Protein AF-0000000075264106 (afdb_homodimer)

Organism: NCBI:txid747725

Radius of gyration: 26.5 Å; Cα contacts (8 Å, |Δi|>4): 1240; chains: 2; bounding box: 68×78×71 Å

Nearest PDB structures (foldseek):
  3qvf-assembly1_A-2  TM=8.056E-01  e=2.924E-13  Streptomyces wedmorensis
  3d40-assembly1_A-2  TM=8.236E-01  e=1.827E-12  unclassified
  3qun-assembly1_A-2  TM=7.864E-01  e=2.455E-12  Streptomyces wedmorensis
  5yei-assembly2_E  TM=6.796E-01  e=1.285E-11  Pseudomonas aeruginosa PAO1
  2j0x-assembly1_B  TM=5.159E-01  e=1.740E-08  Escherichia coli

Solvent-accessible surface area (backbone atoms only — not comparable to full-atom values): 31529 Å² total; per-residue (Å²): 131,62,39,28,33,38,38,30,45,26,19,66,42,52,17,29,71,90,45,73,64,31,64,26,60,64,70,60,34,47,46,36,53,50,36,50,37,51,20,47,52,52,24,46,74,72,53,28,45,54,37,38,29,25,43,44,33,18,27,31,53,62,47,34,62,76,46,45,34,61,64,13,48,36,63,61,22,66,73,48,92,68,45,78,54,83,50,54,54,71,65,45,41,48,36,53,28,47,33,49,49,36,40,49,49,52,50,48,52,54,42,49,56,38,41,75,59,71,35,37,38,41,80,45,64,50,51,72,44,32,66,33,44,60,58,90,67,37,59,67,76,51,43,45,62,45,48,51,51,46,50,52,36,45,73,54,67,35,29,38,33,36,40,30,35,71,26,47,19,78,63,22,46,23,27,61,45,51,31,56,57,52,52,36,49,43,49,74,73,34,79,46,44,38,38,38,36,41,31,24,79,44,40,47,48,36,51,42,40,56,87,81,38,68,84,49,92,55,52,71,46,50,70,46,76,31,67,69,66,60,93,78,64,61,80,52,83,70,62,55,52,62,59,40,61,80,46,46,56,60,60,55,45,54,78,70,50,45,51,48,53,53,39,44,48,48,43,27,22,67,36,94,48,80,30,37,28,34,32,21,20,60,72,39,69,59,40,37,39,57,66,39,65,51,84,78,73,62,94,79,52,66,30,18,37,36,33,58,108,130,63,40,28,33,39,38,31,45,26,18,65,43,50,16,28,70,88,47,74,65,31,64,26,59,66,70,60,34,49,46,35,53,50,37,51,39,51,20,46,53,51,24,48,75,72,54,29,47,55,38,38,28,24,43,45,33,18,27,30,52,62,46,34,62,76,46,45,33,60,64,14,50,36,62,61,22,66,73,48,92,69,44,80,53,82,49,55,55,70,65,44,42,48,36,51,27,48,32,49,50,37,40,50,48,51,51,49,54,54,42,49,56,37,41,74,59,72,35,37,39,41,80,45,66,50,51,73,44,32,67,32,43,59,58,90,67,36,59,68,74,51,44,45,62,43,48,51,50,46,51,52,36,46,74,54,67,34,28,38,32,36,42,30,34,70,26,47,18,78,64,22,47,23,24,61,45,51,32,58,57,55,52,36,48,43,50,74,74,35,78,47,43,38,37,37,36,40,32,25,78,45,41,48,48,35,49,42,40,54,89,83,39,68,82,48,94,54,52,71,44,49,69,46,76,32,67,69,66,61,93,76,65,59,80,51,83,70,61,55,51,61,59,40,58,82,52,44,56,63,67,55,44,54,78,70,50,46,51,49,54,53,38,42,48,47,42,26,22,66,36,95,50,79,29,37,28,35,32,20,20,59,72,37,69,60,39,36,39,56,65,39,64,52,85,77,73,63,90,78,55,67,29,18,36,35,33,56,108

Secondary structure (DSSP, 8-state):
---EEEEEE-HHHHB-TTSSS-BPPHHHHHHHHHHHHHHHHHHHHTT-EEEEEE--GGGTHHHHHHTTTTT-TTTTTTTSS-TT-----HHHHHHHHHHHHHHHHHHHHHHHHHHHTT--EEE--GGGT--BSSGGG--GGGGHHHHHHHHHHHHHT-EEEEE-EEEEETTTEEEEE-HHHHHHHHHHH-TTEEEEEEEESSSSEESS-TTT-TTS---EE-EEEE----TT----TTTTTHHHHTTSTTTT--HHHHHHHHHHHHHHHH-SS--EEEEEETTSHHHHHHHTT-S---TT--EEEEEE-/---EEEEEE-HHHHB-TTSSS-BPPHHHHHHHHHHHHHHHHHHHHTT-EEEEEE--GGGTHHHHHHTTTTT-TTTTTTTSS-TT-----HHHHHHHHHHHHHHHHHHHHHHHHHHHTT--EEE--GGGT--BSSGGG--GGGGHHHHHHHHHHHHHT-EEEEE-EEEEETTTEEEEE-HHHHHHHHHHH-TTEEEEEEEESSSSEESS-TTT-TTS---EE-EEEE----TT----TTTTTHHHHTTSGGGG--HHHHHHHHHHHHHHHH-SS--EEEEEETTSHHHHHHHTT-SS--TT-SEEEEEE-

InterPro domains:
  IPR001048 Aspartate/glutamate/uridylate kinase [PF00696] (3-272)
  IPR024192 Fosfomycin resistance kinase, FomA-type [NF040647] (5-268)
  IPR036393 Acetylglutamate kinase-like superfamily [G3DSA:3.40.1160.10] (1-296)
  IPR036393 Acetylglutamate kinase-like superfamily [SSF53633] (2-272)

pLDDT: mean 87.4, std 18.78, range [32.53, 98.94]

Foldseek 3Di:
DAFEEEEEAELQQFADQVAALGTDPPVSNLLQLLLVLVLQVLSVVVRYAYAYEYEQRNLADVLCVVLVQAQAQLVVLVPDPNNPPLDHDPSNVVSQVRSQVSRVVSQVVSCVSNVVSVAQEDEDEQQVQAAAASALPRDLVRCQRVLVVCVVCVVVPHHYYYYWGWHAYPRRRIRIHHSLSVVLSNLVNPLSYAEYEYAHAAFEQWLDDCVVCVPDPTDHAAEDAAEAPDPPPPPDPPVVVVVVVVVPRSVHDPPVVVSNVVSQNSSQRDHPDWHKYKYGYGNDPLRSCVSNVNPDDDPPRRIYMYHYD/DAFEEEEEAELQQFADQVAALGTDPPVSNLLQLLLVLVLQVLSVVVRYAYAYEYEQRNLADVLCVVLVQAQAQLVVLCPDPNNPPLDHDPSNVVSQVRSQVSRVVSQVVSCVSNVVSVAQEDEDEQQVQAAAASALPRDLVRCQRVLVVCVVCVVVPHHYYYYWGWHAYPRRRIRIHHSLSVVLSNLVNPLSYAEYEYAHAAFEQWLDDCVVCVPDPTDHAAEDAAEADDPPPPPDPPVVVVVVVSVPRSVPDPPVVVSNVVSQNSSARDHPDWHKYKYGYGNDPLRSCVSNVNPDDDDPRRIYMYHYD

Structure (mmCIF, N/CA/C/O backbone):
data_AF-0000000075264106-model_v1
#
loop_
_entity.id
_entity.type
_entity.pdbx_description
1 polymer 'Isopentenyl phosphate kinase'
#
loop_
_atom_site.group_PDB
_atom_site.id
_atom_site.type_symbol
_atom_site.label_atom_id
_atom_site.label_alt_id
_atom_site.label_comp_id
_atom_site.label_asym_id
_atom_site.label_entity_id
_atom_site.label_seq_id
_atom_site.pdbx_PDB_ins_code
_atom_site.Cartn_x
_atom_site.Cartn_y
_atom_site.Cartn_z
_atom_site.occupancy
_atom_site.B_iso_or_equiv
_atom_site.auth_seq_id
_atom_site.auth_comp_id
_atom_site.auth_asym_id
_atom_site.auth_atom_id
_atom_site.pdbx_PDB_model_num
ATOM 1 N N . MET A 1 1 ? 17.844 20.391 17.828 1 75.69 1 MET A N 1
ATOM 2 C CA . MET A 1 1 ? 17.312 19.031 17.688 1 75.69 1 MET A CA 1
ATOM 3 C C . MET A 1 1 ? 16.422 18.906 16.453 1 75.69 1 MET A C 1
ATOM 5 O O . MET A 1 1 ? 15.758 19.875 16.062 1 75.69 1 MET A O 1
ATOM 9 N N . SER A 1 2 ? 16.406 17.828 15.672 1 93.31 2 SER A N 1
ATOM 10 C CA . SER A 1 2 ? 15.633 17.594 14.453 1 93.31 2 SER A CA 1
ATOM 11 C C . SER A 1 2 ? 14.133 17.594 14.742 1 93.31 2 SER A C 1
ATOM 13 O O . SER A 1 2 ? 13.68 16.938 15.68 1 93.31 2 SER A O 1
ATOM 15 N N . LYS A 1 3 ? 13.453 18.516 14.109 1 97.31 3 LYS A N 1
ATOM 16 C CA . LYS A 1 3 ? 12.008 18.609 14.25 1 97.31 3 LYS A CA 1
ATOM 17 C C . LYS A 1 3 ? 11.297 17.922 13.086 1 97.31 3 LYS A C 1
ATOM 19 O O . LYS A 1 3 ? 11.875 17.75 12.016 1 97.31 3 LYS A O 1
ATOM 24 N N . ILE A 1 4 ? 10.102 17.516 13.391 1 98.5 4 ILE A N 1
ATOM 25 C CA . ILE A 1 4 ? 9.242 16.953 12.359 1 98.5 4 ILE A CA 1
ATOM 26 C C . ILE A 1 4 ? 8.023 17.844 12.148 1 98.5 4 ILE A C 1
ATOM 28 O O . ILE A 1 4 ? 7.402 18.297 13.109 1 98.5 4 ILE A O 1
ATOM 32 N N . VAL A 1 5 ? 7.723 18.141 10.922 1 98.62 5 VAL A N 1
ATOM 33 C CA . VAL A 1 5 ? 6.484 18.797 10.523 1 98.62 5 VAL A CA 1
ATOM 34 C C . VAL A 1 5 ? 5.574 17.812 9.805 1 98.62 5 VAL A C 1
ATOM 36 O O . VAL A 1 5 ? 6.012 17.094 8.898 1 98.62 5 VAL A O 1
ATOM 39 N N . ILE A 1 6 ? 4.324 17.688 10.211 1 98.88 6 ILE A N 1
ATOM 40 C CA . ILE A 1 6 ? 3.336 16.891 9.492 1 98.88 6 ILE A CA 1
ATOM 41 C C . ILE A 1 6 ? 2.408 17.812 8.703 1 98.88 6 ILE A C 1
ATOM 43 O O . ILE A 1 6 ? 1.812 18.734 9.266 1 98.88 6 ILE A O 1
ATOM 47 N N . VAL A 1 7 ? 2.299 17.609 7.441 1 98.88 7 VAL A N 1
ATOM 48 C CA . VAL A 1 7 ? 1.423 18.391 6.57 1 98.88 7 VAL A CA 1
ATOM 49 C C . VAL A 1 7 ? 0.334 17.484 5.996 1 98.88 7 VAL A C 1
ATOM 51 O O . VAL A 1 7 ? 0.632 16.484 5.344 1 98.88 7 VAL A O 1
ATOM 54 N N . LYS A 1 8 ? -0.847 17.812 6.238 1 98.56 8 LYS A N 1
ATOM 55 C CA . LYS A 1 8 ? -1.974 17.109 5.641 1 98.56 8 LYS A CA 1
ATOM 56 C C . LYS A 1 8 ? -2.545 17.875 4.457 1 98.56 8 LYS A C 1
ATOM 58 O O . LYS A 1 8 ? -3.02 19 4.613 1 98.56 8 LYS A O 1
ATOM 63 N N . LEU A 1 9 ? -2.449 17.297 3.365 1 98.5 9 LEU A N 1
ATOM 64 C CA . LEU A 1 9 ? -3.092 17.812 2.164 1 98.5 9 LEU A CA 1
ATOM 65 C C . LEU A 1 9 ? -4.562 17.406 2.115 1 98.5 9 LEU A C 1
ATOM 67 O O . LEU A 1 9 ? -4.887 16.281 1.747 1 98.5 9 LEU A O 1
ATOM 71 N N . GLY A 1 10 ? -5.418 18.344 2.443 1 96.62 10 GLY A N 1
ATOM 72 C CA . GLY A 1 10 ? -6.84 18.047 2.51 1 96.62 10 GLY A CA 1
ATOM 73 C C . GLY A 1 10 ? -7.422 17.609 1.177 1 96.62 10 GLY A C 1
ATOM 74 O O . GLY A 1 10 ? -6.945 18.031 0.12 1 96.62 10 GLY A O 1
ATOM 75 N N . GLY A 1 11 ? -8.461 16.844 1.224 1 95.44 11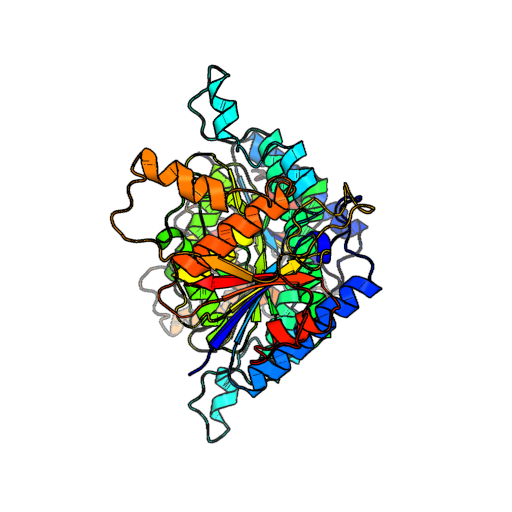 GLY A N 1
ATOM 76 C CA . GLY A 1 11 ? -9.125 16.391 0.013 1 95.44 11 GLY A CA 1
ATOM 77 C C . GLY A 1 11 ? -9.578 17.531 -0.878 1 95.44 11 GLY A C 1
ATOM 78 O O . GLY A 1 11 ? -9.469 17.453 -2.104 1 95.44 11 GLY A O 1
ATOM 79 N N . ALA A 1 12 ? -10.023 18.594 -0.261 1 92 12 ALA A N 1
ATOM 80 C CA . ALA A 1 12 ? -10.492 19.75 -1.009 1 92 12 ALA A CA 1
ATOM 81 C C . ALA A 1 12 ? -9.344 20.453 -1.716 1 92 12 ALA A C 1
ATOM 83 O O . ALA A 1 12 ? -9.547 21.172 -2.699 1 92 12 ALA A O 1
ATOM 84 N N . ALA A 1 13 ? -8.148 20.266 -1.191 1 94.94 13 ALA A N 1
ATOM 85 C CA . ALA A 1 13 ? -6.977 20.906 -1.774 1 94.94 13 ALA A CA 1
ATOM 86 C C . ALA A 1 13 ? -6.441 20.094 -2.957 1 94.94 13 ALA A C 1
ATOM 88 O O . ALA A 1 13 ? -5.875 20.672 -3.893 1 94.94 13 ALA A O 1
ATOM 89 N N . ILE A 1 14 ? -6.688 18.734 -2.963 1 97.75 14 ILE A N 1
ATOM 90 C CA . ILE A 1 14 ? -5.941 17.953 -3.939 1 97.75 14 ILE A CA 1
ATOM 91 C C . ILE A 1 14 ? -6.914 17.281 -4.906 1 97.75 14 ILE A C 1
ATOM 93 O O . ILE A 1 14 ? -6.492 16.672 -5.898 1 97.75 14 ILE A O 1
ATOM 97 N N . THR A 1 15 ? -8.195 17.344 -4.652 1 97.44 15 THR A N 1
ATOM 98 C CA . THR A 1 15 ? -9.172 16.703 -5.531 1 97.44 15 THR A CA 1
ATOM 99 C C . THR A 1 15 ? -10.289 17.672 -5.898 1 97.44 15 THR A C 1
ATOM 101 O O . THR A 1 15 ? -10.414 18.734 -5.289 1 97.44 15 THR A O 1
ATOM 104 N N . ASN A 1 16 ? -11.031 17.375 -6.953 1 95.69 16 ASN A N 1
ATOM 105 C CA . ASN A 1 16 ? -12.266 18.062 -7.312 1 95.69 16 ASN A CA 1
ATOM 106 C C . ASN A 1 16 ? -13.477 17.406 -6.637 1 95.69 16 ASN A C 1
ATOM 108 O O . ASN A 1 16 ? -13.938 16.344 -7.062 1 95.69 16 ASN A O 1
ATOM 112 N N . LYS A 1 17 ? -14.016 18.047 -5.672 1 88.12 17 LYS A N 1
ATOM 113 C CA . LYS A 1 17 ? -15.062 17.484 -4.824 1 88.12 17 LYS A CA 1
ATOM 114 C C . LYS A 1 17 ? -16.359 17.281 -5.609 1 88.12 17 LYS A C 1
ATOM 116 O O . LYS A 1 17 ? -17.219 16.5 -5.199 1 88.12 17 LYS A O 1
ATOM 121 N N . LYS A 1 18 ? -16.531 17.953 -6.648 1 88.94 18 LYS A N 1
ATOM 122 C CA . LYS A 1 18 ? -17.734 17.844 -7.453 1 88.94 18 LYS A CA 1
ATOM 123 C C . LYS A 1 18 ? -17.688 16.625 -8.375 1 88.94 18 LYS A C 1
ATOM 125 O O . LYS A 1 18 ? -18.719 16.188 -8.891 1 88.94 18 LYS A O 1
ATOM 130 N N . GLY A 1 19 ? -16.516 16.141 -8.594 1 91.12 19 GLY A N 1
ATOM 131 C CA . GLY A 1 19 ? -16.344 14.984 -9.453 1 91.12 19 GLY A CA 1
ATOM 132 C C . GLY A 1 19 ? -16.203 13.68 -8.68 1 91.12 19 GLY A C 1
ATOM 133 O O . GLY A 1 19 ? -16.438 13.648 -7.473 1 91.12 19 GLY A O 1
ATOM 134 N N . ILE A 1 20 ? -16.016 12.594 -9.398 1 93 20 ILE A N 1
ATOM 135 C CA . ILE A 1 20 ? -15.711 11.281 -8.844 1 93 20 ILE A CA 1
ATOM 136 C C . ILE A 1 20 ? -14.312 10.852 -9.281 1 93 20 ILE A C 1
ATOM 138 O O . ILE A 1 20 ? -14.039 10.734 -10.477 1 93 20 ILE A O 1
ATOM 142 N N . CYS A 1 21 ? -13.469 10.664 -8.289 1 95.94 21 CYS A N 1
ATOM 143 C CA . CYS A 1 21 ? -12.094 10.25 -8.531 1 95.94 21 CYS A CA 1
ATOM 144 C C . CYS A 1 21 ? -11.398 11.211 -9.492 1 95.94 21 CYS A C 1
ATOM 146 O O . CYS A 1 21 ? -10.836 10.781 -10.508 1 95.94 21 CYS A O 1
ATOM 148 N N . GLU A 1 22 ? -11.508 12.484 -9.18 1 97.25 22 GLU A N 1
ATOM 149 C CA . GLU A 1 22 ? -10.914 13.539 -9.992 1 97.25 22 GLU A CA 1
ATOM 150 C C . GLU A 1 22 ? -9.969 14.398 -9.172 1 97.25 22 GLU A C 1
ATOM 152 O O . GLU A 1 22 ? -10.328 14.875 -8.094 1 97.25 22 GLU A O 1
ATOM 157 N N . LEU A 1 23 ? -8.781 14.578 -9.664 1 97.81 23 LEU A N 1
ATOM 158 C CA . LEU A 1 23 ? -7.809 15.461 -9.023 1 97.81 23 LEU A CA 1
ATOM 159 C C . LEU A 1 23 ? -8.234 16.922 -9.141 1 97.81 23 LEU A C 1
ATOM 161 O O . LEU A 1 23 ? -9.039 17.266 -10.008 1 97.81 23 LEU A O 1
ATOM 165 N N . ALA A 1 24 ? -7.723 17.734 -8.258 1 97.06 24 ALA A N 1
ATOM 166 C CA . ALA A 1 24 ? -7.883 19.172 -8.414 1 97.06 24 ALA A CA 1
ATOM 167 C C . ALA A 1 24 ? -7.293 19.656 -9.734 1 97.06 24 ALA A C 1
ATOM 169 O O . ALA A 1 24 ? -6.473 18.953 -10.344 1 97.06 24 ALA A O 1
ATOM 170 N N . PRO A 1 25 ? -7.754 20.828 -10.195 1 96.5 25 PRO A N 1
ATOM 171 C CA . PRO A 1 25 ? -7.133 21.359 -11.414 1 96.5 25 PRO A CA 1
ATOM 172 C C . PRO A 1 25 ? -5.605 21.359 -11.344 1 96.5 25 PRO A C 1
ATOM 174 O O . PRO A 1 25 ? -5.031 21.688 -10.305 1 96.5 25 PRO A O 1
ATOM 177 N N . GLU A 1 26 ? -5.039 20.953 -12.406 1 96.75 26 GLU A N 1
ATOM 178 C CA . GLU A 1 26 ? -3.6 20.719 -12.461 1 96.75 26 GLU A CA 1
ATOM 179 C C . GLU A 1 26 ? -2.822 21.938 -11.984 1 96.75 26 GLU A C 1
ATOM 181 O O . GLU A 1 26 ? -1.823 21.812 -11.273 1 96.75 26 GLU A O 1
ATOM 186 N N . ASN A 1 27 ? -3.244 23.125 -12.375 1 96.25 27 ASN A N 1
ATOM 187 C CA . ASN A 1 27 ? -2.545 24.344 -11.984 1 96.25 27 ASN A CA 1
ATOM 188 C C . ASN A 1 27 ? -2.545 24.531 -10.469 1 96.25 27 ASN A C 1
ATOM 190 O O . ASN A 1 27 ? -1.522 24.906 -9.883 1 96.25 27 ASN A O 1
ATOM 194 N N . ASN A 1 28 ? -3.711 24.312 -9.898 1 96.12 28 ASN A N 1
ATOM 195 C CA . ASN A 1 28 ? -3.83 24.438 -8.445 1 96.12 28 ASN A CA 1
ATOM 196 C C . ASN A 1 28 ? -3 23.391 -7.711 1 96.12 28 ASN A C 1
ATOM 198 O O . ASN A 1 28 ? -2.295 23.719 -6.754 1 96.12 28 ASN A O 1
ATOM 202 N N . LEU A 1 29 ? -3.117 22.188 -8.18 1 97.81 29 LEU A N 1
ATOM 203 C CA . LEU A 1 29 ? -2.396 21.078 -7.562 1 97.81 29 LEU A CA 1
ATOM 204 C C . LEU A 1 29 ? -0.889 21.281 -7.676 1 97.81 29 LEU A C 1
ATOM 206 O O . LEU A 1 29 ? -0.149 21 -6.727 1 97.81 29 LEU A O 1
ATOM 210 N N . SER A 1 30 ? -0.477 21.781 -8.812 1 98.06 30 SER A N 1
ATOM 211 C CA . SER A 1 30 ? 0.945 22.016 -9.031 1 98.06 30 SER A CA 1
ATOM 212 C C . SER A 1 30 ? 1.48 23.078 -8.078 1 98.06 30 SER A C 1
ATOM 214 O O . SER A 1 30 ? 2.584 22.938 -7.543 1 98.06 30 SER A O 1
ATOM 216 N N . VAL A 1 31 ? 0.722 24.141 -7.875 1 98.19 31 VAL A N 1
ATOM 217 C CA . VAL A 1 31 ? 1.136 25.203 -6.961 1 98.19 31 VAL A CA 1
ATOM 218 C C . VAL A 1 31 ? 1.326 24.625 -5.555 1 98.19 31 VAL A C 1
ATOM 220 O O . VAL A 1 31 ? 2.338 24.891 -4.902 1 98.19 31 VAL A O 1
ATOM 223 N N . LEU A 1 32 ? 0.39 23.875 -5.141 1 98.44 32 LEU A N 1
ATOM 224 C CA . LEU A 1 32 ? 0.445 23.266 -3.812 1 98.44 32 LEU A CA 1
ATOM 225 C C . LEU A 1 32 ? 1.649 22.344 -3.684 1 98.44 32 LEU A C 1
ATOM 227 O O . LEU A 1 32 ? 2.42 22.438 -2.725 1 98.44 32 LEU A O 1
ATOM 231 N N . LEU A 1 33 ? 1.833 21.422 -4.602 1 98.75 33 LEU A N 1
ATOM 232 C CA . LEU A 1 33 ? 2.891 20.422 -4.508 1 98.75 33 LEU A CA 1
ATOM 233 C C . LEU A 1 33 ? 4.262 21.062 -4.695 1 98.75 33 LEU A C 1
ATOM 235 O O . LEU A 1 33 ? 5.254 20.578 -4.137 1 98.75 33 LEU A O 1
ATOM 239 N N . ASP A 1 34 ? 4.336 22.172 -5.453 1 98.75 34 ASP A N 1
ATOM 240 C CA . ASP A 1 34 ? 5.566 22.953 -5.52 1 98.75 34 ASP A CA 1
ATOM 241 C C . ASP A 1 34 ? 5.926 23.531 -4.152 1 98.75 34 ASP A C 1
ATOM 243 O O . ASP A 1 34 ? 7.098 23.531 -3.764 1 98.75 34 ASP A O 1
ATOM 247 N N . GLN A 1 35 ? 4.926 24.031 -3.473 1 98.62 35 GLN A N 1
ATOM 248 C CA . GLN A 1 35 ? 5.156 24.547 -2.129 1 98.62 35 GLN A CA 1
ATOM 249 C C . GLN A 1 35 ? 5.641 23.453 -1.189 1 98.62 35 GLN A C 1
ATOM 251 O O . GLN A 1 35 ? 6.527 23.672 -0.362 1 98.62 35 GLN A O 1
ATOM 256 N N . VAL A 1 36 ? 5.051 22.25 -1.308 1 98.88 36 VAL A N 1
ATOM 257 C CA . VAL A 1 36 ? 5.461 21.125 -0.484 1 98.88 36 VAL A CA 1
ATOM 258 C C . VAL A 1 36 ? 6.922 20.781 -0.756 1 98.88 36 VAL A C 1
ATOM 260 O O . VAL A 1 36 ? 7.703 20.578 0.177 1 98.88 36 VAL A O 1
ATOM 263 N N . ALA A 1 37 ? 7.293 20.766 -2.016 1 98.88 37 ALA A N 1
ATOM 264 C CA . ALA A 1 37 ? 8.664 20.453 -2.402 1 98.88 37 ALA A CA 1
ATOM 265 C C . ALA A 1 37 ? 9.641 21.484 -1.847 1 98.88 37 ALA A C 1
ATOM 267 O O . ALA A 1 37 ? 10.711 21.141 -1.343 1 98.88 37 ALA A O 1
ATOM 268 N N . THR A 1 38 ? 9.266 22.766 -1.969 1 98.69 38 THR A N 1
ATOM 269 C CA . THR A 1 38 ? 10.102 23.844 -1.44 1 98.69 38 THR A CA 1
ATOM 270 C C . THR A 1 38 ? 10.234 23.719 0.075 1 98.69 38 THR A C 1
ATOM 272 O O . THR A 1 38 ? 11.336 23.859 0.615 1 98.69 38 THR A O 1
ATOM 275 N N . ALA A 1 39 ? 9.133 23.5 0.729 1 98.69 39 ALA A N 1
ATOM 276 C CA . ALA A 1 39 ? 9.164 23.312 2.178 1 98.69 39 ALA A CA 1
ATOM 277 C C . ALA A 1 39 ? 10.078 22.156 2.561 1 98.69 39 ALA A C 1
ATOM 279 O O . ALA A 1 39 ? 10.844 22.25 3.521 1 98.69 39 ALA A O 1
ATOM 280 N N . TYR A 1 40 ? 9.992 21.062 1.823 1 98.81 40 TYR A N 1
ATOM 281 C CA . TYR A 1 40 ? 10.836 19.891 2.062 1 98.81 40 TYR A CA 1
ATOM 282 C C . TYR A 1 40 ? 12.312 20.266 1.996 1 98.81 40 TYR A C 1
ATOM 284 O O . TYR A 1 40 ? 13.094 19.875 2.871 1 98.81 40 TYR A O 1
ATOM 292 N N . GLU A 1 41 ? 12.688 20.969 0.994 1 98.38 41 GLU A N 1
ATOM 293 C CA . GLU A 1 41 ? 14.078 21.375 0.828 1 98.38 41 GLU A CA 1
ATOM 294 C C . GLU A 1 41 ? 14.547 22.25 1.985 1 98.38 41 GLU A C 1
ATOM 296 O O . GLU A 1 41 ? 15.672 22.094 2.477 1 98.38 41 GLU A O 1
ATOM 301 N N . ILE A 1 42 ? 13.727 23.203 2.371 1 98.12 42 ILE A N 1
ATOM 302 C CA . ILE A 1 42 ? 14.07 24.109 3.463 1 98.12 42 ILE A CA 1
ATOM 303 C C . ILE A 1 42 ? 14.234 23.312 4.758 1 98.12 42 ILE A C 1
ATOM 305 O O . ILE A 1 42 ? 15.219 23.5 5.48 1 98.12 42 ILE A O 1
ATOM 309 N N . LEU A 1 43 ? 13.289 22.422 5.02 1 98.44 43 LEU A N 1
ATOM 310 C CA . LEU A 1 43 ? 13.344 21.609 6.223 1 98.44 43 LEU A CA 1
ATOM 311 C C . LEU A 1 43 ? 14.594 20.719 6.227 1 98.44 43 LEU A C 1
ATOM 313 O O . LEU A 1 43 ? 15.32 20.672 7.223 1 98.44 43 LEU A O 1
ATOM 317 N N . LYS A 1 44 ? 14.75 20.078 5.113 1 97.62 44 LYS A N 1
ATOM 318 C CA . LYS A 1 44 ? 15.922 19.203 4.973 1 97.62 44 LYS A CA 1
ATOM 319 C C . LYS A 1 44 ? 17.219 19.984 5.223 1 97.62 44 LYS A C 1
ATOM 321 O O . LYS A 1 44 ? 18.094 19.5 5.941 1 97.62 44 LYS A O 1
ATOM 326 N N . GLY A 1 45 ? 17.328 21.109 4.641 1 97.12 45 GLY A N 1
ATOM 327 C CA . GLY A 1 45 ? 18.5 21.953 4.828 1 97.12 45 GLY A CA 1
ATOM 328 C C . GLY A 1 45 ? 18.719 22.359 6.277 1 97.12 45 GLY A C 1
ATOM 329 O O . GLY A 1 45 ? 19.859 22.547 6.703 1 97.12 45 GLY A O 1
ATOM 330 N N . ALA A 1 46 ? 17.703 22.469 7.02 1 97.19 46 ALA A N 1
ATOM 331 C CA . ALA A 1 46 ? 17.781 22.875 8.422 1 97.19 46 ALA A CA 1
ATOM 332 C C . ALA A 1 46 ? 17.875 21.656 9.336 1 97.19 46 ALA A C 1
ATOM 334 O O . ALA A 1 46 ? 17.891 21.797 10.562 1 97.19 46 ALA A O 1
ATOM 335 N N . GLY A 1 47 ? 17.859 20.453 8.758 1 97.38 47 GLY A N 1
ATOM 336 C CA . GLY A 1 47 ? 17.969 19.219 9.531 1 97.38 47 GLY A CA 1
ATOM 337 C C . GLY A 1 47 ? 16.641 18.734 10.078 1 97.38 47 GLY A C 1
ATOM 338 O O . GLY A 1 47 ? 16.609 17.922 11.008 1 97.38 47 GLY A O 1
ATOM 339 N N . HIS A 1 48 ? 15.508 19.297 9.562 1 98.31 48 HIS A N 1
ATOM 340 C CA . HIS A 1 48 ? 14.164 18.875 9.969 1 98.31 48 HIS A CA 1
ATOM 341 C C . HIS A 1 48 ? 13.57 17.891 8.969 1 98.31 48 HIS A C 1
ATOM 343 O O . HIS A 1 48 ? 14.195 17.578 7.957 1 98.31 48 HIS A O 1
ATOM 349 N N . GLN A 1 49 ? 12.453 17.328 9.32 1 98.62 49 GLN A N 1
ATOM 350 C CA . GLN A 1 49 ? 11.867 16.266 8.5 1 98.62 49 GLN A CA 1
ATOM 351 C C . GLN A 1 49 ? 10.383 16.531 8.234 1 98.62 49 GLN A C 1
ATOM 353 O O . GLN A 1 49 ? 9.742 17.297 8.969 1 98.62 49 GLN A O 1
ATOM 358 N N . LEU A 1 50 ? 9.922 15.953 7.168 1 98.88 50 LEU A N 1
ATOM 359 C CA . LEU A 1 50 ? 8.555 16.172 6.695 1 98.88 50 LEU A CA 1
ATOM 360 C C . LEU A 1 50 ? 7.793 14.859 6.609 1 98.88 50 LEU A C 1
ATOM 362 O O . LEU A 1 50 ? 8.328 13.859 6.113 1 98.88 50 LEU A O 1
ATOM 366 N N . ILE A 1 51 ? 6.617 14.789 7.16 1 98.94 51 ILE A N 1
ATOM 367 C CA . ILE A 1 51 ? 5.641 13.734 6.945 1 98.94 51 ILE A CA 1
ATOM 368 C C . ILE A 1 51 ? 4.43 14.289 6.195 1 98.94 51 ILE A C 1
ATOM 370 O O . ILE A 1 51 ? 3.926 15.367 6.535 1 98.94 51 ILE A O 1
ATOM 374 N N . LEU A 1 52 ? 4.004 13.625 5.203 1 98.94 52 LEU A N 1
ATOM 375 C CA . LEU A 1 52 ? 2.807 14.031 4.477 1 98.94 52 LEU A CA 1
ATOM 376 C C . LEU A 1 52 ? 1.653 13.07 4.742 1 98.94 52 LEU A C 1
ATOM 378 O O . LEU A 1 52 ? 1.856 11.859 4.824 1 98.94 52 LEU A O 1
ATOM 382 N N . VAL A 1 53 ? 0.498 13.586 4.922 1 98.81 53 VAL A N 1
ATOM 383 C CA . VAL A 1 53 ? -0.773 12.867 4.953 1 98.81 53 VAL A CA 1
ATOM 384 C C . VAL A 1 53 ? -1.754 13.508 3.975 1 98.81 53 VAL A C 1
ATOM 386 O O . VAL A 1 53 ? -1.809 14.734 3.857 1 98.81 53 VAL A O 1
ATOM 389 N N . HIS A 1 54 ? -2.453 12.742 3.248 1 98.44 54 HIS A N 1
ATOM 390 C CA . HIS A 1 54 ? -3.436 13.414 2.404 1 98.44 54 HIS A CA 1
ATOM 391 C C . HIS A 1 54 ? -4.832 12.836 2.615 1 98.44 54 HIS A C 1
ATOM 393 O O . HIS A 1 54 ? -4.973 11.711 3.107 1 98.44 54 HIS A O 1
ATOM 399 N N . GLY A 1 55 ? -5.832 13.641 2.336 1 96.44 55 GLY A N 1
ATOM 400 C CA . GLY A 1 55 ? -7.219 13.211 2.396 1 96.44 55 GLY A CA 1
ATOM 401 C C . GLY A 1 55 ? -7.66 12.445 1.161 1 96.44 55 GLY A C 1
ATOM 402 O O . GLY A 1 55 ? -6.867 12.227 0.246 1 96.44 55 GLY A O 1
ATOM 403 N N . ALA A 1 56 ? -8.891 12.062 1.151 1 96.06 56 ALA A N 1
ATOM 404 C CA . ALA A 1 56 ? -9.383 11.219 0.067 1 96.06 56 ALA A CA 1
ATOM 405 C C . ALA A 1 56 ? -10.164 12.039 -0.953 1 96.06 56 ALA A C 1
ATOM 407 O O . ALA A 1 56 ? -10.102 11.773 -2.154 1 96.06 56 ALA A O 1
ATOM 408 N N . GLY A 1 57 ? -10.992 13.031 -0.452 1 94.62 57 GLY A N 1
ATOM 409 C CA . GLY A 1 57 ? -11.812 13.844 -1.335 1 94.62 57 GLY A CA 1
ATOM 410 C C . GLY A 1 57 ? -12.719 13.023 -2.232 1 94.62 57 GLY A C 1
ATOM 411 O O . GLY A 1 57 ? -13.453 12.156 -1.755 1 94.62 57 GLY A O 1
ATOM 412 N N . SER A 1 58 ? -12.688 13.312 -3.535 1 96.19 58 SER A N 1
ATOM 413 C CA . SER A 1 58 ? -13.578 12.688 -4.504 1 96.19 58 SER A CA 1
ATOM 414 C C . SER A 1 58 ? -13.203 11.227 -4.746 1 96.19 58 SER A C 1
ATOM 416 O O . SER A 1 58 ? -13.945 10.484 -5.391 1 96.19 58 SER A O 1
ATOM 418 N N . PHE A 1 59 ? -12.117 10.766 -4.188 1 97.25 59 PHE A N 1
ATOM 419 C CA . PHE A 1 59 ? -11.656 9.391 -4.359 1 97.25 59 PHE A CA 1
ATOM 420 C C . PHE A 1 59 ? -12.117 8.516 -3.201 1 97.25 59 PHE A C 1
ATOM 422 O O . PHE A 1 59 ? -11.906 7.301 -3.215 1 97.25 59 PHE A O 1
ATOM 429 N N . GLY A 1 60 ? -12.688 9.078 -2.193 1 96.06 60 GLY A N 1
ATOM 430 C CA . GLY A 1 60 ? -13.047 8.32 -1.007 1 96.06 60 GLY A CA 1
ATOM 431 C C . GLY A 1 60 ? -14.492 8.531 -0.584 1 96.06 60 GLY A C 1
ATOM 432 O O . GLY A 1 60 ? -15.25 7.57 -0.434 1 96.06 60 GLY A O 1
ATOM 433 N N . HIS A 1 61 ? -14.914 9.773 -0.52 1 92.62 61 HIS A N 1
ATOM 434 C CA . HIS A 1 61 ? -16.188 10.125 0.103 1 92.62 61 HIS A CA 1
ATOM 435 C C . HIS A 1 61 ? -17.359 9.539 -0.672 1 92.62 61 HIS A C 1
ATOM 437 O O . HIS A 1 61 ? -18.219 8.867 -0.092 1 92.62 61 HIS A O 1
ATOM 443 N N . PRO A 1 62 ? -17.453 9.719 -1.985 1 94.69 62 PRO A N 1
ATOM 444 C CA . PRO A 1 62 ? -18.578 9.133 -2.717 1 94.69 62 PRO A CA 1
ATOM 445 C C . PRO A 1 62 ? -18.656 7.617 -2.574 1 94.69 62 PRO A C 1
ATOM 447 O O . PRO A 1 62 ? -19.734 7.059 -2.406 1 94.69 62 PRO A O 1
ATOM 450 N N . GLN A 1 63 ? -17.547 6.898 -2.625 1 95.62 63 GLN A N 1
ATOM 451 C CA . GLN A 1 63 ? -17.484 5.445 -2.484 1 95.62 63 GLN A CA 1
ATOM 452 C C . GLN A 1 63 ? -17.922 5.012 -1.09 1 95.62 63 GLN A C 1
ATOM 454 O O . GLN A 1 63 ? -18.688 4.047 -0.943 1 95.62 63 GLN A O 1
ATOM 459 N N . ALA A 1 64 ? -17.422 5.754 -0.063 1 96.19 64 ALA A N 1
ATOM 460 C CA . ALA A 1 64 ? -17.75 5.43 1.322 1 96.19 64 ALA A CA 1
ATOM 461 C C . ALA A 1 64 ? -19.25 5.535 1.567 1 96.19 64 ALA A C 1
ATOM 463 O O . ALA A 1 64 ? -19.828 4.688 2.252 1 96.19 64 ALA A O 1
ATOM 464 N N . VAL A 1 65 ? -19.875 6.578 1.054 1 95.44 65 VAL A N 1
ATOM 465 C CA . VAL A 1 65 ? -21.297 6.801 1.221 1 95.44 65 VAL A CA 1
ATOM 466 C C . VAL A 1 65 ? -22.078 5.746 0.441 1 95.44 65 VAL A C 1
ATOM 468 O O . VAL A 1 65 ? -23 5.113 0.98 1 95.44 65 VAL A O 1
ATOM 471 N N . LYS A 1 66 ? -21.734 5.5 -0.8 1 96 66 LYS A N 1
ATOM 472 C CA . LYS A 1 66 ? -22.438 4.57 -1.6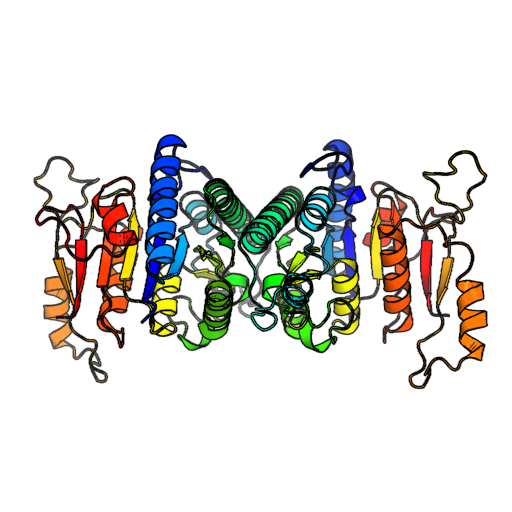79 1 96 66 LYS A CA 1
ATOM 473 C C . LYS A 1 66 ? -22.516 3.18 -1.055 1 96 66 LYS A C 1
ATOM 475 O O . LYS A 1 66 ? -23.547 2.51 -1.149 1 96 66 LYS A O 1
ATOM 480 N N . TYR A 1 67 ? -21.469 2.754 -0.369 1 96.44 67 TYR A N 1
ATOM 481 C CA . TYR A 1 67 ? -21.391 1.374 0.1 1 96.44 67 TYR A CA 1
ATOM 482 C C . TYR A 1 67 ? -21.5 1.309 1.619 1 96.44 67 TYR A C 1
ATOM 484 O O . TYR A 1 67 ? -21.297 0.247 2.217 1 96.44 67 TYR A O 1
ATOM 492 N N . ASN A 1 68 ? -21.734 2.467 2.279 1 95.25 68 ASN A N 1
ATOM 493 C CA . ASN A 1 68 ? -21.922 2.57 3.725 1 95.25 68 ASN A CA 1
ATOM 494 C C . ASN A 1 68 ? -20.719 1.993 4.48 1 95.25 68 ASN A C 1
ATOM 496 O O . ASN A 1 68 ? -20.891 1.185 5.395 1 95.25 68 ASN A O 1
ATOM 500 N N . LEU A 1 69 ? -19.562 2.426 4.082 1 96.88 69 LEU A N 1
ATOM 501 C CA . LEU A 1 69 ? -18.344 1.794 4.582 1 96.88 69 LEU A CA 1
ATOM 502 C C . LEU A 1 69 ? -17.922 2.4 5.918 1 96.88 69 LEU A C 1
ATOM 504 O O . LEU A 1 69 ? -17.172 1.787 6.676 1 96.88 69 LEU A O 1
ATOM 508 N N . LYS A 1 70 ? -18.344 3.629 6.242 1 95.38 70 LYS A N 1
ATOM 509 C CA . LYS A 1 70 ? -17.984 4.25 7.516 1 95.38 70 LYS A CA 1
ATOM 510 C C . LYS A 1 70 ? -18.609 3.492 8.688 1 95.38 70 LYS A C 1
ATOM 512 O O . LYS A 1 70 ? -17.938 3.258 9.703 1 95.38 70 LYS A O 1
ATOM 517 N N . SER A 1 71 ? -19.844 3.078 8.539 1 94.38 71 SER A N 1
ATOM 518 C CA . SER A 1 71 ? -20.547 2.324 9.578 1 94.38 71 SER A CA 1
ATOM 519 C C . SER A 1 71 ? -20.031 0.891 9.664 1 94.38 71 SER A C 1
ATOM 521 O O . SER A 1 71 ? -19.953 0.311 10.75 1 94.38 71 SER A O 1
ATOM 523 N N . GLY A 1 72 ? -19.641 0.388 8.484 1 95.5 72 GLY A N 1
ATOM 524 C CA . GLY A 1 72 ? -19.047 -0.94 8.422 1 95.5 72 GLY A CA 1
ATOM 525 C C . GLY A 1 72 ? -20.078 -2.041 8.242 1 95.5 72 GLY A C 1
ATOM 526 O O . GLY A 1 72 ? -21.281 -1.799 8.359 1 95.5 72 GLY A O 1
ATOM 527 N N . TRP A 1 73 ? -19.656 -3.248 7.953 1 93.88 73 TRP A N 1
ATOM 528 C CA . TRP A 1 73 ? -20.562 -4.312 7.566 1 93.88 73 TRP A CA 1
ATOM 529 C C . TRP A 1 73 ? -21.062 -5.074 8.789 1 93.88 73 TRP A C 1
ATOM 531 O O . TRP A 1 73 ? -21.969 -5.902 8.688 1 93.88 73 TRP A O 1
ATOM 541 N N . SER A 1 74 ? -20.578 -4.793 9.945 1 90.25 74 SER A N 1
ATOM 542 C CA . SER A 1 74 ? -21.109 -5.438 11.141 1 90.25 74 SER A CA 1
ATOM 543 C C . SER A 1 74 ? -22.406 -4.781 11.602 1 90.25 74 SER A C 1
ATOM 545 O O . SER A 1 74 ? -23.156 -5.367 12.375 1 90.25 74 SER A O 1
ATOM 547 N N . ALA A 1 75 ? -22.609 -3.543 11.258 1 78.06 75 ALA A N 1
ATOM 548 C CA . ALA A 1 75 ? -23.844 -2.846 11.602 1 78.06 75 ALA A CA 1
ATOM 549 C C . ALA A 1 75 ? -25.047 -3.455 10.867 1 78.06 75 ALA A C 1
ATOM 551 O O . ALA A 1 75 ? -26.172 -3.412 11.367 1 78.06 75 ALA A O 1
ATOM 552 N N . SER A 1 76 ? -24.891 -3.852 9.734 1 65 76 SER A N 1
ATOM 553 C CA . SER A 1 76 ? -25.953 -4.434 8.914 1 65 76 SER A CA 1
ATOM 554 C C . SER A 1 76 ? -26.297 -5.848 9.375 1 65 76 SER A C 1
ATOM 556 O O . SER A 1 76 ? -27.375 -6.352 9.094 1 65 76 SER A O 1
ATOM 558 N N . ALA A 1 77 ? -25.375 -6.59 9.891 1 58.25 77 ALA A N 1
ATOM 559 C CA . ALA A 1 77 ? -25.609 -7.973 10.312 1 58.25 77 ALA A CA 1
ATOM 560 C C . ALA A 1 77 ? -26.656 -8.039 11.422 1 58.25 77 ALA A C 1
ATOM 562 O O . ALA A 1 77 ? -27.25 -9.094 11.656 1 58.25 77 ALA A O 1
ATOM 563 N N . SER A 1 78 ? -26.828 -6.945 12.281 1 50.84 78 SER A N 1
ATOM 564 C CA . SER A 1 78 ? -27.797 -7.012 13.375 1 50.84 78 SER A CA 1
ATOM 565 C C . SER A 1 78 ? -29.203 -7.277 12.852 1 50.84 78 SER A C 1
ATOM 567 O O . SER A 1 78 ? -30.094 -7.633 13.617 1 50.84 78 SER A O 1
ATOM 569 N N . SER A 1 79 ? -29.625 -6.742 11.719 1 46.62 79 SER A N 1
ATOM 570 C CA . SER A 1 79 ? -31.031 -6.949 11.414 1 46.62 79 SER A CA 1
ATOM 571 C C . SER A 1 79 ? -31.312 -8.398 11.031 1 46.62 79 SER A C 1
ATOM 573 O O . SER A 1 79 ? -32.438 -8.867 11.117 1 46.62 79 SER A O 1
ATOM 575 N N . SER A 1 80 ? -30.656 -8.977 10.07 1 43.53 80 SER A N 1
ATOM 576 C CA . SER A 1 80 ? -31.078 -10.32 9.672 1 43.53 80 SER A CA 1
ATOM 577 C C . SER A 1 80 ? -30.594 -11.367 10.672 1 43.53 80 SER A C 1
ATOM 579 O O . SER A 1 80 ? -29.641 -11.133 11.422 1 43.53 80 SER A O 1
ATOM 581 N N . THR A 1 81 ? -31.531 -12.383 10.992 1 44.25 81 THR A N 1
ATOM 582 C CA . THR A 1 81 ? -31.359 -13.531 11.875 1 44.25 81 THR A CA 1
ATOM 583 C C . THR A 1 81 ? -29.906 -13.984 11.883 1 44.25 81 THR A C 1
ATOM 585 O O . THR A 1 81 ? -29.5 -14.789 12.734 1 44.25 81 THR A O 1
ATOM 588 N N . ASP A 1 82 ? -29.25 -13.922 10.805 1 37.97 82 ASP A N 1
ATOM 589 C CA . ASP A 1 82 ? -27.906 -14.492 10.812 1 37.97 82 ASP A CA 1
ATOM 590 C C . ASP A 1 82 ? -26.891 -13.508 11.391 1 37.97 82 ASP A C 1
ATOM 592 O O . ASP A 1 82 ? -26.203 -12.812 10.641 1 37.97 82 ASP A O 1
ATOM 596 N N . ALA A 1 83 ? -27.25 -12.586 12.359 1 41.59 83 ALA A N 1
ATOM 597 C CA . ALA A 1 83 ? -26.578 -11.641 13.242 1 41.59 83 ALA A CA 1
ATOM 598 C C . ALA A 1 83 ? -25.109 -12.016 13.414 1 41.59 83 ALA A C 1
ATOM 600 O O . ALA A 1 83 ? -24.297 -11.195 13.867 1 41.59 83 ALA A O 1
ATOM 601 N N . LEU A 1 84 ? -24.828 -13.164 13.57 1 45.97 84 LEU A N 1
ATOM 602 C CA . LEU A 1 84 ? -23.547 -13.656 14.07 1 45.97 84 LEU A CA 1
ATOM 603 C C . LEU A 1 84 ? -22.453 -13.461 13.039 1 45.97 84 LEU A C 1
ATOM 605 O O . LEU A 1 84 ? -21.281 -13.742 13.305 1 45.97 84 LEU A O 1
ATOM 609 N N . SER A 1 85 ? -22.656 -13.297 11.586 1 55.84 85 SER A N 1
ATOM 610 C CA . SER A 1 85 ? -21.5 -13.492 10.719 1 55.84 85 SER A CA 1
ATOM 611 C C . SER A 1 85 ? -20.766 -12.172 10.469 1 55.84 85 SER A C 1
ATOM 613 O O . SER A 1 85 ? -21.359 -11.219 9.961 1 55.84 85 SER A O 1
ATOM 615 N N . ASN A 1 86 ? -19.922 -11.594 11.32 1 77.62 86 ASN A N 1
ATOM 616 C CA . ASN A 1 86 ? -18.922 -10.539 11.172 1 77.62 86 ASN A CA 1
ATOM 617 C C . ASN A 1 86 ? -18.203 -10.625 9.836 1 77.62 86 ASN A C 1
ATOM 619 O O . ASN A 1 86 ? -17 -10.359 9.75 1 77.62 86 ASN A O 1
ATOM 623 N N . MET A 1 87 ? -19.047 -11.133 8.852 1 90.94 87 MET A N 1
ATOM 624 C CA . MET A 1 87 ? -18.484 -11.266 7.504 1 90.94 87 MET A CA 1
ATOM 625 C C . MET A 1 87 ? -19.156 -10.289 6.543 1 90.94 87 MET A C 1
ATOM 627 O O . MET A 1 87 ? -20.359 -10.062 6.621 1 90.94 87 MET A O 1
ATOM 631 N N . PRO A 1 88 ? -18.391 -9.688 5.664 1 95.88 88 PRO A N 1
ATOM 632 C CA . PRO A 1 88 ? -19 -8.805 4.656 1 95.88 88 PRO A CA 1
ATOM 633 C C . PRO A 1 88 ? -19.781 -9.57 3.594 1 95.88 88 PRO A C 1
ATOM 635 O O . PRO A 1 88 ? -19.344 -10.641 3.152 1 95.88 88 PRO A O 1
ATOM 638 N N . ASN A 1 89 ? -20.969 -9.023 3.258 1 94.5 89 ASN A N 1
ATOM 639 C CA . ASN A 1 89 ? -21.672 -9.57 2.102 1 94.5 89 ASN A CA 1
ATOM 640 C C . ASN A 1 89 ? -21.031 -9.117 0.792 1 94.5 89 ASN A C 1
ATOM 642 O O . ASN A 1 89 ? -20.016 -8.406 0.799 1 94.5 89 ASN A O 1
ATOM 646 N N . GLN A 1 90 ? -21.609 -9.445 -0.304 1 94.31 90 GLN A N 1
ATOM 647 C CA . GLN A 1 90 ? -21.031 -9.203 -1.617 1 94.31 90 GLN A CA 1
ATOM 648 C C . GLN A 1 90 ? -20.922 -7.703 -1.902 1 94.31 90 GLN A C 1
ATOM 650 O O . GLN A 1 90 ? -19.969 -7.254 -2.535 1 94.31 90 GLN A O 1
ATOM 655 N N . ASN A 1 91 ? -21.906 -6.98 -1.476 1 95.31 91 ASN A N 1
ATOM 656 C CA . ASN A 1 91 ? -21.906 -5.539 -1.691 1 95.31 91 ASN A CA 1
ATOM 657 C C . ASN A 1 91 ? -20.75 -4.867 -0.956 1 95.31 91 ASN A C 1
ATOM 659 O O . ASN A 1 91 ? -20.094 -3.984 -1.505 1 95.31 91 ASN A O 1
ATOM 663 N N . TYR A 1 92 ? -20.469 -5.273 0.257 1 96.62 92 TYR A N 1
ATOM 664 C CA . TYR A 1 92 ? -19.375 -4.73 1.035 1 96.62 92 TYR A CA 1
ATOM 665 C C . TYR A 1 92 ? -18.031 -5.16 0.452 1 96.62 92 TYR A C 1
ATOM 667 O O . TYR A 1 92 ? -17.078 -4.383 0.437 1 96.62 92 TYR A O 1
ATOM 675 N N . LEU A 1 93 ? -17.953 -6.426 -0.07 1 97.44 93 LEU A N 1
ATOM 676 C CA . LEU A 1 93 ? -16.734 -6.871 -0.718 1 97.44 93 LEU A CA 1
ATOM 677 C C . LEU A 1 93 ? -16.406 -6.004 -1.93 1 97.44 93 LEU A C 1
ATOM 679 O O . LEU A 1 93 ? -15.273 -5.547 -2.086 1 97.44 93 LEU A O 1
ATOM 683 N N . LYS A 1 94 ? -17.406 -5.75 -2.674 1 97.12 94 LYS A N 1
ATOM 6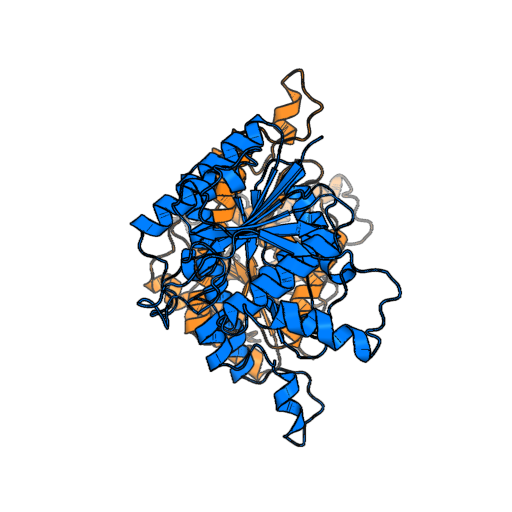84 C CA . LYS A 1 94 ? -17.266 -4.918 -3.865 1 97.12 94 LYS A CA 1
ATOM 685 C C . LYS A 1 94 ? -16.906 -3.48 -3.492 1 97.12 94 LYS A C 1
ATOM 687 O O . LYS A 1 94 ? -15.977 -2.9 -4.051 1 97.12 94 LYS A O 1
ATOM 692 N N . GLY A 1 95 ? -17.672 -2.934 -2.559 1 97.88 95 GLY A N 1
ATOM 693 C CA . GLY A 1 95 ? -17.469 -1.548 -2.16 1 97.88 95 GLY A CA 1
ATOM 694 C C . GLY A 1 95 ? -16.125 -1.293 -1.517 1 97.88 95 GLY A C 1
ATOM 695 O O . GLY A 1 95 ? -15.477 -0.284 -1.801 1 97.88 95 GLY A O 1
ATOM 696 N N . TYR A 1 96 ? -15.719 -2.242 -0.67 1 98.25 96 TYR A N 1
ATOM 697 C CA . TYR A 1 96 ? -14.453 -2.078 0.04 1 98.25 96 TYR A CA 1
ATOM 698 C C . TYR A 1 96 ? -13.273 -2.176 -0.919 1 98.25 96 TYR A C 1
ATOM 700 O O . TYR A 1 96 ? -12.344 -1.362 -0.859 1 98.25 96 TYR A O 1
ATOM 708 N N . SER A 1 97 ? -13.289 -3.17 -1.781 1 98.12 97 SER A N 1
ATOM 709 C CA . SER A 1 97 ? -12.242 -3.287 -2.785 1 98.12 97 SER A CA 1
ATOM 710 C C . SER A 1 97 ? -12.203 -2.062 -3.695 1 98.12 97 SER A C 1
ATOM 712 O O . SER A 1 97 ? -11.125 -1.579 -4.051 1 98.12 97 SER A O 1
ATOM 714 N N . HIS A 1 98 ? -13.352 -1.516 -4.035 1 98.06 98 HIS A N 1
ATOM 715 C CA . HIS A 1 98 ? -13.453 -0.363 -4.922 1 98.06 98 HIS A CA 1
ATOM 716 C C . HIS A 1 98 ? -12.844 0.881 -4.289 1 98.06 98 HIS A C 1
ATOM 718 O O . HIS A 1 98 ? -12.031 1.566 -4.91 1 98.06 98 HIS A O 1
ATOM 724 N N . ILE A 1 99 ? -13.242 1.163 -3.074 1 98.19 99 ILE A N 1
ATOM 725 C CA . ILE A 1 99 ? -12.734 2.381 -2.449 1 98.19 99 ILE A CA 1
ATOM 726 C C . ILE A 1 99 ? -11.227 2.275 -2.264 1 98.19 99 ILE A C 1
ATOM 728 O O . ILE A 1 99 ? -10.508 3.264 -2.424 1 98.19 99 ILE A O 1
ATOM 732 N N . ARG A 1 100 ? -10.719 1.055 -1.896 1 97.88 100 ARG A N 1
ATOM 733 C CA . ARG A 1 100 ? -9.281 0.849 -1.754 1 97.88 100 ARG A CA 1
ATOM 734 C C . ARG A 1 100 ? -8.555 1.15 -3.059 1 97.88 100 ARG A C 1
ATOM 736 O O . ARG A 1 100 ? -7.504 1.801 -3.057 1 97.88 100 ARG A O 1
ATOM 743 N N . ASN A 1 101 ? -9.109 0.713 -4.125 1 96.88 101 ASN A N 1
ATOM 744 C CA . ASN A 1 101 ? -8.508 0.975 -5.43 1 96.88 101 ASN A CA 1
ATOM 745 C C . ASN A 1 101 ? -8.492 2.467 -5.746 1 96.88 101 ASN A C 1
ATOM 747 O O . ASN A 1 101 ? -7.5 2.982 -6.266 1 96.88 101 ASN A O 1
ATOM 751 N N . CYS A 1 102 ? -9.57 3.176 -5.438 1 97.69 102 CYS A N 1
ATOM 752 C CA . CYS A 1 102 ? -9.656 4.613 -5.672 1 97.69 102 CYS A CA 1
ATOM 753 C C . CYS A 1 102 ? -8.625 5.363 -4.832 1 97.69 102 CYS A C 1
ATOM 755 O O . CYS A 1 102 ? -7.926 6.238 -5.34 1 97.69 102 CYS A O 1
ATOM 757 N N . LEU A 1 103 ? -8.539 4.973 -3.621 1 97.62 103 LEU A N 1
ATOM 758 C CA . LEU A 1 103 ? -7.613 5.637 -2.709 1 97.62 103 LEU A CA 1
ATOM 759 C C . LEU A 1 103 ? -6.168 5.402 -3.139 1 97.62 103 LEU A C 1
ATOM 761 O O . LEU A 1 103 ? -5.336 6.309 -3.053 1 97.62 103 LEU A O 1
ATOM 765 N N . GLN A 1 104 ? -5.887 4.207 -3.561 1 96 104 GLN A N 1
ATOM 766 C CA . GLN A 1 104 ? -4.535 3.895 -4.027 1 96 104 GLN A CA 1
ATOM 767 C C . GLN A 1 104 ? -4.199 4.676 -5.293 1 96 104 GLN A C 1
ATOM 769 O O . GLN A 1 104 ? -3.051 5.082 -5.488 1 96 104 GLN A O 1
ATOM 774 N N . ALA A 1 105 ? -5.18 4.84 -6.148 1 96.56 105 ALA A N 1
ATOM 775 C CA . ALA A 1 105 ? -4.965 5.648 -7.344 1 96.56 105 ALA A CA 1
ATOM 776 C C . ALA A 1 105 ? -4.582 7.082 -6.977 1 96.56 105 ALA A C 1
ATOM 778 O O . ALA A 1 105 ? -3.668 7.656 -7.57 1 96.56 105 ALA A O 1
ATOM 779 N N . LEU A 1 106 ? -5.266 7.621 -6.043 1 97.75 106 LEU A N 1
ATOM 780 C CA . LEU A 1 106 ? -4.961 8.977 -5.586 1 97.75 106 LEU A CA 1
ATOM 781 C C . LEU A 1 106 ? -3.562 9.039 -4.984 1 97.75 106 LEU A C 1
ATOM 783 O O . LEU A 1 106 ? -2.793 9.953 -5.289 1 97.75 106 LEU A O 1
ATOM 787 N N . CYS A 1 107 ? -3.275 8.102 -4.129 1 97.44 107 CYS A N 1
ATOM 788 C CA . CYS A 1 107 ? -1.978 8.062 -3.463 1 97.44 107 CYS A CA 1
ATOM 789 C C . CYS A 1 107 ? -0.844 7.988 -4.477 1 97.44 107 CYS A C 1
ATOM 791 O O . CYS A 1 107 ? 0.163 8.68 -4.348 1 97.44 107 CYS A O 1
ATOM 793 N N . GLN A 1 108 ? -1.054 7.156 -5.457 1 95.56 108 GLN A N 1
ATOM 794 C CA . GLN A 1 108 ? -0.058 7.008 -6.512 1 95.56 108 GLN A CA 1
ATOM 795 C C . GLN A 1 108 ? 0.124 8.312 -7.285 1 95.56 108 GLN A C 1
ATOM 797 O O . GLN A 1 108 ? 1.249 8.695 -7.609 1 95.56 108 GLN A O 1
ATOM 802 N N . ALA A 1 109 ? -0.934 8.969 -7.578 1 97.19 109 ALA A N 1
ATOM 803 C CA . ALA A 1 109 ? -0.873 10.227 -8.312 1 97.19 109 ALA A CA 1
ATOM 804 C C . ALA A 1 109 ? -0.095 11.281 -7.531 1 97.19 109 ALA A C 1
ATOM 806 O O . ALA A 1 109 ? 0.77 11.969 -8.086 1 97.19 109 ALA A O 1
ATOM 807 N N . ILE A 1 110 ? -0.386 11.391 -6.242 1 98.38 110 ILE A N 1
ATOM 808 C CA . ILE A 1 110 ? 0.271 12.375 -5.395 1 98.38 110 ILE A CA 1
ATOM 809 C C . ILE A 1 110 ? 1.757 12.047 -5.273 1 98.38 110 ILE A C 1
ATOM 811 O O . ILE A 1 110 ? 2.607 12.93 -5.414 1 98.38 110 ILE A O 1
ATOM 815 N N . ALA A 1 111 ? 2.08 10.781 -5.059 1 97.81 111 ALA A N 1
ATOM 816 C CA . ALA A 1 111 ? 3.469 10.352 -4.918 1 97.81 111 ALA A CA 1
ATOM 817 C C . ALA A 1 111 ? 4.254 10.609 -6.199 1 97.81 111 ALA A C 1
ATOM 819 O O . ALA A 1 111 ? 5.402 11.062 -6.152 1 97.81 111 ALA A O 1
ATOM 820 N N . SER A 1 112 ? 3.656 10.344 -7.297 1 96.94 112 SER A N 1
ATOM 821 C CA . SER A 1 112 ? 4.309 10.562 -8.586 1 96.94 112 SER A CA 1
ATOM 822 C C . SER A 1 112 ? 4.625 12.031 -8.805 1 96.94 112 SER A C 1
ATOM 824 O O . SER A 1 112 ? 5.707 12.375 -9.281 1 96.94 112 SER A O 1
ATOM 826 N N . LYS A 1 113 ? 3.701 12.875 -8.484 1 98.25 113 LYS A N 1
ATOM 827 C CA . LYS A 1 113 ? 3.891 14.312 -8.672 1 98.25 113 LYS A CA 1
ATOM 828 C C . LYS A 1 113 ? 4.957 14.852 -7.719 1 98.25 113 LYS A C 1
ATOM 830 O O . LYS A 1 113 ? 5.707 15.766 -8.07 1 98.25 113 LYS A O 1
ATOM 835 N N . LEU A 1 114 ? 5 14.297 -6.512 1 98.69 114 LEU A N 1
ATOM 836 C CA . LEU A 1 114 ? 6.043 14.672 -5.566 1 98.69 114 LEU A CA 1
ATOM 837 C C . LEU A 1 114 ? 7.414 14.219 -6.059 1 98.69 114 LEU A C 1
ATOM 839 O O . LEU A 1 114 ? 8.391 14.969 -5.973 1 98.69 114 LEU A O 1
ATOM 843 N N . GLU A 1 115 ? 7.449 12.992 -6.586 1 97.12 115 GLU A N 1
ATOM 844 C CA . GLU A 1 115 ? 8.695 12.469 -7.145 1 97.12 115 GLU A CA 1
ATOM 845 C C . GLU A 1 115 ? 9.211 13.367 -8.266 1 97.12 115 GLU A C 1
ATOM 847 O O . GLU A 1 115 ? 10.414 13.633 -8.352 1 97.12 115 GLU A O 1
ATOM 852 N N . ALA A 1 116 ? 8.32 13.789 -9.078 1 97.12 116 ALA A N 1
ATOM 853 C CA . ALA A 1 116 ? 8.688 14.672 -10.188 1 97.12 116 ALA A CA 1
ATOM 854 C C . ALA A 1 116 ? 9.297 15.977 -9.68 1 97.12 116 ALA A C 1
ATOM 856 O O . ALA A 1 116 ? 10 16.672 -10.414 1 97.12 116 ALA A O 1
ATOM 857 N N . ARG A 1 117 ? 9.008 16.312 -8.445 1 98.25 117 ARG A N 1
ATOM 858 C CA . ARG A 1 117 ? 9.539 17.516 -7.816 1 98.25 117 ARG A CA 1
ATOM 859 C C . ARG A 1 117 ? 10.727 17.188 -6.914 1 98.25 117 ARG A C 1
ATOM 861 O O . ARG A 1 117 ? 11.094 17.984 -6.055 1 98.25 117 ARG A O 1
ATOM 868 N N . HIS A 1 118 ? 11.234 15.93 -7.027 1 97.56 118 HIS A N 1
ATOM 869 C CA . HIS A 1 118 ? 12.453 15.461 -6.379 1 97.56 118 HIS A CA 1
ATOM 870 C C . HIS A 1 118 ? 12.25 15.289 -4.879 1 97.56 118 HIS A C 1
ATOM 872 O O . HIS A 1 118 ? 13.188 15.461 -4.094 1 97.56 118 HIS A O 1
ATOM 878 N N . VAL A 1 119 ? 11.055 15.133 -4.477 1 98.75 119 VAL A N 1
ATOM 879 C CA . VAL A 1 119 ? 10.758 14.711 -3.111 1 98.75 119 VAL A CA 1
ATOM 880 C C . VAL A 1 119 ? 10.781 13.188 -3.023 1 98.75 119 VAL A C 1
ATOM 882 O O . VAL A 1 119 ? 10.062 12.5 -3.758 1 98.75 119 VAL A O 1
ATOM 885 N N . PRO A 1 120 ? 11.633 12.586 -2.275 1 98.56 120 PRO A N 1
ATOM 886 C CA . PRO A 1 120 ? 11.695 11.133 -2.172 1 98.56 120 PRO A CA 1
ATOM 887 C C . PRO A 1 120 ? 10.562 10.547 -1.334 1 98.56 120 PRO A C 1
ATOM 889 O O . PRO A 1 120 ? 10.805 10 -0.256 1 98.56 120 PRO A O 1
ATOM 892 N N . ALA A 1 121 ? 9.406 10.531 -1.864 1 98.62 121 ALA A N 1
ATOM 893 C CA . ALA A 1 121 ? 8.172 10.133 -1.183 1 98.62 121 ALA A CA 1
ATOM 894 C C . ALA A 1 121 ? 8.008 8.617 -1.197 1 98.62 121 ALA A C 1
ATOM 896 O O . ALA A 1 121 ? 8.203 7.973 -2.23 1 98.62 121 ALA A O 1
ATOM 897 N N . LEU A 1 122 ? 7.715 8.047 -0.095 1 98.5 122 LEU A N 1
ATOM 898 C CA . LEU A 1 122 ? 7.312 6.648 0.027 1 98.5 122 LEU A CA 1
ATOM 899 C C . LEU A 1 122 ? 5.91 6.535 0.611 1 98.5 122 LEU A C 1
ATOM 901 O O . LEU A 1 122 ? 5.652 7.016 1.719 1 98.5 122 LEU A O 1
ATOM 905 N N . THR A 1 123 ? 5.086 5.91 -0.108 1 98 123 THR A N 1
ATOM 906 C CA . THR A 1 123 ? 3.699 5.781 0.323 1 98 123 THR A CA 1
ATOM 907 C C . THR A 1 123 ? 3.559 4.684 1.376 1 98 123 THR A C 1
ATOM 909 O O . THR A 1 123 ? 4.301 3.703 1.357 1 98 123 THR A O 1
ATOM 912 N N . MET A 1 124 ? 2.646 4.926 2.283 1 96.88 124 MET A N 1
ATOM 913 C CA . MET A 1 124 ? 2.264 3.998 3.346 1 96.88 124 MET A CA 1
ATOM 914 C C . MET A 1 124 ? 0.75 3.971 3.523 1 96.88 124 MET A C 1
ATOM 916 O O . MET A 1 124 ? 0.16 4.941 4 1 96.88 124 MET A O 1
ATOM 920 N N . SER A 1 125 ? 0.219 2.852 3.164 1 97.44 125 SER A N 1
ATOM 921 C CA . SER A 1 125 ? -1.219 2.756 3.393 1 97.44 125 SER A CA 1
ATOM 922 C C . SER A 1 125 ? -1.523 2.324 4.824 1 97.44 125 SER A C 1
ATOM 924 O O . SER A 1 125 ? -1.074 1.265 5.266 1 97.44 125 SER A O 1
ATOM 926 N N . PRO A 1 126 ? -2.293 3.057 5.551 1 98.12 126 PRO A N 1
ATOM 927 C CA . PRO A 1 126 ? -2.564 2.752 6.957 1 98.12 126 PRO A CA 1
ATOM 928 C C . PRO A 1 126 ? -3.199 1.376 7.148 1 98.12 126 PRO A C 1
ATOM 930 O O . PRO A 1 126 ? -2.961 0.719 8.164 1 98.12 126 PRO A O 1
ATOM 933 N N . ILE A 1 127 ? -3.965 0.891 6.184 1 98.12 127 ILE A N 1
ATOM 934 C CA . ILE A 1 127 ? -4.617 -0.408 6.305 1 98.12 127 ILE A CA 1
ATOM 935 C C . ILE A 1 127 ? -3.572 -1.492 6.547 1 98.12 127 ILE A C 1
ATOM 937 O O . ILE A 1 127 ? -3.863 -2.516 7.172 1 98.12 127 ILE A O 1
ATOM 941 N N . ASP A 1 128 ? -2.348 -1.298 6.098 1 97.81 128 ASP A N 1
ATOM 942 C CA . ASP A 1 128 ? -1.314 -2.324 6.191 1 97.81 128 ASP A CA 1
ATOM 943 C C . ASP A 1 128 ? -0.698 -2.355 7.586 1 97.81 128 ASP A C 1
ATOM 945 O O . ASP A 1 128 ? -0.001 -3.311 7.941 1 97.81 128 ASP A O 1
ATOM 949 N N . TYR A 1 129 ? -1.015 -1.373 8.438 1 98 129 TYR A N 1
ATOM 950 C CA . TYR A 1 129 ? -0.32 -1.245 9.711 1 98 129 TYR A CA 1
ATOM 951 C C . TYR A 1 129 ? -1.308 -1.245 10.875 1 98 129 TYR A C 1
ATOM 953 O O . TYR A 1 129 ? -0.929 -1.508 12.016 1 98 129 TYR A O 1
ATOM 961 N N . VAL A 1 130 ? -2.607 -0.884 10.531 1 97.56 130 VAL A N 1
ATOM 962 C CA . VAL A 1 130 ? -3.531 -0.621 11.625 1 97.56 130 VAL A CA 1
ATOM 963 C C . VAL A 1 130 ? -4.84 -1.371 11.398 1 97.56 130 VAL A C 1
ATOM 965 O O . VAL A 1 130 ? -5.375 -1.366 10.281 1 97.56 130 VAL A O 1
ATOM 968 N N . GLU A 1 131 ? -5.293 -2.09 12.312 1 97.75 131 GLU A N 1
ATOM 969 C CA . GLU A 1 131 ? -6.688 -2.492 12.453 1 97.75 131 GLU A CA 1
ATOM 970 C C . GLU A 1 131 ? -7.359 -1.751 13.609 1 97.75 131 GLU A C 1
ATOM 972 O O . GLU A 1 131 ? -6.941 -1.878 14.766 1 97.75 131 GLU A O 1
ATOM 977 N N . THR A 1 132 ? -8.375 -0.972 13.297 1 98.25 132 THR A N 1
ATOM 978 C CA . THR A 1 132 ? -8.961 -0.082 14.297 1 98.25 132 THR A CA 1
ATOM 979 C C . THR A 1 132 ? -9.961 -0.83 15.164 1 98.25 132 THR A C 1
ATOM 981 O O . THR A 1 132 ? -10.336 -1.966 14.859 1 98.25 132 THR A O 1
ATOM 984 N N . ALA A 1 133 ? -10.25 -0.259 16.328 1 97.81 133 ALA A N 1
ATOM 985 C CA . ALA A 1 133 ? -11.336 -0.658 17.219 1 97.81 133 ALA A CA 1
ATOM 986 C C . ALA A 1 133 ? -12.336 0.481 17.406 1 97.81 133 ALA A C 1
ATOM 988 O O . ALA A 1 133 ? -12.102 1.389 18.203 1 97.81 133 ALA A O 1
ATOM 989 N N . ASN A 1 134 ? -13.359 0.42 16.672 1 96.56 134 ASN A N 1
ATOM 990 C CA . ASN A 1 134 ? -14.383 1.463 16.656 1 96.56 134 ASN A CA 1
ATOM 991 C C . ASN A 1 134 ? -13.805 2.805 16.203 1 96.56 134 ASN A C 1
ATOM 993 O O . ASN A 1 134 ? -14.031 3.826 16.859 1 96.56 134 ASN A O 1
ATOM 997 N N . CYS A 1 135 ? -12.992 2.777 15.266 1 95.69 135 CYS A N 1
ATOM 998 C CA . CYS A 1 135 ? -12.414 3.893 14.531 1 95.69 135 CYS A CA 1
ATOM 999 C C . CYS A 1 135 ? -11.727 4.875 15.477 1 95.69 135 CYS A C 1
ATOM 1001 O O . CYS A 1 135 ? -10.594 4.652 15.898 1 95.69 135 CYS A O 1
ATOM 1003 N N . GLU A 1 136 ? -12.406 6 15.883 1 93.38 136 GLU A N 1
ATOM 1004 C CA . GLU A 1 136 ? -11.797 7.086 16.656 1 93.38 136 GLU A CA 1
ATOM 1005 C C . GLU A 1 136 ? -11.43 6.629 18.062 1 93.38 136 GLU A C 1
ATOM 1007 O O . GLU A 1 136 ? -10.602 7.254 18.719 1 93.38 136 GLU A O 1
ATOM 1012 N N . ASP A 1 137 ? -12.016 5.539 18.547 1 96.25 137 ASP A N 1
ATOM 1013 C CA . ASP A 1 137 ? -11.789 5.039 19.891 1 96.25 137 ASP A CA 1
ATOM 1014 C C . ASP A 1 137 ? -10.562 4.141 19.953 1 96.25 137 ASP A C 1
ATOM 1016 O O . ASP A 1 137 ? -10.18 3.662 21.031 1 96.25 137 ASP A O 1
ATOM 1020 N N . THR A 1 138 ? -9.938 3.977 18.828 1 98.12 138 THR A N 1
ATOM 1021 C CA . THR A 1 138 ? -8.789 3.074 18.766 1 98.12 138 THR A CA 1
ATOM 1022 C C . THR A 1 138 ? -7.645 3.59 19.625 1 98.12 138 THR A C 1
ATOM 1024 O O . THR A 1 138 ? -7.258 4.754 19.516 1 98.12 138 THR A O 1
ATOM 1027 N N . PRO A 1 139 ? -7.117 2.801 20.516 1 98.12 139 PRO A N 1
ATOM 1028 C CA . PRO A 1 139 ? -5.992 3.248 21.328 1 98.12 139 PRO A CA 1
ATOM 1029 C C . PRO A 1 139 ? -4.746 3.564 20.516 1 98.12 139 PRO A C 1
ATOM 1031 O O . PRO A 1 139 ? -4.52 2.953 19.469 1 98.12 139 PRO A O 1
ATOM 1034 N N . THR A 1 140 ? -3.953 4.453 21.031 1 98.12 140 THR A N 1
ATOM 1035 C CA . THR A 1 140 ? -2.732 4.898 20.375 1 98.12 140 THR A CA 1
ATOM 1036 C C . THR A 1 140 ? -1.803 3.721 20.094 1 98.12 140 THR A C 1
ATOM 1038 O O . THR A 1 140 ? -1.097 3.699 19.094 1 98.12 140 THR A O 1
ATOM 1041 N N . SER A 1 141 ? -1.82 2.732 20.969 1 98.38 141 SER A N 1
ATOM 1042 C CA . SER A 1 141 ? -0.931 1.581 20.844 1 98.38 141 SER A CA 1
ATOM 1043 C C . SER A 1 141 ? -1.176 0.828 19.531 1 98.38 141 SER A C 1
ATOM 1045 O O . SER A 1 141 ? -0.267 0.188 19 1 98.38 141 SER A O 1
ATOM 1047 N N . ALA A 1 142 ? -2.354 0.9 18.953 1 98.44 142 ALA A N 1
ATOM 1048 C CA . ALA A 1 142 ? -2.695 0.224 17.703 1 98.44 142 ALA A CA 1
ATOM 1049 C C . ALA A 1 142 ? -1.961 0.851 16.516 1 98.44 142 ALA A C 1
ATOM 1051 O O . ALA A 1 142 ? -1.897 0.262 15.438 1 98.44 142 ALA A O 1
ATOM 1052 N N . PHE A 1 143 ? -1.372 2.023 16.75 1 98.62 143 PHE A N 1
ATOM 1053 C CA . PHE A 1 143 ? -0.745 2.764 15.656 1 98.62 143 PHE A CA 1
ATOM 1054 C C . PHE A 1 143 ? 0.774 2.693 15.758 1 98.62 143 PHE A C 1
ATOM 1056 O O . PHE A 1 143 ? 1.484 3.344 14.984 1 98.62 143 PHE A O 1
ATOM 1063 N N . GLU A 1 144 ? 1.299 1.891 16.656 1 98.62 144 GLU A N 1
ATOM 1064 C CA . GLU A 1 144 ? 2.732 1.854 16.922 1 98.62 144 GLU A CA 1
ATOM 1065 C C . GLU A 1 144 ? 3.512 1.342 15.711 1 98.62 144 GLU A C 1
ATOM 1067 O O . GLU A 1 144 ? 4.559 1.889 15.367 1 98.62 144 GLU A O 1
ATOM 1072 N N . ALA A 1 145 ? 2.992 0.286 15.062 1 98.25 145 ALA A N 1
ATOM 1073 C CA . ALA A 1 145 ? 3.688 -0.257 13.898 1 98.25 145 ALA A CA 1
ATOM 1074 C C . ALA A 1 145 ? 3.77 0.775 12.773 1 98.25 145 ALA A C 1
ATOM 1076 O O . ALA A 1 145 ? 4.785 0.87 12.086 1 98.25 145 ALA A O 1
ATOM 1077 N N . MET A 1 146 ? 2.727 1.504 12.578 1 98.44 146 MET A N 1
ATOM 1078 C CA . MET A 1 146 ? 2.697 2.566 11.578 1 98.44 146 MET A CA 1
ATOM 1079 C C . MET A 1 146 ? 3.73 3.643 11.898 1 98.44 146 MET A C 1
ATOM 1081 O O . MET A 1 146 ? 4.496 4.051 11.023 1 98.44 146 MET A O 1
ATOM 1085 N N . ALA A 1 147 ? 3.771 4.07 13.164 1 98.75 147 ALA A N 1
ATOM 1086 C CA . ALA A 1 147 ? 4.723 5.09 13.594 1 98.75 147 ALA A CA 1
ATOM 1087 C C . ALA A 1 147 ? 6.16 4.602 13.438 1 98.75 147 ALA A C 1
ATOM 1089 O O . ALA A 1 147 ? 7.047 5.363 13.055 1 98.75 147 ALA A O 1
ATOM 1090 N N . ASP A 1 148 ? 6.355 3.33 13.758 1 98.44 148 ASP A N 1
ATOM 1091 C CA . ASP A 1 148 ? 7.695 2.76 13.625 1 98.44 148 ASP A CA 1
ATOM 1092 C C . ASP A 1 148 ? 8.164 2.801 12.172 1 98.44 148 ASP A C 1
ATOM 1094 O O . ASP A 1 148 ? 9.336 3.094 11.898 1 98.44 148 ASP A O 1
ATOM 1098 N N . ARG A 1 149 ? 7.289 2.459 11.281 1 98.38 149 ARG A N 1
ATOM 1099 C CA . ARG A 1 149 ? 7.648 2.508 9.867 1 98.38 149 ARG A CA 1
ATOM 1100 C C . ARG A 1 149 ? 7.922 3.941 9.422 1 98.38 149 ARG A C 1
ATOM 1102 O O . ARG A 1 149 ? 8.852 4.191 8.656 1 98.38 149 ARG A O 1
ATOM 1109 N N . VAL A 1 150 ? 7.156 4.883 9.891 1 98.75 150 VAL A N 1
ATOM 1110 C CA . VAL A 1 150 ? 7.383 6.293 9.594 1 98.75 150 VAL A CA 1
ATOM 1111 C C . VAL A 1 150 ? 8.781 6.699 10.055 1 98.75 150 VAL A C 1
ATOM 1113 O O . VAL A 1 150 ? 9.539 7.309 9.297 1 98.75 150 VAL A O 1
ATOM 1116 N N . LYS A 1 151 ? 9.109 6.324 11.281 1 98.44 151 LYS A N 1
ATOM 1117 C CA . LYS A 1 151 ? 10.43 6.633 11.82 1 98.44 151 LYS A CA 1
ATOM 1118 C C . LYS A 1 151 ? 11.531 6.047 10.953 1 98.44 151 LYS A C 1
ATOM 1120 O O . LYS A 1 151 ? 12.555 6.691 10.719 1 98.44 151 LYS A O 1
ATOM 1125 N N . ARG A 1 152 ? 11.266 4.859 10.516 1 97.88 152 ARG A N 1
ATOM 1126 C CA . ARG A 1 152 ? 12.25 4.176 9.68 1 97.88 152 ARG A CA 1
ATOM 1127 C C . ARG A 1 152 ? 12.477 4.926 8.375 1 97.88 152 ARG A C 1
ATOM 1129 O O . ARG A 1 152 ? 13.617 5.117 7.945 1 97.88 152 ARG A O 1
ATOM 1136 N N . TYR A 1 153 ? 11.391 5.312 7.707 1 98.38 153 TYR A N 1
ATOM 1137 C CA . TYR A 1 153 ? 11.492 6.07 6.465 1 98.38 153 TYR A CA 1
ATOM 1138 C C . TYR A 1 153 ? 12.203 7.398 6.695 1 98.38 153 TYR A C 1
ATOM 1140 O O . TYR A 1 153 ? 13.094 7.773 5.926 1 98.38 153 TYR A O 1
ATOM 1148 N N . LEU A 1 154 ? 11.844 8.07 7.77 1 98.5 154 LEU A N 1
ATOM 1149 C CA . LEU A 1 154 ? 12.469 9.352 8.094 1 98.5 154 LEU A CA 1
ATOM 1150 C C . LEU A 1 154 ? 13.961 9.188 8.336 1 98.5 154 LEU A C 1
ATOM 1152 O O . LEU A 1 154 ? 14.766 9.984 7.855 1 98.5 154 LEU A O 1
ATOM 1156 N N . ALA A 1 155 ? 14.32 8.148 9.078 1 97.31 155 ALA A N 1
ATOM 1157 C CA . ALA A 1 155 ? 15.719 7.91 9.422 1 97.31 155 ALA A CA 1
ATOM 1158 C C . ALA A 1 155 ? 16.562 7.691 8.172 1 97.31 155 ALA A C 1
ATOM 1160 O O . ALA A 1 155 ? 17.766 7.996 8.164 1 97.31 155 ALA A O 1
ATOM 1161 N N . LEU A 1 156 ? 15.945 7.227 7.152 1 97.25 156 LEU A N 1
ATOM 1162 C CA . LEU A 1 156 ? 16.672 6.926 5.922 1 97.25 156 LEU A CA 1
ATOM 1163 C C . LEU A 1 156 ? 16.672 8.125 4.98 1 97.25 156 LEU A C 1
ATOM 1165 O O . LEU A 1 156 ? 17.312 8.094 3.93 1 97.25 156 LEU A O 1
ATOM 1169 N N . GLY A 1 157 ? 15.859 9.117 5.305 1 97.5 157 GLY A N 1
ATOM 1170 C CA . GLY A 1 157 ? 15.875 10.336 4.516 1 97.5 157 GLY A CA 1
ATOM 1171 C C . GLY A 1 157 ? 14.688 10.461 3.586 1 97.5 157 GLY A C 1
ATOM 1172 O O . GLY A 1 157 ? 14.609 11.398 2.787 1 97.5 157 GLY A O 1
ATOM 1173 N N . PHE A 1 158 ? 13.758 9.531 3.672 1 98.62 158 PHE A N 1
ATOM 1174 C CA . PHE A 1 158 ? 12.562 9.57 2.832 1 98.62 158 PHE A CA 1
ATOM 1175 C C . PHE A 1 158 ? 11.492 10.453 3.453 1 98.62 158 PHE A C 1
ATOM 1177 O O . PHE A 1 158 ? 11.602 10.852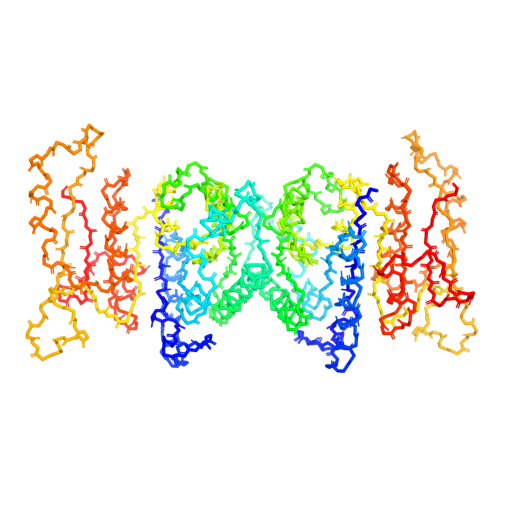 4.617 1 98.62 158 PHE A O 1
ATOM 1184 N N . VAL A 1 159 ? 10.516 10.828 2.664 1 98.88 159 VAL A N 1
ATOM 1185 C CA . VAL A 1 159 ? 9.297 11.492 3.121 1 98.88 159 VAL A CA 1
ATOM 1186 C C . VAL A 1 159 ? 8.133 10.508 3.109 1 98.88 159 VAL A C 1
ATOM 1188 O O . VAL A 1 159 ? 7.629 10.148 2.045 1 98.88 159 VAL A O 1
ATOM 1191 N N . PRO A 1 160 ? 7.723 10.062 4.262 1 98.81 160 PRO A N 1
ATOM 1192 C CA . PRO A 1 160 ? 6.547 9.188 4.289 1 98.81 160 PRO A CA 1
ATOM 1193 C C . PRO A 1 160 ? 5.27 9.906 3.855 1 98.81 160 PRO A C 1
ATOM 1195 O O . PRO A 1 160 ? 5.043 11.055 4.242 1 98.81 160 PRO A O 1
ATOM 1198 N N . VAL A 1 161 ? 4.484 9.25 3.039 1 98.88 161 VAL A N 1
ATOM 1199 C CA . VAL A 1 161 ? 3.201 9.773 2.578 1 98.88 161 VAL A CA 1
ATOM 1200 C C . VAL A 1 161 ? 2.078 8.828 2.99 1 98.88 161 VAL A C 1
ATOM 1202 O O . VAL A 1 161 ? 1.932 7.742 2.418 1 98.88 161 VAL A O 1
ATOM 1205 N N . LEU A 1 162 ? 1.33 9.227 3.973 1 98.75 162 LEU A N 1
ATOM 1206 C CA . LEU A 1 162 ? 0.163 8.484 4.43 1 98.75 162 LEU A CA 1
ATOM 1207 C C . LEU A 1 162 ? -1.122 9.094 3.879 1 98.75 162 LEU A C 1
ATOM 1209 O O . LEU A 1 162 ? -1.081 10.086 3.148 1 98.75 162 LEU A O 1
ATOM 1213 N N . HIS A 1 163 ? -2.256 8.445 4.145 1 98.31 163 HIS A N 1
ATOM 1214 C CA . HIS A 1 163 ? -3.514 8.969 3.621 1 98.31 163 HIS A CA 1
ATOM 1215 C C . HIS A 1 163 ? -4.703 8.43 4.41 1 98.31 163 HIS A C 1
ATOM 1217 O O . HIS A 1 163 ? -4.598 7.398 5.074 1 98.31 163 HIS A O 1
ATOM 1223 N N . GLY A 1 164 ? -5.793 9.219 4.391 1 97.44 164 GLY A N 1
ATOM 1224 C CA . GLY A 1 164 ? -7.027 8.586 4.809 1 97.44 164 GLY A CA 1
ATOM 1225 C C . GLY A 1 164 ? -7.316 7.293 4.066 1 97.44 164 GLY A C 1
ATOM 1226 O O . GLY A 1 164 ? -7.09 7.203 2.859 1 97.44 164 GLY A O 1
ATOM 1227 N N . ASP A 1 165 ? -7.867 6.363 4.816 1 97.56 165 ASP A N 1
ATOM 1228 C CA . ASP A 1 165 ? -7.938 5.031 4.227 1 97.56 165 ASP A CA 1
ATOM 1229 C C . ASP A 1 165 ? -9.172 4.277 4.719 1 97.56 165 ASP A C 1
ATOM 1231 O O . ASP A 1 165 ? -9.75 4.629 5.75 1 97.56 165 ASP A O 1
ATOM 1235 N N . ALA A 1 166 ? -9.633 3.383 3.877 1 98.38 166 ALA A N 1
ATOM 1236 C CA . ALA A 1 166 ? -10.531 2.342 4.371 1 98.38 166 ALA A CA 1
ATOM 1237 C C . ALA A 1 166 ? -9.75 1.238 5.082 1 98.38 166 ALA A C 1
ATOM 1239 O O . ALA A 1 166 ? -8.836 0.644 4.508 1 98.38 166 ALA A O 1
ATOM 1240 N N . VAL A 1 167 ? -10.062 1.002 6.328 1 98.5 167 VAL A N 1
ATOM 1241 C CA . VAL A 1 167 ? -9.328 0.025 7.121 1 98.5 167 VAL A CA 1
ATOM 1242 C C . VAL A 1 167 ? -10.289 -1.017 7.688 1 98.5 167 VAL A C 1
ATOM 1244 O O . VAL A 1 167 ? -11.508 -0.803 7.707 1 98.5 167 VAL A O 1
ATOM 1247 N N . LEU A 1 168 ? -9.789 -2.141 8.047 1 97.75 168 LEU A N 1
ATOM 1248 C CA . LEU A 1 168 ? -10.57 -3.107 8.812 1 97.75 168 LEU A CA 1
ATOM 1249 C C . LEU A 1 168 ? -10.766 -2.639 10.25 1 97.75 168 LEU A C 1
ATOM 1251 O O . LEU A 1 168 ? -9.93 -1.908 10.789 1 97.75 168 LEU A O 1
ATOM 1255 N N . ASP A 1 169 ? -11.836 -2.99 10.828 1 97.81 169 ASP A N 1
ATOM 1256 C CA . ASP A 1 169 ? -12.188 -2.578 12.18 1 97.81 169 ASP A CA 1
ATOM 1257 C C . ASP A 1 169 ? -12.711 -3.762 12.992 1 97.81 169 ASP A C 1
ATOM 1259 O O . ASP A 1 169 ? -13.57 -4.508 12.531 1 97.81 169 ASP A O 1
ATOM 1263 N N . GLN A 1 170 ? -12.242 -3.891 14.18 1 96.44 170 GLN A N 1
ATOM 1264 C CA . GLN A 1 170 ? -12.555 -5.043 15.016 1 96.44 170 GLN A CA 1
ATOM 1265 C C . GLN A 1 170 ? -14.016 -5.035 15.438 1 96.44 170 GLN A C 1
ATOM 1267 O O . GLN A 1 170 ? -14.594 -6.09 15.711 1 96.44 170 GLN A O 1
ATOM 1272 N N . ILE A 1 171 ? -14.633 -3.887 15.492 1 95.75 171 ILE A N 1
ATOM 1273 C CA . ILE A 1 171 ? -16 -3.762 15.977 1 95.75 171 ILE A CA 1
ATOM 1274 C C . ILE A 1 171 ? -16.953 -3.584 14.797 1 95.75 171 ILE A C 1
ATOM 1276 O O . ILE A 1 171 ? -17.953 -4.293 14.688 1 95.75 171 ILE A O 1
ATOM 1280 N N . ARG A 1 172 ? -16.578 -2.787 13.844 1 96.12 172 ARG A N 1
ATOM 1281 C CA . ARG A 1 172 ? -17.469 -2.389 12.758 1 96.12 172 ARG A CA 1
ATOM 1282 C C . ARG A 1 172 ? -17.266 -3.273 11.531 1 96.12 172 ARG A C 1
ATOM 1284 O O . ARG A 1 172 ? -18.047 -3.223 10.586 1 96.12 172 ARG A O 1
ATOM 1291 N N . GLY A 1 173 ? -16.234 -4.141 11.531 1 97 173 GLY A N 1
ATOM 1292 C CA . GLY A 1 173 ? -15.82 -4.855 10.336 1 97 173 GLY A CA 1
ATOM 1293 C C . GLY A 1 173 ? -14.891 -4.043 9.445 1 97 173 GLY A C 1
ATOM 1294 O O . GLY A 1 173 ? -13.797 -4.496 9.109 1 97 173 GLY A O 1
ATOM 1295 N N . CYS A 1 174 ? -15.328 -2.914 9.102 1 97.75 174 CYS A N 1
ATOM 1296 C CA . CYS A 1 174 ? -14.508 -1.938 8.391 1 97.75 174 CYS A CA 1
ATOM 1297 C C . CYS A 1 174 ? -14.93 -0.515 8.742 1 97.75 174 CYS A C 1
ATOM 1299 O O . CYS A 1 174 ? -15.977 -0.306 9.352 1 97.75 174 CYS A O 1
ATOM 1301 N N . THR A 1 175 ? -14.133 0.43 8.391 1 97.94 175 THR A N 1
ATOM 1302 C CA . THR A 1 175 ? -14.477 1.838 8.57 1 97.94 175 THR A CA 1
ATOM 1303 C C . THR A 1 175 ? -13.539 2.727 7.75 1 97.94 175 THR A C 1
ATOM 1305 O O . THR A 1 175 ? -12.711 2.229 6.984 1 97.94 175 THR A O 1
ATOM 1308 N N . ILE A 1 176 ? -13.727 3.977 7.836 1 98 176 ILE A N 1
ATOM 1309 C CA . ILE A 1 176 ? -12.883 4.973 7.191 1 98 176 ILE A CA 1
ATOM 1310 C C . ILE A 1 176 ? -12.008 5.664 8.234 1 98 176 ILE A C 1
ATOM 1312 O O . ILE A 1 176 ? -12.523 6.324 9.141 1 98 176 ILE A O 1
ATOM 1316 N N . LEU A 1 177 ? -10.773 5.43 8.195 1 97.81 177 LEU A N 1
ATOM 1317 C CA . LEU A 1 177 ? -9.805 6.102 9.055 1 97.81 177 LEU A CA 1
ATOM 1318 C C . LEU A 1 177 ? -9.32 7.402 8.414 1 97.81 177 LEU A C 1
ATOM 1320 O O . LEU A 1 177 ? -8.602 7.379 7.418 1 97.81 177 LEU A O 1
ATOM 1324 N N . SER A 1 178 ? -9.664 8.547 8.961 1 96.69 178 SER A N 1
ATOM 1325 C CA . SER A 1 178 ? -9.352 9.836 8.359 1 96.69 178 SER A CA 1
ATOM 1326 C C . SER A 1 178 ? -7.871 10.18 8.531 1 96.69 178 SER A C 1
ATOM 1328 O O . SER A 1 178 ? -7.234 9.734 9.484 1 96.69 178 SER A O 1
ATOM 1330 N N . GLY A 1 179 ? -7.379 10.93 7.613 1 97.25 179 GLY A N 1
ATOM 1331 C CA . GLY A 1 179 ? -6.031 11.453 7.746 1 97.25 179 GLY A CA 1
ATOM 1332 C C . GLY A 1 179 ? -5.832 12.289 9 1 97.25 179 GLY A C 1
ATOM 1333 O O . GLY A 1 179 ? -4.723 12.367 9.531 1 97.25 179 GLY A O 1
ATOM 1334 N N . ASP A 1 180 ? -6.914 12.914 9.523 1 97.31 180 ASP A N 1
ATOM 1335 C CA . ASP A 1 180 ? -6.848 13.719 10.742 1 97.31 180 ASP A CA 1
ATOM 1336 C C . ASP A 1 180 ? -6.48 12.859 11.945 1 97.31 180 ASP A C 1
ATOM 1338 O O . ASP A 1 180 ? -5.648 13.25 12.766 1 97.31 180 ASP A O 1
ATOM 1342 N N . ILE A 1 181 ? -7.086 11.719 12 1 97.62 181 ILE A N 1
ATOM 1343 C CA . ILE A 1 181 ? -6.812 10.805 13.109 1 97.62 181 ILE A CA 1
ATOM 1344 C C . ILE A 1 181 ? -5.379 10.289 13 1 97.62 181 ILE A C 1
ATOM 1346 O O . ILE A 1 181 ? -4.68 10.172 14.008 1 97.62 181 ILE A O 1
ATOM 1350 N N . ILE A 1 182 ? -4.965 9.961 11.781 1 98.38 182 ILE A N 1
ATOM 1351 C CA . ILE A 1 182 ? -3.605 9.484 11.547 1 98.38 182 ILE A CA 1
ATOM 1352 C C . ILE A 1 182 ? -2.602 10.523 12.031 1 98.38 182 ILE A C 1
ATOM 1354 O O . ILE A 1 182 ? -1.643 10.195 12.734 1 98.38 182 ILE A O 1
ATOM 1358 N N . MET A 1 183 ? -2.838 11.781 11.664 1 98.12 183 MET A N 1
ATOM 1359 C CA . MET A 1 183 ? -1.974 12.875 12.094 1 98.12 183 MET A CA 1
ATOM 1360 C C . MET A 1 183 ? -1.94 12.992 13.609 1 98.12 183 MET A C 1
ATOM 1362 O O . MET A 1 183 ? -0.867 13.102 14.203 1 98.12 183 MET A O 1
ATOM 1366 N N . TYR A 1 184 ? -3.076 12.898 14.234 1 98.19 184 TYR A N 1
ATOM 1367 C CA . TYR A 1 184 ? -3.178 12.953 15.688 1 98.19 184 TYR A CA 1
ATOM 1368 C C . TYR A 1 184 ? -2.355 11.836 16.328 1 98.19 184 TYR A C 1
ATOM 1370 O O . TYR A 1 184 ? -1.558 12.094 17.234 1 98.19 184 TYR A O 1
ATOM 1378 N N . GLN A 1 185 ? -2.555 10.633 15.828 1 98.44 185 GLN A N 1
ATOM 1379 C CA . GLN A 1 185 ? -1.871 9.492 16.422 1 98.44 185 GLN A CA 1
ATOM 1380 C C . GLN A 1 185 ? -0.359 9.602 16.25 1 98.44 185 GLN A C 1
ATOM 1382 O O . GLN A 1 185 ? 0.402 9.203 17.125 1 98.44 185 GLN A O 1
ATOM 1387 N N . LEU A 1 186 ? 0.095 10.125 15.133 1 98.56 186 LEU A N 1
ATOM 1388 C CA . LEU A 1 186 ? 1.525 10.32 14.922 1 98.56 186 LEU A CA 1
ATOM 1389 C C . LEU A 1 186 ? 2.088 11.328 15.922 1 98.56 186 LEU A C 1
ATOM 1391 O O . LEU A 1 186 ? 3.211 11.164 16.406 1 98.56 186 LEU A O 1
ATOM 1395 N N . THR A 1 187 ? 1.321 12.422 16.266 1 98.12 187 THR A N 1
ATOM 1396 C CA . THR A 1 187 ? 1.803 13.398 17.234 1 98.12 187 THR A CA 1
ATOM 1397 C C . THR A 1 187 ? 1.967 12.758 18.609 1 98.12 187 THR A C 1
ATOM 1399 O O . THR A 1 187 ? 2.82 13.18 19.391 1 98.12 187 THR A O 1
ATOM 1402 N N . ARG A 1 188 ? 1.145 11.719 18.875 1 97.75 188 ARG A N 1
ATOM 1403 C CA . ARG A 1 188 ? 1.219 11.016 20.156 1 97.75 188 ARG A CA 1
ATOM 1404 C C . ARG A 1 188 ? 2.453 10.125 20.219 1 97.75 188 ARG A C 1
ATOM 1406 O O . ARG A 1 188 ? 3.014 9.906 21.297 1 97.75 188 ARG A O 1
ATOM 1413 N N . LEU A 1 189 ? 2.895 9.656 19.109 1 98.12 189 LEU A N 1
ATOM 1414 C CA . LEU A 1 189 ? 3.879 8.578 19.094 1 98.12 189 LEU A CA 1
ATOM 1415 C C . LEU A 1 189 ? 5.25 9.094 18.672 1 98.12 189 LEU A C 1
ATOM 1417 O O . LEU A 1 189 ? 6.262 8.414 18.859 1 98.12 189 LEU A O 1
ATOM 1421 N N . LEU A 1 190 ? 5.293 10.305 18.078 1 98 190 LEU A N 1
ATOM 1422 C CA . LEU A 1 190 ? 6.535 10.922 17.625 1 98 190 LEU A CA 1
ATOM 1423 C C . LEU A 1 190 ? 6.805 12.219 18.375 1 98 190 LEU A C 1
ATOM 1425 O O . LEU A 1 190 ? 6.336 13.289 17.969 1 98 190 LEU A O 1
ATOM 1429 N N . PRO A 1 191 ? 7.617 12.172 19.312 1 95.56 191 PRO A N 1
ATOM 1430 C CA . PRO A 1 191 ? 7.832 13.344 20.156 1 95.56 191 PRO A CA 1
ATOM 1431 C C . PRO A 1 191 ? 8.523 14.492 19.422 1 95.56 191 PRO A C 1
ATOM 1433 O O . PRO A 1 191 ? 8.492 15.633 19.875 1 95.56 191 PRO A O 1
ATOM 1436 N N . GLN A 1 192 ? 9.102 14.219 18.297 1 97.19 192 GLN A N 1
ATOM 1437 C CA . GLN A 1 192 ? 9.836 15.234 17.547 1 97.19 192 GLN A CA 1
ATOM 1438 C C . GLN A 1 192 ? 8.891 16.125 16.75 1 97.19 192 GLN A C 1
ATOM 1440 O O . GLN A 1 192 ? 9.305 17.156 16.219 1 97.19 192 GLN A O 1
ATOM 1445 N N . VAL A 1 193 ? 7.633 15.758 16.641 1 98.06 193 VAL A N 1
ATOM 1446 C CA . VAL A 1 193 ? 6.684 16.578 15.898 1 98.06 193 VAL A CA 1
ATOM 1447 C C . VAL A 1 193 ? 6.484 17.906 16.609 1 98.06 193 VAL A C 1
ATOM 1449 O O . VAL A 1 193 ? 6.164 17.953 17.797 1 98.06 193 VAL A O 1
ATOM 1452 N N . ARG A 1 194 ? 6.613 19.031 15.828 1 96.56 194 ARG A N 1
ATOM 1453 C CA . ARG A 1 194 ? 6.52 20.359 16.438 1 96.56 194 ARG A CA 1
ATOM 1454 C C . ARG A 1 194 ? 5.406 21.172 15.789 1 96.56 194 ARG A C 1
ATOM 1456 O O . ARG A 1 194 ? 4.922 22.141 16.375 1 96.56 194 ARG A O 1
ATOM 1463 N N . ARG A 1 195 ? 4.996 20.781 14.633 1 97.38 195 ARG A N 1
ATOM 1464 C CA . ARG A 1 195 ? 3.945 21.516 13.922 1 97.38 195 ARG A CA 1
ATOM 1465 C C . ARG A 1 195 ? 3.143 20.578 13.023 1 97.38 195 ARG A C 1
ATOM 1467 O O . ARG A 1 195 ? 3.707 19.719 12.359 1 97.38 195 ARG A O 1
ATOM 1474 N N . CYS A 1 196 ? 1.897 20.719 13.07 1 98.06 196 CYS A N 1
ATOM 1475 C CA . CYS A 1 196 ? 0.972 20.078 12.141 1 98.06 196 CYS A CA 1
ATOM 1476 C C . CYS A 1 196 ? 0.243 21.109 11.297 1 98.06 196 CYS A C 1
ATOM 1478 O O . CYS A 1 196 ? -0.255 22.109 11.82 1 98.06 196 CYS A O 1
ATOM 1480 N N . VAL A 1 197 ? 0.194 20.922 10.039 1 98 197 VAL A N 1
ATOM 1481 C CA . VAL A 1 197 ? -0.427 21.875 9.125 1 98 197 VAL A CA 1
ATOM 1482 C C . VAL A 1 197 ? -1.541 21.188 8.336 1 98 197 VAL A C 1
ATOM 1484 O O . VAL A 1 197 ? -1.306 20.188 7.668 1 98 197 VAL A O 1
ATOM 1487 N N . PHE A 1 198 ? -2.719 21.703 8.438 1 97.69 198 PHE A N 1
ATOM 1488 C CA . PHE A 1 198 ? -3.828 21.328 7.574 1 97.69 198 PHE A CA 1
ATOM 1489 C C . PHE A 1 198 ? -3.93 22.25 6.375 1 97.69 198 PHE A C 1
ATOM 1491 O O . PHE A 1 198 ? -4.297 23.422 6.52 1 97.69 198 PHE A O 1
ATOM 1498 N N . ILE A 1 199 ? -3.635 21.719 5.246 1 97.38 199 ILE A N 1
ATOM 1499 C CA . ILE A 1 199 ? -3.818 22.484 4.02 1 97.38 199 ILE A CA 1
ATOM 1500 C C . ILE A 1 199 ? -5.203 22.203 3.439 1 97.38 199 ILE A C 1
ATOM 1502 O O . ILE A 1 199 ? -5.555 21.047 3.184 1 97.38 199 ILE A O 1
ATOM 1506 N N . THR A 1 200 ? -5.961 23.188 3.197 1 93.62 200 THR A N 1
ATOM 1507 C CA . THR A 1 200 ? -7.316 23.078 2.674 1 93.62 200 THR A CA 1
ATOM 1508 C C . THR A 1 200 ? -7.598 24.156 1.642 1 93.62 200 THR A C 1
ATOM 1510 O O . THR A 1 200 ? -6.672 24.766 1.097 1 93.62 200 THR A O 1
ATOM 1513 N N . ASP A 1 201 ? -8.891 24.297 1.217 1 89.75 201 ASP A N 1
ATOM 1514 C CA . ASP A 1 201 ? -9.25 25.266 0.179 1 89.75 201 ASP A CA 1
ATOM 1515 C C . ASP A 1 201 ? -9.766 26.562 0.79 1 89.75 201 ASP A C 1
ATOM 1517 O O . ASP A 1 201 ? -10.289 27.422 0.079 1 89.75 201 ASP A O 1
ATOM 1521 N N . VAL A 1 202 ? -9.617 26.766 2.111 1 87.81 202 VAL A N 1
ATOM 1522 C CA . VAL A 1 202 ? -10.008 28 2.789 1 87.81 202 VAL A CA 1
ATOM 1523 C C . VAL A 1 202 ? -8.852 28.5 3.654 1 87.81 202 VAL A C 1
ATOM 1525 O O . VAL A 1 202 ? -7.965 27.719 4.023 1 87.81 202 VAL A O 1
ATOM 1528 N N . CYS A 1 203 ? -8.852 29.703 4.023 1 89.81 203 CYS A N 1
ATOM 1529 C CA . CYS A 1 203 ? -7.723 30.328 4.723 1 89.81 203 CYS A CA 1
ATOM 1530 C C . CYS A 1 203 ? -7.664 29.859 6.172 1 89.81 203 CYS A C 1
ATOM 1532 O O . CYS A 1 203 ? -6.598 29.859 6.789 1 89.81 203 CYS A O 1
ATOM 1534 N N . GLY A 1 204 ? -8.766 29.484 6.715 1 90.88 204 GLY A N 1
ATOM 1535 C CA . GLY A 1 204 ? -8.844 29.062 8.109 1 90.88 204 GLY A CA 1
ATOM 1536 C C . GLY A 1 204 ? -10.273 28.906 8.594 1 90.88 204 GLY A C 1
ATOM 1537 O O . GLY A 1 204 ? -11.156 28.516 7.828 1 90.88 204 GLY A O 1
ATOM 1538 N N . ILE A 1 205 ? -10.414 29.062 9.836 1 87.88 205 ILE A N 1
ATOM 1539 C CA . ILE A 1 205 ? -11.734 28.938 10.445 1 87.88 205 ILE A CA 1
ATOM 1540 C C . ILE A 1 205 ? -12.414 30.312 10.508 1 87.88 205 ILE A C 1
ATOM 1542 O O . ILE A 1 205 ? -11.812 31.281 10.961 1 87.88 205 ILE A O 1
ATOM 1546 N N . TYR A 1 206 ? -13.586 30.281 10.031 1 84.81 206 TYR A N 1
ATOM 1547 C CA . TYR A 1 206 ? -14.383 31.516 10.062 1 84.81 206 TYR A CA 1
ATOM 1548 C C . TYR A 1 206 ? -15.555 31.375 11.031 1 84.81 206 TYR A C 1
ATOM 1550 O O . TYR A 1 206 ? -15.977 30.266 11.344 1 84.81 206 TYR A O 1
ATOM 1558 N N . LYS A 1 207 ? -15.992 32.469 11.438 1 77.25 207 LYS A N 1
ATOM 1559 C CA . LYS A 1 207 ? -17.125 32.438 12.367 1 77.25 207 LYS A CA 1
ATOM 1560 C C . LYS A 1 207 ? -18.359 31.844 11.719 1 77.25 207 LYS A C 1
ATOM 1562 O O . LYS A 1 207 ? -19.094 31.078 12.352 1 77.25 207 LYS A O 1
ATOM 1567 N N . LEU A 1 208 ? -18.484 32.188 10.43 1 71.44 208 LEU A N 1
ATOM 1568 C CA . LEU A 1 208 ? -19.547 31.625 9.609 1 71.44 208 LEU A CA 1
ATOM 1569 C C . LEU A 1 208 ? -18.953 30.875 8.414 1 71.44 208 LEU A C 1
ATOM 1571 O O . LEU A 1 208 ? -17.844 31.156 7.973 1 71.44 208 LEU A O 1
ATOM 1575 N N . ASP A 1 209 ? -19.688 29.828 8.078 1 65.56 209 ASP A N 1
ATOM 1576 C CA . ASP A 1 209 ? -19.219 29.125 6.891 1 65.56 209 ASP A CA 1
ATOM 1577 C C . ASP A 1 209 ? -19.031 30.078 5.719 1 65.56 209 ASP A C 1
ATOM 1579 O O . ASP A 1 209 ? -20 30.656 5.223 1 65.56 209 ASP A O 1
ATOM 1583 N N . PRO A 1 210 ? -17.906 30.266 5.328 1 63.91 210 PRO A N 1
ATOM 1584 C CA . PRO A 1 210 ? -17.625 31.25 4.277 1 63.91 210 PRO A CA 1
ATOM 1585 C C . PRO A 1 210 ? -18.234 30.859 2.93 1 63.91 210 PRO A C 1
ATOM 1587 O O . PRO A 1 210 ? -18.438 31.703 2.066 1 63.91 210 PRO A O 1
ATOM 1590 N N . LYS A 1 211 ? -18.469 29.625 2.756 1 64.56 211 LYS A N 1
ATOM 1591 C CA . LYS A 1 211 ? -19.062 29.188 1.494 1 64.56 211 LYS A CA 1
ATOM 1592 C C . LYS A 1 211 ? -20.547 29.531 1.447 1 64.56 211 LYS A C 1
ATOM 1594 O O . LYS A 1 211 ? -21.109 29.797 0.376 1 64.56 211 LYS A O 1
ATOM 1599 N N . LEU A 1 212 ? -21.188 29.547 2.686 1 65.56 212 LEU A N 1
ATOM 1600 C CA . LEU A 1 212 ? -22.609 29.812 2.799 1 65.56 212 LEU A CA 1
ATOM 1601 C C . LEU A 1 212 ? -22.875 31.312 2.977 1 65.56 212 LEU A C 1
ATOM 1603 O O . LEU A 1 212 ? -23.938 31.812 2.598 1 65.56 212 LEU A O 1
ATOM 1607 N N . HIS A 1 213 ? -21.922 32 3.574 1 68.5 213 HIS A N 1
ATOM 1608 C CA . HIS A 1 213 ? -22.125 33.406 3.84 1 68.5 213 HIS A CA 1
ATOM 1609 C C . HIS A 1 213 ? -21 34.25 3.229 1 68.5 213 HIS A C 1
ATOM 1611 O O . HIS A 1 213 ? -20.297 34.969 3.943 1 68.5 213 HIS A O 1
ATOM 1617 N N . PRO A 1 214 ? -20.922 34.25 1.949 1 61.97 214 PRO A N 1
ATOM 1618 C CA . PRO A 1 214 ? -19.797 34.938 1.319 1 61.97 214 PRO A CA 1
ATOM 1619 C C . PRO A 1 214 ? -19.906 36.469 1.476 1 61.97 214 PRO A C 1
ATOM 1621 O O . PRO A 1 214 ? -18.891 37.156 1.392 1 61.97 214 PRO A O 1
ATOM 1624 N N . GLU A 1 215 ? -21.094 36.844 1.632 1 60.59 215 GLU A N 1
ATOM 1625 C CA . GLU A 1 215 ? -21.375 38.281 1.603 1 60.59 215 GLU A CA 1
ATOM 1626 C C . GLU A 1 215 ? -21.156 38.906 2.977 1 60.59 215 GLU A C 1
ATOM 1628 O O . GLU A 1 215 ? -21.062 40.156 3.096 1 60.59 215 GLU A O 1
ATOM 1633 N N . GLU A 1 216 ? -21.234 38.062 3.934 1 58.31 216 GLU A N 1
ATOM 1634 C CA . GLU A 1 216 ? -21.188 38.656 5.266 1 58.31 216 GLU A CA 1
ATOM 1635 C C . GLU A 1 216 ? -19.734 38.844 5.73 1 58.31 216 GLU A C 1
ATOM 1637 O O . GLU A 1 216 ? -18.828 38.156 5.254 1 58.31 216 GLU A O 1
ATOM 1642 N N . GLU A 1 217 ? -19.516 39.906 6.375 1 65.38 217 GLU A N 1
ATOM 1643 C CA . GLU A 1 217 ? -18.219 40.094 7.027 1 65.38 217 GLU A CA 1
ATOM 1644 C C . GLU A 1 217 ? -17.828 38.875 7.852 1 65.38 217 GLU A C 1
ATOM 1646 O O . GLU A 1 217 ? -18.375 38.656 8.938 1 65.38 217 GLU A O 1
ATOM 1651 N N . ASN A 1 218 ? -17.484 37.812 7.238 1 77.31 218 ASN A N 1
ATOM 1652 C CA . ASN A 1 218 ? -17.016 36.594 7.898 1 77.31 218 ASN A CA 1
ATOM 1653 C C . ASN A 1 218 ? -15.586 36.719 8.391 1 77.31 218 ASN A C 1
ATOM 1655 O O . ASN A 1 218 ? -14.664 36.906 7.594 1 77.31 218 ASN A O 1
ATOM 1659 N N . GLU A 1 219 ? -15.484 36.875 9.695 1 82.88 219 GLU A N 1
ATOM 1660 C CA . GLU A 1 219 ? -14.172 37.125 10.297 1 82.88 219 GLU A CA 1
ATOM 1661 C C . GLU A 1 219 ? -13.398 35.812 10.469 1 82.88 219 GLU A C 1
ATOM 1663 O O . GLU A 1 219 ? -13.945 34.812 10.945 1 82.88 219 GLU A O 1
ATOM 1668 N N . LEU A 1 220 ? -12.188 35.906 10.023 1 88.31 220 LEU A N 1
ATOM 1669 C CA . LEU A 1 220 ? -11.25 34.812 10.195 1 88.31 220 LEU A CA 1
ATOM 1670 C C . LEU A 1 220 ? -10.758 34.719 11.633 1 88.31 220 LEU A C 1
ATOM 1672 O O . LEU A 1 220 ? -10.367 35.75 12.219 1 88.31 220 LEU A O 1
ATOM 1676 N N . ILE A 1 221 ? -10.891 33.594 12.25 1 88.44 221 ILE A N 1
ATOM 1677 C CA . ILE A 1 221 ? -10.32 33.344 13.57 1 88.44 221 ILE A CA 1
ATOM 1678 C C . ILE A 1 221 ? -8.828 33.031 13.43 1 88.44 221 ILE A C 1
ATOM 1680 O O . ILE A 1 221 ? -8.469 31.938 12.977 1 88.44 221 ILE A O 1
ATOM 1684 N N . ARG A 1 222 ? -8.008 33.938 13.875 1 90.38 222 ARG A N 1
ATOM 1685 C CA . ARG A 1 222 ? -6.582 33.812 13.586 1 90.38 222 ARG A CA 1
ATOM 1686 C C . ARG A 1 222 ? -5.887 32.906 14.609 1 90.38 222 ARG A C 1
ATOM 1688 O O . ARG A 1 222 ? -4.867 32.281 14.305 1 90.38 222 ARG A O 1
ATOM 1695 N N . HIS A 1 223 ? -6.402 32.938 15.836 1 92 223 HIS A N 1
ATOM 1696 C CA . HIS A 1 223 ? -5.727 32.188 16.891 1 92 223 HIS A CA 1
ATOM 1697 C C . HIS A 1 223 ? -6.734 31.531 17.844 1 92 223 HIS A C 1
ATOM 1699 O O . HIS A 1 223 ? -7.664 32.188 18.312 1 92 223 HIS A O 1
ATOM 1705 N N . ILE A 1 224 ? -6.578 30.281 18.016 1 90.25 224 ILE A N 1
ATOM 1706 C CA . ILE A 1 224 ? -7.367 29.516 18.984 1 90.25 224 ILE A CA 1
ATOM 1707 C C . ILE A 1 224 ? -6.457 28.953 20.078 1 90.25 224 ILE A C 1
ATOM 1709 O O . ILE A 1 224 ? -5.562 28.156 19.797 1 90.25 224 ILE A O 1
ATOM 1713 N N . LYS A 1 225 ? -6.652 29.312 21.312 1 92.38 225 LYS A N 1
ATOM 1714 C CA . LYS A 1 225 ? -5.922 28.781 22.453 1 92.38 225 LYS A CA 1
ATOM 1715 C C . LYS A 1 225 ? -6.668 27.609 23.094 1 92.38 225 LYS A C 1
ATOM 1717 O O . LYS A 1 225 ? -7.871 27.703 23.359 1 92.38 225 LYS A O 1
ATOM 1722 N N . VAL A 1 226 ? -5.914 26.531 23.25 1 91.44 226 VAL A N 1
ATOM 1723 C CA . VAL A 1 226 ? -6.527 25.312 23.781 1 91.44 226 VAL A CA 1
ATOM 1724 C C . VAL A 1 226 ? -5.945 25 25.156 1 91.44 226 VAL A C 1
ATOM 1726 O O . VAL A 1 226 ? -4.73 25.078 25.359 1 91.44 226 VAL A O 1
ATOM 1729 N N . ASN A 1 227 ? -6.766 24.688 26.172 1 84.75 227 ASN A N 1
ATOM 1730 C CA . ASN A 1 227 ? -6.301 24.312 27.5 1 84.75 227 ASN A CA 1
ATOM 1731 C C . ASN A 1 227 ? -5.703 22.906 27.516 1 84.75 227 ASN A C 1
ATOM 1733 O O . ASN A 1 227 ? -6.145 22.031 26.766 1 84.75 227 ASN A O 1
ATOM 1737 N N . ALA A 1 228 ? -4.641 22.734 28.375 1 72.19 228 ALA A N 1
ATOM 1738 C CA . ALA A 1 228 ? -4.004 21.422 28.484 1 72.19 228 ALA A CA 1
ATOM 1739 C C . ALA A 1 228 ? -4.988 20.375 29.016 1 72.19 228 ALA A C 1
ATOM 1741 O O . ALA A 1 228 ? -5.816 20.672 29.875 1 72.19 228 ALA A O 1
ATOM 1742 N N . ALA A 1 229 ? -5.125 19.219 28.359 1 60.91 229 ALA A N 1
ATOM 1743 C CA . ALA A 1 229 ? -5.988 18.141 28.844 1 60.91 229 ALA A CA 1
ATOM 1744 C C . ALA A 1 229 ? -5.531 17.656 30.219 1 60.91 229 ALA A C 1
ATOM 1746 O O . ALA A 1 229 ? -4.352 17.359 30.422 1 60.91 229 ALA A O 1
ATOM 1747 N N . THR A 1 230 ? -5.902 18.109 31.422 1 47.12 230 THR A N 1
ATOM 1748 C CA . THR A 1 230 ? -5.59 17.547 32.719 1 47.12 230 THR A CA 1
ATOM 1749 C C . THR A 1 230 ? -6.109 16.125 32.844 1 47.12 230 THR A C 1
ATOM 1751 O O . THR A 1 230 ? -7.086 15.75 32.188 1 47.12 230 THR A O 1
ATOM 1754 N N . GLU A 1 231 ? -5.176 15.156 33.312 1 43.34 231 GLU A N 1
ATOM 1755 C CA . GLU A 1 231 ? -5.504 13.75 33.562 1 43.34 231 GLU A CA 1
ATOM 1756 C C . GLU A 1 231 ? -6.977 13.578 33.906 1 43.34 231 GLU A C 1
ATOM 1758 O O . GLU A 1 231 ? -7.594 12.57 33.562 1 43.34 231 GLU A O 1
ATOM 1763 N N . ASP A 1 232 ? -7.465 14.156 35.156 1 35.88 232 ASP A N 1
ATOM 1764 C CA . ASP A 1 232 ? -8.695 13.914 35.906 1 35.88 232 ASP A CA 1
ATOM 1765 C C . ASP A 1 232 ? -9.914 14.438 35.156 1 35.88 232 ASP A C 1
ATOM 1767 O O . ASP A 1 232 ? -10.969 14.648 35.75 1 35.88 232 ASP A O 1
ATOM 1771 N N . ASP A 1 233 ? -9.719 15.078 34.156 1 38.16 233 ASP A N 1
ATOM 1772 C CA . ASP A 1 233 ? -10.914 15.781 33.688 1 38.16 233 ASP A CA 1
ATOM 1773 C C . ASP A 1 233 ? -11.977 14.797 33.188 1 38.16 233 ASP A C 1
ATOM 1775 O O . ASP A 1 233 ? -11.992 14.43 32.031 1 38.16 233 ASP A O 1
ATOM 1779 N N . HIS A 1 234 ? -12.375 13.859 33.969 1 35.5 234 HIS A N 1
ATOM 1780 C CA . HIS A 1 234 ? -13.773 13.453 33.844 1 35.5 234 HIS A CA 1
ATOM 1781 C C . HIS A 1 234 ? -14.672 14.656 33.594 1 35.5 234 HIS A C 1
ATOM 1783 O O . HIS A 1 234 ? -14.617 15.633 34.344 1 35.5 234 HIS A O 1
ATOM 1789 N N . PRO A 1 235 ? -15.094 14.914 32.438 1 35.09 235 PRO A N 1
ATOM 1790 C CA . PRO A 1 235 ? -15.977 16.062 32.312 1 35.09 235 PRO A CA 1
ATOM 1791 C C . PRO A 1 235 ? -16.938 16.219 33.5 1 35.09 235 PRO A C 1
ATOM 1793 O O . PRO A 1 235 ? -17.641 15.258 33.844 1 35.09 235 PRO A O 1
ATOM 1796 N N . GLN A 1 236 ? -16.547 16.828 34.594 1 33.62 236 GLN A N 1
ATOM 1797 C CA . GLN A 1 236 ? -17.672 17.25 35.438 1 33.62 236 GLN A CA 1
ATOM 1798 C C . GLN A 1 236 ? -18.719 18 34.594 1 33.62 236 GLN A C 1
ATOM 1800 O O . GLN A 1 236 ? -18.391 18.641 33.594 1 33.62 236 GLN A O 1
ATOM 1805 N N . PRO A 1 237 ? -20.094 17.734 34.938 1 35.19 237 PRO A N 1
ATOM 1806 C CA . PRO A 1 237 ? -21.25 18.266 34.219 1 35.19 237 PRO A CA 1
ATOM 1807 C C . PRO A 1 237 ? -21.109 19.75 33.875 1 35.19 237 PRO A C 1
ATOM 1809 O O . PRO A 1 237 ? -21.547 20.188 32.812 1 35.19 237 PRO A O 1
ATOM 1812 N N . ASP A 1 238 ? -20.562 20.516 34.875 1 34.16 238 ASP A N 1
ATOM 1813 C CA . ASP A 1 238 ? -20.703 21.969 34.75 1 34.16 238 ASP A CA 1
ATOM 1814 C C . ASP A 1 238 ? -19.703 22.547 33.75 1 34.16 238 ASP A C 1
ATOM 1816 O O . ASP A 1 238 ? -19.906 23.625 33.219 1 34.16 238 ASP A O 1
ATOM 1820 N N . GLN A 1 239 ? -18.453 22.109 33.75 1 34.78 239 GLN A N 1
ATOM 1821 C CA . GLN A 1 239 ? -17.469 22.719 32.875 1 34.78 239 GLN A CA 1
ATOM 1822 C C . GLN A 1 239 ? -17.703 22.312 31.422 1 34.78 239 GLN A C 1
ATOM 1824 O O . GLN A 1 239 ? -16.984 22.734 30.531 1 34.78 239 GLN A O 1
ATOM 1829 N N . LEU A 1 240 ? -18.562 21.406 31.062 1 34.81 240 LEU A N 1
ATOM 1830 C CA . LEU A 1 240 ? -19.109 21.188 29.734 1 34.81 240 LEU A CA 1
ATOM 1831 C C . LEU A 1 240 ? -19.719 22.469 29.172 1 34.81 240 LEU A C 1
ATOM 1833 O O . LEU A 1 240 ? -20 22.547 27.969 1 34.81 240 LEU A O 1
ATOM 1837 N N . GLN A 1 241 ? -20.172 23.359 30.047 1 32.59 241 GLN A N 1
ATOM 1838 C CA . GLN A 1 241 ? -20.812 24.594 29.594 1 32.59 241 GLN A CA 1
ATOM 1839 C C . GLN A 1 241 ? -19.781 25.547 28.984 1 32.59 241 GLN A C 1
ATOM 1841 O O . GLN A 1 241 ? -20.062 26.219 27.984 1 32.59 241 GLN A O 1
ATOM 1846 N N . GLN A 1 242 ? -18.656 25.906 29.734 1 32.75 242 GLN A N 1
ATOM 1847 C CA . GLN A 1 242 ? -17.703 26.859 29.172 1 32.75 242 GLN A CA 1
ATOM 1848 C C . GLN A 1 242 ? -16.969 26.266 27.969 1 32.75 242 GLN A C 1
ATOM 1850 O O . GLN A 1 242 ? -16.453 27 27.125 1 32.75 242 GLN A O 1
ATOM 1855 N N . GLN A 1 243 ? -16.672 25 27.891 1 35.19 243 GLN A N 1
ATOM 1856 C CA . GLN A 1 243 ? -16.219 24.344 26.672 1 35.19 243 GLN A CA 1
ATOM 1857 C C . GLN A 1 243 ? -17.266 24.453 25.562 1 35.19 243 GLN A C 1
ATOM 1859 O O . GLN A 1 243 ? -16.953 24.297 24.391 1 35.19 243 GLN A O 1
ATOM 1864 N N . GLN A 1 244 ? -18.5 24.547 25.844 1 35.22 244 GLN A N 1
ATOM 1865 C CA . GLN A 1 244 ? -19.594 24.891 24.953 1 35.22 244 GLN A CA 1
ATOM 1866 C C . GLN A 1 244 ? -19.469 26.312 24.438 1 35.22 244 GLN A C 1
ATOM 1868 O O . GLN A 1 244 ? -19.922 26.641 23.344 1 35.22 244 GLN A O 1
ATOM 1873 N N . GLN A 1 245 ? -19.203 27.297 25.312 1 33.53 245 GLN A N 1
ATOM 1874 C CA . GLN A 1 245 ? -19.094 28.672 24.844 1 33.53 245 GLN A CA 1
ATOM 1875 C C . GLN A 1 245 ? -17.984 28.812 23.797 1 33.53 245 GLN A C 1
ATOM 1877 O O . GLN A 1 245 ? -18.094 29.609 22.875 1 33.53 245 GLN A O 1
ATOM 1882 N N . ASN A 1 246 ? -16.75 28.297 24.094 1 35.81 246 ASN A N 1
ATOM 1883 C CA . ASN A 1 246 ? -15.758 28.25 23.016 1 35.81 2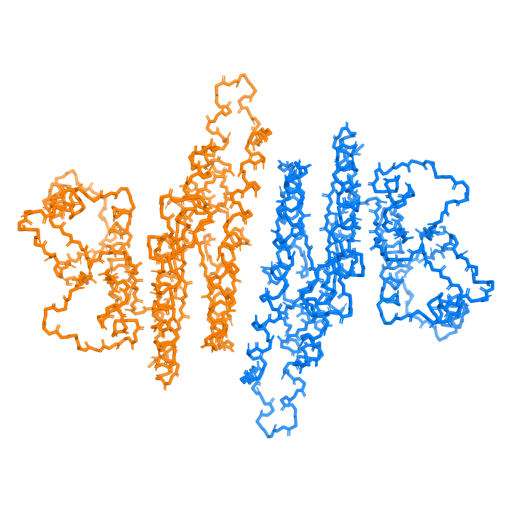46 ASN A CA 1
ATOM 1884 C C . ASN A 1 246 ? -16.125 27.219 21.953 1 35.81 246 ASN A C 1
ATOM 1886 O O . ASN A 1 246 ? -15.328 26.953 21.047 1 35.81 246 ASN A O 1
ATOM 1890 N N . ARG A 1 247 ? -17.031 26.344 22.078 1 37.84 247 ARG A N 1
ATOM 1891 C CA . ARG A 1 247 ? -17.859 25.484 21.25 1 37.84 247 ARG A CA 1
ATOM 1892 C C . ARG A 1 247 ? -18.656 26.297 20.25 1 37.84 247 ARG A C 1
ATOM 1894 O O . ARG A 1 247 ? -19.359 25.734 19.406 1 37.84 247 ARG A O 1
ATOM 1901 N N . MET A 1 248 ? -19.25 27.359 20.641 1 35 248 MET A N 1
ATOM 1902 C CA . MET A 1 248 ? -20.25 28.109 19.875 1 35 248 MET A CA 1
ATOM 1903 C C . MET A 1 248 ? -19.781 28.344 18.453 1 35 248 MET A C 1
ATOM 1905 O O . MET A 1 248 ? -20.562 28.172 17.5 1 35 248 MET A O 1
ATOM 1909 N N . ALA A 1 249 ? -18.781 29.438 18.328 1 37.66 249 ALA A N 1
ATOM 1910 C CA . ALA A 1 249 ? -18.766 30.203 17.094 1 37.66 249 ALA A CA 1
ATOM 1911 C C . ALA A 1 249 ? -18.297 29.359 15.914 1 37.66 249 ALA A C 1
ATOM 1913 O O . ALA A 1 249 ? -18.297 29.812 14.766 1 37.66 249 ALA A O 1
ATOM 1914 N N . VAL A 1 250 ? -17.562 28.25 16.172 1 40.53 250 VAL A N 1
ATOM 1915 C CA . VAL A 1 250 ? -17.125 27.5 14.992 1 40.53 250 VAL A CA 1
ATOM 1916 C C . VAL A 1 250 ? -18.219 26.516 14.578 1 40.53 250 VAL A C 1
ATOM 1918 O O . VAL A 1 250 ? -17.938 25.516 13.922 1 40.53 250 VAL A O 1
ATOM 1921 N N . ALA A 1 251 ? -19.406 26.625 15 1 37.78 251 ALA A N 1
ATOM 1922 C CA . ALA A 1 251 ? -20.594 25.766 14.898 1 37.78 251 ALA A CA 1
ATOM 1923 C C . ALA A 1 251 ? -20.812 25.312 13.461 1 37.78 251 ALA A C 1
ATOM 1925 O O . ALA A 1 251 ? -21.312 24.203 13.219 1 37.78 251 ALA A O 1
ATOM 1926 N N . ASP A 1 252 ? -20.594 26.219 12.539 1 37.25 252 ASP A N 1
ATOM 1927 C CA . ASP A 1 252 ? -21.141 25.859 11.234 1 37.25 252 ASP A CA 1
ATOM 1928 C C . ASP A 1 252 ? -20.062 25.281 10.328 1 37.25 252 ASP A C 1
ATOM 1930 O O . ASP A 1 252 ? -19.969 25.641 9.148 1 37.25 252 ASP A O 1
ATOM 1934 N N . VAL A 1 253 ? -19.172 24.578 10.906 1 44.56 253 VAL A N 1
ATOM 1935 C CA . VAL A 1 253 ? -18.156 24 10.039 1 44.56 253 VAL A CA 1
ATOM 1936 C C . VAL A 1 253 ? -18.703 22.703 9.414 1 44.56 253 VAL A C 1
ATOM 1938 O O . VAL A 1 253 ? -19.547 22.031 10 1 44.56 253 VAL A O 1
ATOM 1941 N N . THR A 1 254 ? -18.594 22.547 8.133 1 46.03 254 THR A N 1
ATOM 1942 C CA . THR A 1 254 ? -18.938 21.328 7.41 1 46.03 254 THR A CA 1
ATOM 1943 C C . THR A 1 254 ? -18.328 20.109 8.094 1 46.03 254 THR A C 1
ATOM 1945 O O . THR A 1 254 ? -17.438 20.234 8.922 1 46.03 254 THR A O 1
ATOM 1948 N N . GLY A 1 255 ? -18.969 18.938 8.008 1 56 255 GLY A N 1
ATOM 1949 C CA . GLY A 1 255 ? -18.5 17.672 8.562 1 56 255 GLY A CA 1
ATOM 1950 C C . GLY A 1 255 ? -17 17.484 8.453 1 56 255 GLY A C 1
ATOM 1951 O O . GLY A 1 255 ? -16.344 17.109 9.422 1 56 255 GLY A O 1
ATOM 1952 N N . GLY A 1 256 ? -16.453 17.984 7.379 1 71.38 256 GLY A N 1
ATOM 1953 C CA . GLY A 1 256 ? -15.016 17.859 7.191 1 71.38 256 GLY A CA 1
ATOM 1954 C C . GLY A 1 256 ? -14.219 18.812 8.062 1 71.38 256 GLY A C 1
ATOM 1955 O O . GLY A 1 256 ? -13.234 18.406 8.688 1 71.38 256 GLY A O 1
ATOM 1956 N N . MET A 1 257 ? -14.68 20.062 8.25 1 80.25 257 MET A N 1
ATOM 1957 C CA . MET A 1 257 ? -13.969 21.062 9.023 1 80.25 257 MET A CA 1
ATOM 1958 C C . MET A 1 257 ? -14.094 20.797 10.516 1 80.25 257 MET A C 1
ATOM 1960 O O . MET A 1 257 ? -13.141 20.984 11.273 1 80.25 257 MET A O 1
ATOM 1964 N N . GLN A 1 258 ? -15.25 20.344 10.898 1 80.81 258 GLN A N 1
ATOM 1965 C CA . GLN A 1 258 ? -15.445 20 12.305 1 80.81 258 GLN A CA 1
ATOM 1966 C C . GLN A 1 258 ? -14.445 18.938 12.766 1 80.81 258 GLN A C 1
ATOM 1968 O O . GLN A 1 258 ? -13.906 19.031 13.867 1 80.81 258 GLN A O 1
ATOM 1973 N N . GLY A 1 259 ? -14.242 18.016 11.93 1 87.56 259 GLY A N 1
ATOM 1974 C CA . GLY A 1 259 ? -13.25 16.984 12.234 1 87.56 259 GLY A CA 1
ATOM 1975 C C . GLY A 1 259 ? -11.852 17.547 12.391 1 87.56 259 GLY A C 1
ATOM 1976 O O . GLY A 1 259 ? -11.148 17.219 13.352 1 87.56 259 GLY A O 1
ATOM 1977 N N . LYS A 1 260 ? -11.492 18.438 11.484 1 91.19 260 LYS A N 1
ATOM 1978 C CA . LYS A 1 260 ? -10.164 19.047 11.539 1 91.19 260 LYS A CA 1
ATOM 1979 C C . LYS A 1 260 ? -9.969 19.828 12.844 1 91.19 260 LYS A C 1
ATOM 1981 O O . LYS A 1 260 ? -8.93 19.688 13.492 1 91.19 260 LYS A O 1
ATOM 1986 N N . VAL A 1 261 ? -10.961 20.578 13.172 1 92.19 261 VAL A N 1
ATOM 1987 C CA . VAL A 1 261 ? -10.875 21.406 14.367 1 92.19 261 VAL A CA 1
ATOM 1988 C C . VAL A 1 261 ? -10.75 20.516 15.602 1 92.19 261 VAL A C 1
ATOM 1990 O O . VAL A 1 261 ? -9.914 20.766 16.469 1 92.19 261 VAL A O 1
ATOM 1993 N N . LYS A 1 262 ? -11.562 19.5 15.633 1 93.56 262 LYS A N 1
ATOM 1994 C CA . LYS A 1 262 ? -11.539 18.562 16.75 1 93.56 262 LYS A CA 1
ATOM 1995 C C . LYS A 1 262 ? -10.148 17.969 16.938 1 93.56 262 LYS A C 1
ATOM 1997 O O . LYS A 1 262 ? -9.594 18 18.047 1 93.56 262 LYS A O 1
ATOM 2002 N N . TRP A 1 263 ? -9.594 17.5 15.938 1 96.31 263 TRP A N 1
ATOM 2003 C CA . TRP A 1 263 ? -8.312 16.797 16.031 1 96.31 263 TRP A CA 1
ATOM 2004 C C . TRP A 1 263 ? -7.168 17.781 16.234 1 96.31 263 TRP A C 1
ATOM 2006 O O . TRP A 1 263 ? -6.191 17.484 16.922 1 96.31 263 TRP A O 1
ATOM 2016 N N . ALA A 1 264 ? -7.293 18.969 15.633 1 96.19 264 ALA A N 1
ATOM 2017 C CA . ALA A 1 264 ? -6.301 20.016 15.875 1 96.19 264 ALA A CA 1
ATOM 2018 C C . ALA A 1 264 ? -6.219 20.359 17.359 1 96.19 264 ALA A C 1
ATOM 2020 O O . ALA A 1 264 ? -5.129 20.438 17.922 1 96.19 264 ALA A O 1
ATOM 2021 N N . LYS A 1 265 ? -7.367 20.5 17.953 1 95.31 265 LYS A N 1
ATOM 2022 C CA . LYS A 1 265 ? -7.418 20.812 19.375 1 95.31 265 LYS A CA 1
ATOM 2023 C C . LYS A 1 265 ? -6.805 19.703 20.219 1 95.31 265 LYS A C 1
ATOM 2025 O O . LYS A 1 265 ? -6.035 19.953 21.141 1 95.31 265 LYS A O 1
ATOM 2030 N N . ARG A 1 266 ? -7.109 18.531 19.844 1 96.12 266 ARG A N 1
ATOM 2031 C CA . ARG A 1 266 ? -6.598 17.375 20.594 1 96.12 266 ARG A CA 1
ATOM 2032 C C . ARG A 1 266 ? -5.086 17.25 20.453 1 96.12 266 ARG A C 1
ATOM 2034 O O . ARG A 1 266 ? -4.387 16.938 21.406 1 96.12 266 ARG A O 1
ATOM 2041 N N . MET A 1 267 ? -4.574 17.484 19.25 1 97.12 267 MET A N 1
ATOM 2042 C CA . MET A 1 267 ? -3.139 17.406 19.016 1 97.12 267 MET A CA 1
ATOM 2043 C C . MET A 1 267 ? -2.381 18.375 19.922 1 97.12 267 MET A C 1
ATOM 2045 O O . MET A 1 267 ? -1.389 18 20.547 1 97.12 267 MET A O 1
ATOM 2049 N N . VAL A 1 268 ? -2.92 19.562 20.016 1 95.94 268 VAL A N 1
ATOM 2050 C CA . VAL A 1 268 ? -2.248 20.609 20.781 1 95.94 268 VAL A CA 1
ATOM 2051 C C . VAL A 1 268 ? -2.41 20.328 22.281 1 95.94 268 VAL A C 1
ATOM 2053 O O . VAL A 1 268 ? -1.441 20.406 23.031 1 95.94 268 VAL A O 1
ATOM 2056 N N . SER A 1 269 ? -3.566 19.922 22.719 1 95 269 SER A N 1
ATOM 2057 C CA . SER A 1 269 ? -3.867 19.781 24.141 1 95 269 SER A CA 1
ATOM 2058 C C . SER A 1 269 ? -3.213 18.531 24.719 1 95 269 SER A C 1
ATOM 2060 O O . SER A 1 269 ? -2.844 18.516 25.891 1 95 269 SER A O 1
ATOM 2062 N N . GLU A 1 270 ? -3.055 17.547 23.891 1 94 270 GLU A N 1
ATOM 2063 C CA . GLU A 1 270 ? -2.625 16.25 24.422 1 94 270 GLU A CA 1
ATOM 2064 C C . GLU A 1 270 ? -1.157 15.992 24.094 1 94 270 GLU A C 1
ATOM 2066 O O . GLU A 1 270 ? -0.608 14.953 24.484 1 94 270 GLU A O 1
ATOM 2071 N N . SER A 1 271 ? -0.562 16.906 23.391 1 90.88 271 SER A N 1
ATOM 2072 C CA . SER A 1 271 ? 0.86 16.734 23.109 1 90.88 271 SER A CA 1
ATOM 2073 C C . SER A 1 271 ? 1.704 16.969 24.359 1 90.88 271 SER A C 1
ATOM 2075 O O . SER A 1 271 ? 1.384 17.828 25.188 1 90.88 271 SER A O 1
ATOM 2077 N N . GLN A 1 272 ? 2.758 16.188 24.469 1 86 272 GLN A N 1
ATOM 2078 C CA . GLN A 1 272 ? 3.688 16.359 25.578 1 86 272 GLN A CA 1
ATOM 2079 C C . GLN A 1 272 ? 4.723 17.438 25.266 1 86 272 GLN A C 1
ATOM 2081 O O . GLN A 1 272 ? 5.441 17.891 26.156 1 86 272 GLN A O 1
ATOM 2086 N N . GLN A 1 273 ? 4.805 17.828 24.031 1 88.12 273 GLN A N 1
ATOM 2087 C CA . GLN A 1 273 ? 5.754 18.828 23.562 1 88.12 273 GLN A CA 1
ATOM 2088 C C . GLN A 1 273 ? 5.031 20.094 23.078 1 88.12 273 GLN A C 1
ATOM 2090 O O . GLN A 1 273 ? 3.801 20.109 23 1 88.12 273 GLN A O 1
ATOM 2095 N N . ASP A 1 274 ? 5.855 21.125 22.891 1 90.94 274 ASP A N 1
ATOM 2096 C CA . ASP A 1 274 ? 5.301 22.312 22.266 1 90.94 274 ASP A CA 1
ATOM 2097 C C . ASP A 1 274 ? 4.93 22.047 20.812 1 90.94 274 ASP A C 1
ATOM 2099 O O . ASP A 1 274 ? 5.801 21.797 19.969 1 90.94 274 ASP A O 1
ATOM 2103 N N . LEU A 1 275 ? 3.672 21.922 20.594 1 95.56 275 LEU A N 1
ATOM 2104 C CA . LEU A 1 275 ? 3.127 21.625 19.281 1 95.56 275 LEU A CA 1
ATOM 2105 C C . LEU A 1 275 ? 2.059 22.641 18.875 1 95.56 275 LEU A C 1
ATOM 2107 O O . LEU A 1 275 ? 1.183 22.969 19.688 1 95.56 275 LEU A O 1
ATOM 2111 N N . ASP A 1 276 ? 2.219 23.203 17.766 1 95.06 276 ASP A N 1
ATOM 2112 C CA . ASP A 1 276 ? 1.129 24.016 17.234 1 95.06 276 ASP A CA 1
ATOM 2113 C C . ASP A 1 276 ? 0.515 23.359 15.992 1 95.06 276 ASP A C 1
ATOM 2115 O O . ASP A 1 276 ? 1.137 22.5 15.367 1 95.06 276 ASP A O 1
ATOM 2119 N N . THR A 1 277 ? -0.703 23.625 15.766 1 96.75 277 THR A N 1
ATOM 2120 C CA . THR A 1 277 ? -1.434 23.156 14.594 1 96.75 277 THR A CA 1
ATOM 2121 C C . THR A 1 277 ? -2.018 24.328 13.812 1 96.75 277 THR A C 1
ATOM 2123 O O . THR A 1 277 ? -2.547 25.281 14.406 1 96.75 277 THR A O 1
ATOM 2126 N N . VAL A 1 278 ? -1.905 24.297 12.523 1 96.31 278 VAL A N 1
ATOM 2127 C CA . VAL A 1 278 ? -2.326 25.422 11.695 1 96.31 278 VAL A CA 1
ATOM 2128 C C . VAL A 1 278 ? -3.262 24.938 10.594 1 96.31 278 VAL A C 1
ATOM 2130 O O . VAL A 1 278 ? -3.045 23.875 10.016 1 96.31 278 VAL A O 1
ATOM 2133 N N . ILE A 1 279 ? -4.297 25.641 10.344 1 95.62 279 ILE A N 1
ATOM 2134 C CA . ILE A 1 279 ? -5.156 25.453 9.18 1 95.62 279 ILE A CA 1
ATOM 2135 C C . ILE A 1 279 ? -4.969 26.625 8.211 1 95.62 279 ILE A C 1
ATOM 2137 O O . ILE A 1 279 ? -5.109 27.781 8.594 1 95.62 279 ILE A O 1
ATOM 2141 N N . CYS A 1 280 ? -4.648 26.375 7.008 1 94.56 280 CYS A N 1
ATOM 2142 C CA . CYS A 1 280 ? -4.473 27.438 6.035 1 94.56 280 CYS A CA 1
ATOM 2143 C C . CYS A 1 280 ? -4.781 26.953 4.625 1 94.56 280 CYS A C 1
ATOM 2145 O O . CYS A 1 280 ? -5.016 25.766 4.41 1 94.56 280 CYS A O 1
ATOM 2147 N N . ARG A 1 281 ? -4.785 27.859 3.693 1 94.69 281 ARG A N 1
ATOM 2148 C CA . ARG A 1 281 ? -5.184 27.594 2.316 1 94.69 281 ARG A CA 1
ATOM 2149 C C . ARG A 1 281 ? -3.973 27.25 1.453 1 94.69 281 ARG A C 1
ATOM 2151 O O . ARG A 1 281 ? -2.916 27.875 1.589 1 94.69 281 ARG A O 1
ATOM 2158 N N . TRP A 1 282 ? -4.172 26.312 0.588 1 94.25 282 TRP A N 1
ATOM 2159 C CA . TRP A 1 282 ? -3.104 25.984 -0.349 1 94.25 282 TRP A CA 1
ATOM 2160 C C . TRP A 1 282 ? -2.729 27.203 -1.194 1 94.25 282 TRP A C 1
ATOM 2162 O O . TRP A 1 282 ? -3.551 28.094 -1.414 1 94.25 282 TRP A O 1
ATOM 2172 N N . GLY A 1 283 ? -1.511 27.266 -1.598 1 94.31 283 GLY A N 1
ATOM 2173 C CA . GLY A 1 283 ? -1.082 28.234 -2.588 1 94.31 283 GLY A CA 1
ATOM 2174 C C . GLY A 1 283 ? -0.78 29.609 -1.994 1 94.31 283 GLY A C 1
ATOM 2175 O O . GLY A 1 283 ? -0.375 30.531 -2.709 1 94.31 283 GLY A O 1
ATOM 2176 N N . THR A 1 284 ? -0.98 29.797 -0.75 1 93.19 284 THR A N 1
ATOM 2177 C CA . THR A 1 284 ? -0.697 31.078 -0.116 1 93.19 284 THR A CA 1
ATOM 2178 C C . THR A 1 284 ? 0.742 31.125 0.391 1 93.19 284 THR A C 1
ATOM 2180 O O . THR A 1 284 ? 1.366 30.078 0.599 1 93.19 284 THR A O 1
ATOM 2183 N N . ASP A 1 285 ? 1.21 32.281 0.606 1 91.88 285 ASP A N 1
ATOM 2184 C CA . ASP A 1 285 ? 2.535 32.438 1.195 1 91.88 285 ASP A CA 1
ATOM 2185 C C . ASP A 1 285 ? 2.582 31.875 2.611 1 91.88 285 ASP A C 1
ATOM 2187 O O . ASP A 1 285 ? 3.598 31.312 3.025 1 91.88 285 ASP A O 1
ATOM 2191 N N . GLU A 1 286 ? 1.502 32.031 3.279 1 91.19 286 GLU A N 1
ATOM 2192 C CA . GLU A 1 286 ? 1.397 31.516 4.637 1 91.19 286 GLU A CA 1
ATOM 2193 C C . GLU A 1 286 ? 1.582 30 4.66 1 91.19 286 GLU A C 1
ATOM 2195 O O . GLU A 1 286 ? 2.238 29.453 5.555 1 91.19 286 GLU A O 1
ATOM 2200 N N . ALA A 1 287 ? 0.994 29.375 3.709 1 94.56 287 ALA A N 1
ATOM 2201 C CA . ALA A 1 287 ? 1.079 27.906 3.645 1 94.56 287 ALA A CA 1
ATOM 2202 C C . ALA A 1 287 ? 2.529 27.453 3.545 1 94.56 287 ALA A C 1
ATOM 2204 O O . ALA A 1 287 ? 2.957 26.562 4.285 1 94.56 287 ALA A O 1
ATOM 2205 N N . LEU A 1 288 ? 3.285 28.094 2.65 1 96.19 288 LEU A N 1
ATOM 2206 C CA . LEU A 1 288 ? 4.691 27.734 2.506 1 96.19 288 LEU A CA 1
ATOM 2207 C C . LEU A 1 288 ? 5.461 28.031 3.787 1 96.19 288 LEU A C 1
ATOM 2209 O O . LEU A 1 288 ? 6.238 27.203 4.262 1 96.19 288 LEU A O 1
ATOM 2213 N N . ASP A 1 289 ? 5.242 29.203 4.316 1 95.31 289 ASP A N 1
ATOM 2214 C CA . ASP A 1 289 ? 5.961 29.625 5.508 1 95.31 289 ASP A CA 1
ATOM 2215 C C . ASP A 1 289 ? 5.73 28.672 6.668 1 95.31 289 ASP A C 1
ATOM 2217 O O . ASP A 1 289 ? 6.676 28.281 7.363 1 95.31 289 ASP A O 1
ATOM 2221 N N . ILE A 1 290 ? 4.508 28.297 6.836 1 95.5 290 ILE A N 1
ATOM 2222 C CA . ILE A 1 290 ? 4.156 27.453 7.973 1 95.5 290 ILE A CA 1
ATOM 2223 C C . ILE A 1 290 ? 4.691 26.031 7.754 1 95.5 290 ILE A C 1
ATOM 2225 O O . ILE A 1 290 ? 5.172 25.391 8.688 1 95.5 290 ILE A O 1
ATOM 2229 N N . MET A 1 291 ? 4.613 25.484 6.551 1 97.44 291 MET A N 1
ATOM 2230 C CA . MET A 1 291 ? 5.137 24.156 6.27 1 97.44 291 MET A CA 1
ATOM 2231 C C . MET A 1 291 ? 6.648 24.109 6.473 1 97.44 291 MET A C 1
ATOM 2233 O O . MET A 1 291 ? 7.199 23.062 6.84 1 97.44 291 MET A O 1
ATOM 2237 N N . ALA A 1 292 ? 7.297 25.266 6.281 1 97 292 ALA A N 1
ATOM 2238 C CA . ALA A 1 292 ? 8.758 25.328 6.32 1 97 292 ALA A CA 1
ATOM 2239 C C . ALA A 1 292 ? 9.25 25.703 7.711 1 97 292 ALA A C 1
ATOM 2241 O O . ALA A 1 292 ? 10.445 25.953 7.906 1 97 292 ALA A O 1
ATOM 2242 N N . LEU A 1 293 ? 8.344 25.812 8.688 1 94.69 293 LEU A N 1
ATOM 2243 C CA . LEU A 1 293 ? 8.672 26.125 10.078 1 94.69 293 LEU A CA 1
ATOM 2244 C C . LEU A 1 293 ? 9.25 27.531 10.195 1 94.69 293 LEU A C 1
ATOM 2246 O O . LEU A 1 293 ? 10.156 27.766 10.992 1 94.69 293 LEU A O 1
ATOM 2250 N N . LYS A 1 294 ? 8.695 28.312 9.352 1 87.88 294 LYS A N 1
ATOM 2251 C CA . LYS A 1 294 ? 9.102 29.703 9.539 1 87.88 294 LYS A CA 1
ATOM 2252 C C . LYS A 1 294 ? 8.688 30.203 10.914 1 87.88 294 LYS A C 1
ATOM 2254 O O . LYS A 1 294 ? 7.559 29.984 11.359 1 87.88 294 LYS A O 1
ATOM 2259 N N . VAL A 1 295 ? 9.477 30.906 11.633 1 71.38 295 VAL A N 1
ATOM 2260 C CA . VAL A 1 295 ? 9.336 31.297 13.031 1 71.38 295 VAL A CA 1
ATOM 2261 C C . VAL A 1 295 ? 8.375 32.469 13.148 1 71.38 295 VAL A C 1
ATOM 2263 O O . VAL A 1 295 ? 7.473 32.469 13.984 1 71.38 295 VAL A O 1
ATOM 2266 N N . GLU A 1 296 ? 8.523 33.406 12.328 1 74 296 GLU A N 1
ATOM 2267 C CA . GLU A 1 296 ? 7.707 34.625 12.422 1 74 296 GLU A CA 1
ATOM 2268 C C . GLU A 1 296 ? 6.762 34.75 11.227 1 74 296 GLU A C 1
ATOM 2270 O O . GLU A 1 296 ? 7.203 34.75 10.078 1 74 296 GLU A O 1
ATOM 2275 N N . LEU A 1 297 ? 5.477 34.656 11.633 1 73.94 297 LEU A N 1
ATOM 2276 C CA . LEU A 1 297 ? 4.48 34.844 10.578 1 73.94 297 LEU A CA 1
ATOM 2277 C C . LEU A 1 297 ? 4.027 36.312 10.516 1 73.94 297 LEU A C 1
ATOM 2279 O O . LEU A 1 297 ? 4.105 37.031 11.508 1 73.94 297 LEU A O 1
ATOM 2283 N N . THR A 1 298 ? 3.658 36.688 9.383 1 73.38 298 THR A N 1
ATOM 2284 C CA . THR A 1 298 ? 3.154 38.031 9.227 1 73.38 298 THR A CA 1
ATOM 2285 C C . THR A 1 298 ? 1.92 38.25 10.094 1 73.38 298 THR A C 1
ATOM 2287 O O . THR A 1 298 ? 1.093 37.375 10.25 1 73.38 298 THR A O 1
ATOM 2290 N N . PRO A 1 299 ? 1.846 39.375 10.766 1 68.31 299 PRO A N 1
ATOM 2291 C CA . PRO A 1 299 ? 0.728 39.688 11.664 1 68.31 299 PRO A CA 1
ATOM 2292 C C . PRO A 1 299 ? -0.632 39.469 11 1 68.31 299 PRO A C 1
ATOM 2294 O O . PRO A 1 299 ? -1.594 39.094 11.672 1 68.31 299 PRO A O 1
ATOM 2297 N N . ASN A 1 300 ? -0.697 39.656 9.633 1 78.06 300 ASN A N 1
ATOM 2298 C CA . ASN A 1 300 ? -1.986 39.5 8.969 1 78.06 300 ASN A CA 1
ATOM 2299 C C . ASN A 1 300 ? -2.064 38.219 8.148 1 78.06 300 ASN A C 1
ATOM 2301 O O . ASN A 1 300 ? -2.818 38.125 7.18 1 78.06 300 ASN A O 1
ATOM 2305 N N . ALA A 1 301 ? -1.403 37.312 8.789 1 85.88 301 ALA A N 1
ATOM 2306 C CA . ALA A 1 301 ? -1.399 36.062 8.055 1 85.88 301 ALA A CA 1
ATOM 2307 C C . ALA A 1 301 ? -2.789 35.438 8.039 1 85.88 301 ALA A C 1
ATOM 2309 O O . ALA A 1 301 ? -3.479 35.406 9.062 1 85.88 301 ALA A O 1
ATOM 2310 N N . LEU A 1 302 ? -3.215 35.031 6.91 1 88.94 302 LEU A N 1
ATOM 2311 C CA . LEU A 1 302 ? -4.523 34.438 6.723 1 88.94 302 LEU A CA 1
ATOM 2312 C C . LEU A 1 302 ? -4.48 32.938 7.039 1 88.94 302 LEU A C 1
ATOM 2314 O O . LEU A 1 302 ? -4.352 32.125 6.133 1 88.94 302 LEU A O 1
ATOM 2318 N N . MET A 1 303 ? -4.629 32.625 8.273 1 93.12 303 MET A N 1
ATOM 2319 C CA . MET A 1 303 ? -4.609 31.266 8.781 1 93.12 303 MET A CA 1
ATOM 2320 C C . MET A 1 303 ? -5.215 31.203 10.18 1 93.12 303 MET A C 1
ATOM 2322 O O . MET A 1 303 ? -5.48 32.219 10.797 1 93.12 303 MET A O 1
ATOM 2326 N N . THR A 1 304 ? -5.531 30.078 10.594 1 93.5 304 THR A N 1
ATOM 2327 C CA . THR A 1 304 ? -5.906 29.844 11.984 1 93.5 304 THR A CA 1
ATOM 2328 C C . THR A 1 304 ? -4.863 28.984 12.68 1 93.5 304 THR A C 1
ATOM 2330 O O . THR A 1 304 ? -4.535 27.891 12.203 1 93.5 304 THR A O 1
ATOM 2333 N N . ILE A 1 305 ? -4.32 29.453 13.773 1 94.12 305 ILE A N 1
ATOM 2334 C CA . ILE A 1 305 ? -3.31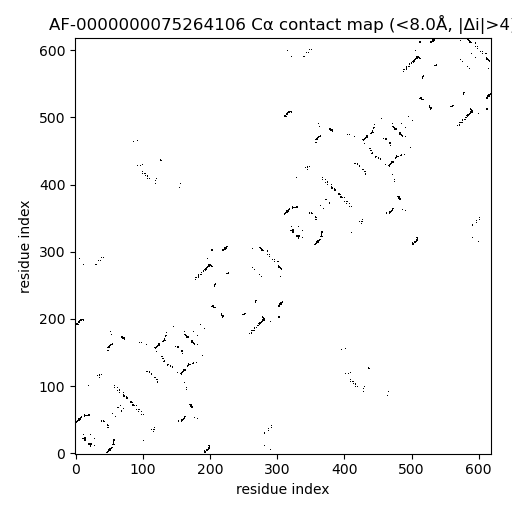1 28.688 14.508 1 94.12 305 ILE A CA 1
ATOM 2335 C C . ILE A 1 305 ? -3.883 28.234 15.844 1 94.12 305 ILE A C 1
ATOM 2337 O O . ILE A 1 305 ? -4.609 28.984 16.5 1 94.12 305 ILE A O 1
ATOM 2341 N N . PHE A 1 306 ? -3.66 26.984 16.188 1 94.38 306 PHE A N 1
ATOM 2342 C CA . PHE A 1 306 ? -3.998 26.422 17.5 1 94.38 306 PHE A CA 1
ATOM 2343 C C . PHE A 1 306 ? -2.754 26.281 18.359 1 94.38 306 PHE A C 1
ATOM 2345 O O . PHE A 1 306 ? -1.758 25.688 17.938 1 94.38 306 PHE A O 1
ATOM 2352 N N . THR A 1 307 ? -2.711 26.797 19.531 1 93.94 307 THR A N 1
ATOM 2353 C CA . THR A 1 307 ? -1.629 26.641 20.5 1 93.94 307 THR A CA 1
ATOM 2354 C C . THR A 1 307 ? -2.184 26.344 21.891 1 93.94 307 THR A C 1
ATOM 2356 O O . THR A 1 307 ? -3.377 26.531 22.141 1 93.94 307 THR A O 1
ATOM 2359 N N . ARG A 1 308 ? -1.271 25.812 22.672 1 90.75 308 ARG A N 1
ATOM 2360 C CA . ARG A 1 308 ? -1.648 25.609 24.078 1 90.75 308 ARG A CA 1
ATOM 2361 C C . ARG A 1 308 ? -1.615 26.938 24.844 1 90.75 308 ARG A C 1
ATOM 2363 O O . ARG A 1 308 ? -0.824 27.828 24.531 1 90.75 308 ARG A O 1
ATOM 2370 N N . ASP A 1 309 ? -2.492 27.062 25.812 1 81.62 309 ASP A N 1
ATOM 2371 C CA . ASP A 1 309 ? -2.545 28.25 26.656 1 81.62 309 ASP A CA 1
ATOM 2372 C C . ASP A 1 309 ? -1.316 28.328 27.562 1 81.62 309 ASP A C 1
ATOM 2374 O O . ASP A 1 309 ? -0.803 27.312 28.016 1 81.62 309 ASP A O 1
ATOM 2378 N N . MET B 1 1 ? -11.922 -29.922 2.305 1 75.75 1 MET B N 1
ATOM 2379 C CA . MET B 1 1 ? -11.25 -28.828 2.994 1 75.75 1 MET B CA 1
ATOM 2380 C C . MET B 1 1 ? -10.914 -27.703 2.023 1 75.75 1 MET B C 1
ATOM 2382 O O . MET B 1 1 ? -10.641 -27.938 0.847 1 75.75 1 MET B O 1
ATOM 2386 N N . SER B 1 2 ? -11.016 -26.406 2.34 1 93.25 2 SER B N 1
ATOM 2387 C CA . SER B 1 2 ? -10.766 -25.234 1.509 1 93.25 2 SER B CA 1
ATOM 2388 C C . SER B 1 2 ? -9.305 -25.156 1.082 1 93.25 2 SER B C 1
ATOM 2390 O O . SER B 1 2 ? -8.398 -25.297 1.913 1 93.25 2 SER B O 1
ATOM 2392 N N . LYS B 1 3 ? -9.094 -25.219 -0.225 1 97.25 3 LYS B N 1
ATOM 2393 C CA . LYS B 1 3 ? -7.75 -25.125 -0.785 1 97.25 3 LYS B CA 1
ATOM 2394 C C . LYS B 1 3 ? -7.445 -23.688 -1.228 1 97.25 3 LYS B C 1
ATOM 2396 O O . LYS B 1 3 ? -8.359 -22.906 -1.487 1 97.25 3 LYS B O 1
ATOM 2401 N N . ILE B 1 4 ? -6.184 -23.438 -1.242 1 98.5 4 ILE B N 1
ATOM 2402 C CA . ILE B 1 4 ? -5.715 -22.141 -1.758 1 98.5 4 ILE B CA 1
ATOM 2403 C C . ILE B 1 4 ? -4.859 -22.375 -3.002 1 98.5 4 ILE B C 1
ATOM 2405 O O . ILE B 1 4 ? -4 -23.266 -3.021 1 98.5 4 ILE B O 1
ATOM 2409 N N . VAL B 1 5 ? -5.117 -21.641 -4.039 1 98.62 5 VAL B N 1
ATOM 2410 C CA . VAL B 1 5 ? -4.285 -21.578 -5.234 1 98.62 5 VAL B CA 1
ATOM 2411 C C . VAL B 1 5 ? -3.568 -20.234 -5.297 1 98.62 5 VAL B C 1
ATOM 2413 O O . VAL B 1 5 ? -4.195 -19.188 -5.133 1 98.62 5 VAL B O 1
ATOM 2416 N N . ILE B 1 6 ? -2.268 -20.219 -5.473 1 98.88 6 ILE B N 1
ATOM 2417 C CA . ILE B 1 6 ? -1.519 -18.984 -5.699 1 98.88 6 ILE B CA 1
ATOM 2418 C C . ILE B 1 6 ? -1.161 -18.875 -7.18 1 98.88 6 ILE B C 1
ATOM 2420 O O . ILE B 1 6 ? -0.565 -19.781 -7.754 1 98.88 6 ILE B O 1
ATOM 2424 N N . VAL B 1 7 ? -1.524 -17.812 -7.797 1 98.88 7 VAL B N 1
ATOM 2425 C CA . VAL B 1 7 ? -1.216 -17.547 -9.203 1 98.88 7 VAL B CA 1
ATOM 2426 C C . VAL B 1 7 ? -0.299 -16.328 -9.305 1 98.88 7 VAL B C 1
ATOM 2428 O O . VAL B 1 7 ? -0.645 -15.242 -8.844 1 98.88 7 VAL B O 1
ATOM 2431 N N . LYS B 1 8 ? 0.808 -16.516 -9.875 1 98.56 8 LYS B N 1
ATOM 2432 C CA . LYS B 1 8 ? 1.716 -15.406 -10.148 1 98.56 8 LYS B CA 1
ATOM 2433 C C . LYS B 1 8 ? 1.623 -14.977 -11.609 1 98.56 8 LYS B C 1
ATOM 2435 O O . LYS B 1 8 ? 1.911 -15.758 -12.516 1 98.56 8 LYS B O 1
ATOM 2440 N N . LEU B 1 9 ? 1.201 -13.812 -11.773 1 98.5 9 LEU B N 1
ATOM 2441 C CA . LEU B 1 9 ? 1.213 -13.18 -13.094 1 98.5 9 LEU B CA 1
ATOM 2442 C C . LEU B 1 9 ? 2.592 -12.609 -13.406 1 98.5 9 LEU B C 1
ATOM 2444 O O . LEU B 1 9 ? 2.947 -11.531 -12.93 1 98.5 9 LEU B O 1
ATOM 2448 N N . GLY B 1 10 ? 3.328 -13.305 -14.234 1 96.56 10 GLY B N 1
ATOM 2449 C CA . GLY B 1 10 ? 4.688 -12.891 -14.555 1 96.56 10 GLY B CA 1
ATOM 2450 C C . GLY B 1 10 ? 4.762 -11.539 -15.234 1 96.56 10 GLY B C 1
ATOM 2451 O O . GLY B 1 10 ? 3.836 -11.148 -15.945 1 96.56 10 GLY B O 1
ATOM 2452 N N . GLY B 1 11 ? 5.848 -10.867 -15.055 1 95.38 11 GLY B N 1
ATOM 2453 C CA . GLY B 1 11 ? 6.051 -9.578 -15.695 1 95.38 11 GLY B CA 1
ATOM 2454 C C . GLY B 1 11 ? 5.895 -9.625 -17.203 1 95.38 11 GLY B C 1
ATOM 2455 O O . GLY B 1 11 ? 5.332 -8.711 -17.797 1 95.38 11 GLY B O 1
ATOM 2456 N N . ALA B 1 12 ? 6.348 -10.695 -17.781 1 91.88 12 ALA B N 1
ATOM 2457 C CA . ALA B 1 12 ? 6.266 -10.852 -19.234 1 91.88 12 ALA B CA 1
ATOM 2458 C C . ALA B 1 12 ? 4.82 -11.031 -19.688 1 91.88 12 ALA B C 1
ATOM 2460 O O . ALA B 1 12 ? 4.492 -10.773 -20.844 1 91.88 12 ALA B O 1
ATOM 2461 N N . ALA B 1 13 ? 3.996 -11.484 -18.766 1 94.88 13 ALA B N 1
ATOM 2462 C CA . ALA B 1 13 ? 2.59 -11.703 -19.109 1 94.88 13 ALA B CA 1
ATOM 2463 C C . ALA B 1 13 ? 1.789 -10.406 -18.984 1 94.88 13 ALA B C 1
ATOM 2465 O O . ALA B 1 13 ? 0.803 -10.219 -19.703 1 94.88 13 ALA B O 1
ATOM 2466 N N . ILE B 1 14 ? 2.252 -9.453 -18.109 1 97.69 14 ILE B N 1
ATOM 2467 C CA . ILE B 1 14 ? 1.339 -8.359 -17.812 1 97.69 14 ILE B CA 1
ATOM 2468 C C . ILE B 1 14 ? 1.952 -7.035 -18.266 1 97.69 14 ILE B C 1
ATOM 2470 O O . ILE B 1 14 ? 1.29 -5.992 -18.234 1 97.69 14 ILE B O 1
ATOM 2474 N N . THR B 1 15 ? 3.205 -7.027 -18.656 1 97.38 15 THR B N 1
ATOM 2475 C CA . THR B 1 15 ? 3.85 -5.789 -19.094 1 97.38 15 THR B CA 1
ATOM 2476 C C . THR B 1 15 ? 4.535 -5.977 -20.438 1 97.38 15 THR B C 1
ATOM 2478 O O . THR B 1 15 ? 4.695 -7.105 -20.906 1 97.38 15 THR B O 1
ATOM 2481 N N . ASN B 1 16 ? 4.84 -4.879 -21.109 1 95.5 16 ASN B N 1
ATOM 2482 C CA . ASN B 1 16 ? 5.695 -4.852 -22.297 1 95.5 16 ASN B CA 1
ATOM 2483 C C . ASN B 1 16 ? 7.164 -4.688 -21.922 1 95.5 16 ASN B C 1
ATOM 2485 O O . ASN B 1 16 ? 7.602 -3.588 -21.578 1 95.5 16 ASN B O 1
ATOM 2489 N N . LYS B 1 17 ? 7.914 -5.711 -22.062 1 87.94 17 LYS B N 1
ATOM 2490 C CA . LYS B 1 17 ? 9.297 -5.75 -21.578 1 87.94 17 LYS B CA 1
ATOM 2491 C C . LYS B 1 17 ? 10.188 -4.812 -22.391 1 87.94 17 LYS B C 1
ATOM 2493 O O . LYS B 1 17 ? 11.266 -4.434 -21.938 1 87.94 17 LYS B O 1
ATOM 2498 N N . LYS B 1 18 ? 9.812 -4.469 -23.531 1 88.69 18 LYS B N 1
ATOM 2499 C CA . LYS B 1 18 ? 10.609 -3.6 -24.391 1 88.69 18 LYS B CA 1
ATOM 2500 C C . LYS B 1 18 ? 10.414 -2.133 -24.016 1 88.69 18 LYS B C 1
ATOM 2502 O O . LYS B 1 18 ? 11.219 -1.279 -24.391 1 88.69 18 LYS B O 1
ATOM 2507 N N . GLY B 1 19 ? 9.359 -1.868 -23.328 1 91.06 19 GLY B N 1
ATOM 2508 C CA . GLY B 1 19 ? 9.07 -0.501 -22.922 1 91.06 19 GLY B CA 1
ATOM 2509 C C . GLY B 1 19 ? 9.484 -0.211 -21.5 1 91.06 19 GLY B C 1
ATOM 2510 O O . GLY B 1 19 ? 10.172 -1.016 -20.859 1 91.06 19 GLY B O 1
ATOM 2511 N N . ILE B 1 20 ? 9.227 0.999 -21.047 1 92.88 20 ILE B N 1
ATOM 2512 C CA . ILE B 1 20 ? 9.398 1.424 -19.656 1 92.88 20 ILE B CA 1
ATOM 2513 C C . ILE B 1 20 ? 8.047 1.77 -19.047 1 92.88 20 ILE B C 1
ATOM 2515 O O . ILE B 1 20 ? 7.344 2.654 -19.547 1 92.88 20 ILE B O 1
ATOM 2519 N N . CYS B 1 21 ? 7.715 1.031 -18.016 1 95.94 21 CYS B N 1
ATOM 2520 C CA . CYS B 1 21 ? 6.453 1.23 -17.312 1 95.94 21 CYS B CA 1
ATOM 2521 C C . CYS B 1 21 ? 5.277 1.153 -18.281 1 95.94 21 CYS B C 1
ATOM 2523 O O . CYS B 1 21 ? 4.441 2.061 -18.328 1 95.94 21 CYS B O 1
ATOM 2525 N N . GLU B 1 22 ? 5.273 0.09 -19.062 1 97.19 22 GLU B N 1
ATOM 2526 C CA . GLU B 1 22 ? 4.227 -0.138 -20.047 1 97.19 22 GLU B CA 1
ATOM 2527 C C . GLU B 1 22 ? 3.539 -1.481 -19.828 1 97.19 22 GLU B C 1
ATOM 2529 O O . GLU B 1 22 ? 4.203 -2.512 -19.688 1 97.19 22 GLU B O 1
ATOM 2534 N N . LEU B 1 23 ? 2.238 -1.455 -19.766 1 97.75 23 LEU B N 1
ATOM 2535 C CA . LEU B 1 23 ? 1.46 -2.684 -19.656 1 97.75 23 LEU B CA 1
ATOM 2536 C C . LEU B 1 23 ? 1.531 -3.5 -20.938 1 97.75 23 LEU B C 1
ATOM 2538 O O . LEU B 1 23 ? 1.854 -2.965 -22 1 97.75 23 LEU B O 1
ATOM 2542 N N . ALA B 1 24 ? 1.271 -4.762 -20.812 1 97 24 ALA B N 1
ATOM 2543 C CA . ALA B 1 24 ? 1.095 -5.59 -22 1 97 24 ALA B CA 1
ATOM 2544 C C . ALA B 1 24 ? -0.045 -5.07 -22.859 1 97 24 ALA B C 1
ATOM 2546 O O . ALA B 1 24 ? -0.897 -4.312 -22.391 1 97 24 ALA B O 1
ATOM 2547 N N . PRO B 1 25 ? -0.018 -5.457 -24.156 1 96.38 25 PRO B N 1
ATOM 2548 C CA . PRO B 1 25 ? -1.154 -5.055 -25 1 96.38 25 PRO B CA 1
ATOM 2549 C C . PRO B 1 25 ? -2.502 -5.375 -24.344 1 96.38 25 PRO B C 1
ATOM 2551 O O . PRO B 1 25 ? -2.67 -6.449 -23.766 1 96.38 25 PRO B O 1
ATOM 2554 N N . GLU B 1 26 ? -3.361 -4.438 -24.438 1 96.75 26 GLU B N 1
ATOM 2555 C CA . GLU B 1 26 ? -4.637 -4.496 -23.734 1 96.75 26 GLU B CA 1
ATOM 2556 C C . GLU B 1 26 ? -5.371 -5.801 -24.031 1 96.75 26 GLU B C 1
ATOM 2558 O O . GLU B 1 26 ? -5.965 -6.406 -23.141 1 96.75 26 GLU B O 1
ATOM 2563 N N . ASN B 1 27 ? -5.359 -6.246 -25.266 1 96.25 27 ASN B N 1
ATOM 2564 C CA . ASN B 1 27 ? -6.059 -7.469 -25.656 1 96.25 27 ASN B CA 1
ATOM 2565 C C . ASN B 1 27 ? -5.492 -8.688 -24.922 1 96.25 27 ASN B C 1
ATOM 2567 O O . ASN B 1 27 ? -6.246 -9.539 -24.453 1 96.25 27 ASN B O 1
ATOM 2571 N N . ASN B 1 28 ? -4.172 -8.727 -24.891 1 96.12 28 ASN B N 1
ATOM 2572 C CA . ASN B 1 28 ? -3.518 -9.844 -24.219 1 96.12 28 ASN B CA 1
ATOM 2573 C C . ASN B 1 28 ? -3.787 -9.82 -22.719 1 96.12 28 ASN B C 1
ATOM 2575 O O . ASN B 1 28 ? -4.102 -10.859 -22.125 1 96.12 28 ASN B O 1
ATOM 2579 N N . LEU B 1 29 ? -3.643 -8.656 -22.156 1 97.88 29 LEU B N 1
ATOM 2580 C CA . LEU B 1 29 ? -3.848 -8.492 -20.719 1 97.88 29 LEU B CA 1
ATOM 2581 C C . LEU B 1 29 ? -5.285 -8.82 -20.344 1 97.88 29 LEU B C 1
ATOM 2583 O O . LEU B 1 29 ? -5.531 -9.445 -19.312 1 97.88 29 LEU B O 1
ATOM 2587 N N . SER B 1 30 ? -6.199 -8.414 -21.188 1 98.06 30 SER B N 1
ATOM 2588 C CA . SER B 1 30 ? -7.613 -8.672 -20.922 1 98.06 30 SER B CA 1
ATOM 2589 C C . SER B 1 30 ? -7.906 -10.172 -20.922 1 98.06 30 SER B C 1
ATOM 2591 O O . SER B 1 30 ? -8.664 -10.664 -20.094 1 98.06 30 SER B O 1
ATOM 2593 N N . VAL B 1 31 ? -7.336 -10.883 -21.859 1 98.19 31 VAL B N 1
ATOM 2594 C CA . VAL B 1 31 ? -7.535 -12.328 -21.938 1 98.19 31 VAL B CA 1
ATOM 2595 C C . VAL B 1 31 ? -7.051 -12.984 -20.656 1 98.19 31 VAL B C 1
ATOM 2597 O O . VAL B 1 31 ? -7.75 -13.812 -20.078 1 98.19 31 VAL B O 1
ATOM 2600 N N . LEU B 1 32 ? -5.91 -12.617 -20.25 1 98.5 32 LEU B N 1
ATOM 2601 C CA . LEU B 1 32 ? -5.324 -13.172 -19.031 1 98.5 32 LEU B CA 1
ATOM 2602 C C . LEU B 1 32 ? -6.191 -12.867 -17.812 1 98.5 32 LEU B C 1
ATOM 2604 O O . LEU B 1 32 ? -6.527 -13.766 -17.047 1 98.5 32 LEU B O 1
ATOM 2608 N N . LEU B 1 33 ? -6.555 -11.617 -17.609 1 98.75 33 LEU B N 1
ATOM 2609 C CA . LEU B 1 33 ? -7.289 -11.203 -16.422 1 98.75 33 LEU B CA 1
ATOM 2610 C C . LEU B 1 33 ? -8.719 -11.742 -16.438 1 98.75 33 LEU B C 1
ATOM 2612 O O . LEU B 1 33 ? -9.305 -12.008 -15.391 1 98.75 33 LEU B O 1
ATOM 2616 N N . ASP B 1 34 ? -9.281 -11.969 -17.656 1 98.81 34 ASP B N 1
ATOM 2617 C CA . ASP B 1 34 ? -10.555 -12.672 -17.766 1 98.81 34 ASP B CA 1
ATOM 2618 C C . ASP B 1 34 ? -10.445 -14.102 -17.25 1 98.81 34 ASP B C 1
ATOM 2620 O O . ASP B 1 34 ? -11.344 -14.602 -16.578 1 98.81 34 ASP B O 1
ATOM 2624 N N . GLN B 1 35 ? -9.367 -14.742 -17.625 1 98.62 35 GLN B N 1
ATOM 2625 C CA . GLN B 1 35 ? -9.133 -16.094 -17.141 1 98.62 35 GLN B CA 1
ATOM 2626 C C . GLN B 1 35 ? -9 -16.125 -15.617 1 98.62 35 GLN B C 1
ATOM 2628 O O . GLN B 1 35 ? -9.516 -17.031 -14.961 1 98.62 35 GLN B O 1
ATOM 2633 N N . VAL B 1 36 ? -8.297 -15.133 -15.062 1 98.88 36 VAL B N 1
ATOM 2634 C CA . VAL B 1 36 ? -8.133 -15.039 -13.609 1 98.88 36 VAL B CA 1
ATOM 2635 C C . VAL B 1 36 ? -9.5 -14.883 -12.945 1 98.88 36 VAL B C 1
ATOM 2637 O O . VAL B 1 36 ? -9.789 -15.547 -11.953 1 98.88 36 VAL B O 1
ATOM 2640 N N . ALA B 1 37 ? -10.328 -14.023 -13.508 1 98.88 37 ALA B N 1
ATOM 2641 C CA . ALA B 1 37 ? -11.664 -13.789 -12.961 1 98.88 37 ALA B CA 1
ATOM 2642 C C . ALA B 1 37 ? -12.508 -15.055 -13 1 98.88 37 ALA B C 1
ATOM 2644 O O . ALA B 1 37 ? -13.203 -15.375 -12.039 1 98.88 37 ALA B O 1
ATOM 2645 N N . THR B 1 38 ? -12.445 -15.766 -14.133 1 98.69 38 THR B N 1
ATOM 2646 C CA . THR B 1 38 ? -13.18 -17.016 -14.281 1 98.69 38 THR B CA 1
ATOM 2647 C C . THR B 1 38 ? -12.688 -18.047 -13.273 1 98.69 38 THR B C 1
ATOM 2649 O O . THR B 1 38 ? -13.484 -18.734 -12.625 1 98.69 38 THR B O 1
ATOM 2652 N N . ALA B 1 39 ? -11.398 -18.172 -13.172 1 98.69 39 ALA B N 1
ATOM 2653 C CA . ALA B 1 39 ? -10.82 -19.094 -12.203 1 98.69 39 ALA B CA 1
ATOM 2654 C C . ALA B 1 39 ? -11.281 -18.75 -10.789 1 98.69 39 ALA B C 1
ATOM 2656 O O . ALA B 1 39 ? -11.609 -19.656 -10 1 98.69 39 ALA B O 1
ATOM 2657 N N . TYR B 1 40 ? -11.305 -17.469 -10.445 1 98.81 40 TYR B N 1
ATOM 2658 C CA . TYR B 1 40 ? -11.758 -17.016 -9.141 1 98.81 40 TYR B CA 1
ATOM 2659 C C . TYR B 1 40 ? -13.18 -17.484 -8.867 1 98.81 40 TYR B C 1
ATOM 2661 O O . TYR B 1 40 ? -13.477 -18.016 -7.785 1 98.81 40 TYR B O 1
ATOM 2669 N N . GLU B 1 41 ? -14.031 -17.312 -9.805 1 98.38 41 GLU B N 1
ATOM 2670 C CA . GLU B 1 41 ? -15.43 -17.703 -9.633 1 98.38 41 GLU B CA 1
ATOM 2671 C C . GLU B 1 41 ? -15.547 -19.219 -9.414 1 98.38 41 GLU B C 1
ATOM 2673 O O . GLU B 1 41 ? -16.328 -19.656 -8.578 1 98.38 41 GLU B O 1
ATOM 2678 N N . ILE B 1 42 ? -14.828 -19.984 -10.195 1 98.12 42 ILE B N 1
ATOM 2679 C CA . ILE B 1 42 ? -14.867 -21.438 -10.094 1 98.12 42 ILE B CA 1
ATOM 2680 C C . ILE B 1 42 ? -14.359 -21.859 -8.711 1 98.12 42 ILE B C 1
ATOM 2682 O O . ILE B 1 42 ? -14.992 -22.688 -8.039 1 98.12 42 ILE B O 1
ATOM 2686 N N . LEU B 1 43 ? -13.25 -21.281 -8.297 1 98.44 43 LEU B N 1
ATOM 2687 C CA . LEU B 1 43 ? -12.672 -21.609 -6.996 1 98.44 43 LEU B CA 1
ATOM 2688 C C . LEU B 1 43 ? -13.633 -21.25 -5.871 1 98.44 43 LEU B C 1
ATOM 2690 O O . LEU B 1 43 ? -13.891 -22.062 -4.98 1 98.44 43 LEU B O 1
ATOM 2694 N N . LYS B 1 44 ? -14.109 -20.031 -5.969 1 97.62 44 LYS B N 1
ATOM 2695 C CA . LYS B 1 44 ? -15.062 -19.562 -4.961 1 97.62 44 LYS B CA 1
ATOM 2696 C C . LYS B 1 44 ? -16.266 -20.5 -4.863 1 97.62 44 LYS B C 1
ATOM 2698 O O . LYS B 1 44 ? -16.688 -20.844 -3.764 1 97.62 44 LYS B O 1
ATOM 2703 N N . GLY B 1 45 ? -16.797 -20.875 -5.977 1 97.12 45 GLY B N 1
ATOM 2704 C CA . GLY B 1 45 ? -17.938 -21.781 -6.008 1 97.12 45 GLY B CA 1
ATOM 2705 C C . GLY B 1 45 ? -17.625 -23.125 -5.375 1 97.12 45 GLY B C 1
ATOM 2706 O O . GLY B 1 45 ? -18.531 -23.766 -4.816 1 97.12 45 GLY B O 1
ATOM 2707 N N . ALA B 1 46 ? -16.438 -23.547 -5.445 1 97.25 46 ALA B N 1
ATOM 2708 C CA . ALA B 1 46 ? -16.031 -24.844 -4.902 1 97.25 46 ALA B CA 1
ATOM 2709 C C . ALA B 1 46 ? -15.531 -24.703 -3.465 1 97.25 46 ALA B C 1
ATOM 2711 O O . ALA B 1 46 ? -15.078 -25.672 -2.857 1 97.25 46 ALA B O 1
ATOM 2712 N N . GLY B 1 47 ? -15.523 -23.469 -2.93 1 97.38 47 GLY B N 1
ATOM 2713 C CA . GLY B 1 47 ? -15.094 -23.234 -1.562 1 97.38 47 GLY B CA 1
ATOM 2714 C C . GLY B 1 47 ? -13.594 -23.047 -1.427 1 97.38 47 GLY B C 1
ATOM 2715 O O . GLY B 1 47 ? -13.047 -23.156 -0.327 1 97.38 47 GLY B O 1
ATOM 2716 N N . HIS B 1 48 ? -12.875 -22.859 -2.564 1 98.31 48 HIS B N 1
ATOM 2717 C CA . HIS B 1 48 ? -11.438 -22.625 -2.572 1 98.31 48 HIS B CA 1
ATOM 2718 C C . HIS B 1 48 ? -11.117 -21.141 -2.666 1 98.31 48 HIS B C 1
ATOM 2720 O O . HIS B 1 48 ? -12.023 -20.312 -2.779 1 98.31 48 HIS B O 1
ATOM 2726 N N . GLN B 1 49 ? -9.875 -20.797 -2.488 1 98.62 49 GLN B N 1
ATOM 2727 C CA . GLN B 1 49 ? -9.477 -19.391 -2.43 1 98.62 49 GLN B CA 1
ATOM 2728 C C . GLN B 1 49 ? -8.297 -19.125 -3.359 1 98.62 49 GLN B C 1
ATOM 2730 O O . GLN B 1 49 ? -7.566 -20.031 -3.736 1 98.62 49 GLN B O 1
ATOM 2735 N N . LEU B 1 50 ? -8.195 -17.875 -3.748 1 98.88 50 LEU B N 1
ATOM 2736 C CA . LEU B 1 50 ? -7.195 -17.438 -4.715 1 98.88 50 LEU B CA 1
ATOM 2737 C C . LEU B 1 50 ? -6.305 -16.344 -4.121 1 98.88 50 LEU B C 1
ATOM 2739 O O . LEU B 1 50 ? -6.801 -15.422 -3.475 1 98.88 50 LEU B O 1
ATOM 2743 N N . ILE B 1 51 ? -5.02 -16.5 -4.227 1 98.94 51 ILE B N 1
ATOM 2744 C CA . ILE B 1 51 ? -4.035 -15.445 -3.975 1 98.94 51 ILE B CA 1
ATOM 2745 C C . ILE B 1 51 ? -3.342 -15.07 -5.281 1 98.94 51 ILE B C 1
ATOM 2747 O O . ILE B 1 51 ? -2.947 -15.938 -6.059 1 98.94 51 ILE B O 1
ATOM 2751 N N . LEU B 1 52 ? -3.225 -13.828 -5.535 1 98.94 52 LEU B N 1
ATOM 2752 C CA . LEU B 1 52 ? -2.508 -13.359 -6.715 1 98.94 52 LEU B CA 1
ATOM 2753 C C . LEU B 1 52 ? -1.189 -12.703 -6.328 1 98.94 52 LEU B C 1
ATOM 2755 O O . LEU B 1 52 ? -1.122 -11.977 -5.328 1 98.94 52 LEU B O 1
ATOM 2759 N N . VAL B 1 53 ? -0.169 -12.969 -7.055 1 98.81 53 VAL B N 1
ATOM 2760 C CA . VAL B 1 53 ? 1.118 -12.281 -7.023 1 98.81 53 VAL B CA 1
ATOM 2761 C C . VAL B 1 53 ? 1.5 -11.828 -8.43 1 98.81 53 VAL B C 1
ATOM 2763 O O . VAL B 1 53 ? 1.28 -12.562 -9.398 1 98.81 53 VAL B O 1
ATOM 2766 N N . HIS B 1 54 ? 1.982 -10.664 -8.57 1 98.44 54 HIS B N 1
ATOM 2767 C CA . HIS B 1 54 ? 2.416 -10.328 -9.922 1 98.44 54 HIS B CA 1
ATOM 2768 C C . HIS B 1 54 ? 3.859 -9.836 -9.938 1 98.44 54 HIS B C 1
ATOM 2770 O O . HIS B 1 54 ? 4.383 -9.414 -8.906 1 98.44 54 HIS B O 1
ATOM 2776 N N . GLY B 1 55 ? 4.5 -10 -11.07 1 96.44 55 GLY B N 1
ATOM 2777 C CA . GLY B 1 55 ? 5.852 -9.5 -11.273 1 96.44 55 GLY B CA 1
ATOM 2778 C C . GLY B 1 55 ? 5.895 -8.016 -11.609 1 96.44 55 GLY B C 1
ATOM 2779 O O . GLY B 1 55 ? 4.859 -7.352 -11.648 1 96.44 55 GLY B O 1
ATOM 2780 N N . ALA B 1 56 ? 7.062 -7.531 -11.82 1 96.06 56 ALA B N 1
ATOM 2781 C CA . ALA B 1 56 ? 7.23 -6.098 -12.031 1 96.06 56 ALA B CA 1
ATOM 2782 C C . ALA B 1 56 ? 7.383 -5.773 -13.516 1 96.06 56 ALA B C 1
ATOM 2784 O O . ALA B 1 56 ? 6.898 -4.742 -13.984 1 96.06 56 ALA B O 1
ATOM 2785 N N . GLY B 1 57 ? 8.148 -6.652 -14.266 1 94.56 57 GLY B N 1
ATOM 2786 C CA . GLY B 1 57 ? 8.398 -6.41 -15.68 1 94.56 57 GLY B CA 1
ATOM 2787 C C . GLY B 1 57 ? 9.008 -5.047 -15.953 1 94.56 57 GLY B C 1
ATOM 2788 O O . GLY B 1 57 ? 10.016 -4.68 -15.352 1 94.56 57 GLY B O 1
ATOM 2789 N N . SER B 1 58 ? 8.414 -4.305 -16.891 1 96.06 58 SER B N 1
ATOM 2790 C CA . SER B 1 58 ? 8.945 -3.025 -17.359 1 96.06 58 SER B CA 1
ATOM 2791 C C . SER B 1 58 ? 8.773 -1.942 -16.297 1 96.06 58 SER B C 1
ATOM 2793 O O . SER B 1 58 ? 9.328 -0.848 -16.422 1 96.06 58 SER B O 1
ATOM 2795 N N . PHE B 1 59 ? 8.109 -2.23 -15.211 1 97.25 59 PHE B N 1
ATOM 2796 C CA . PHE B 1 59 ? 7.871 -1.272 -14.133 1 97.25 59 PHE B CA 1
ATOM 2797 C C . PHE B 1 59 ? 8.898 -1.437 -13.023 1 97.25 59 PHE B C 1
ATOM 2799 O O . PHE B 1 59 ? 8.93 -0.649 -12.078 1 97.25 59 PHE B O 1
ATOM 2806 N N . GLY B 1 60 ? 9.711 -2.443 -13.086 1 96.12 60 GLY B N 1
ATOM 2807 C CA . GLY B 1 60 ? 10.648 -2.723 -12 1 96.12 60 GLY B CA 1
ATOM 2808 C C . GLY B 1 60 ? 12.07 -2.904 -12.484 1 96.12 60 GLY B C 1
ATOM 2809 O O . GLY B 1 60 ? 12.984 -2.23 -12 1 96.12 60 GLY B O 1
ATOM 2810 N N . HIS B 1 61 ? 12.266 -3.693 -13.516 1 92.75 61 HIS B N 1
ATOM 2811 C CA . HIS B 1 61 ? 13.594 -4.148 -13.914 1 92.75 61 HIS B CA 1
ATOM 2812 C C . HIS B 1 61 ? 14.453 -2.982 -14.398 1 92.75 61 HIS B C 1
ATOM 2814 O O . HIS B 1 61 ? 15.57 -2.797 -13.93 1 92.75 61 HIS B O 1
ATOM 2820 N N . PRO B 1 62 ? 13.977 -2.145 -15.305 1 94.69 62 PRO B N 1
ATOM 2821 C CA . PRO B 1 62 ? 14.805 -1.022 -15.75 1 94.69 62 PRO B CA 1
ATOM 2822 C C . PRO B 1 62 ? 15.203 -0.092 -14.609 1 94.69 62 PRO B C 1
ATOM 2824 O O . PRO B 1 62 ? 16.344 0.358 -14.539 1 94.69 62 PRO B O 1
ATOM 2827 N N . GLN B 1 63 ? 14.305 0.218 -13.68 1 95.62 63 GLN B N 1
ATOM 2828 C CA . GLN B 1 63 ? 14.57 1.081 -12.531 1 95.62 63 GLN B CA 1
ATOM 2829 C C . GLN B 1 63 ? 15.602 0.452 -11.594 1 95.62 63 GLN B C 1
ATOM 2831 O O . GLN B 1 63 ? 16.5 1.133 -11.117 1 95.62 63 GLN B O 1
ATOM 2836 N N . ALA B 1 64 ? 15.422 -0.879 -11.352 1 96.19 64 ALA B N 1
ATOM 2837 C CA . ALA B 1 64 ? 16.312 -1.598 -10.453 1 96.19 64 ALA B CA 1
ATOM 2838 C C . ALA B 1 64 ? 17.75 -1.571 -10.977 1 96.19 64 ALA B C 1
ATOM 2840 O O . ALA B 1 64 ? 18.703 -1.391 -10.211 1 96.19 64 ALA B O 1
ATOM 2841 N N . VAL B 1 65 ? 17.906 -1.783 -12.266 1 95.44 65 VAL B N 1
ATOM 2842 C CA . VAL B 1 65 ? 19.234 -1.791 -12.898 1 95.44 65 VAL B CA 1
ATOM 2843 C C . VAL B 1 65 ? 19.812 -0.38 -12.891 1 95.44 65 VAL B C 1
ATOM 2845 O O . VAL B 1 65 ? 20.953 -0.178 -12.484 1 95.44 65 VAL B O 1
ATOM 2848 N N . LYS B 1 66 ? 19.062 0.611 -13.281 1 96 66 LYS B N 1
ATOM 2849 C CA . LYS B 1 66 ? 19.5 1.996 -13.391 1 96 66 LYS B CA 1
ATOM 2850 C C . LYS B 1 66 ? 20.078 2.494 -12.062 1 96 66 LYS B C 1
ATOM 2852 O O . LYS B 1 66 ? 21.078 3.201 -12.039 1 96 66 LYS B O 1
ATOM 2857 N N . TYR B 1 67 ? 19.469 2.094 -10.953 1 96.44 67 TYR B N 1
ATOM 2858 C CA . TYR B 1 67 ? 19.844 2.668 -9.664 1 96.44 67 TYR B CA 1
ATOM 2859 C C . TYR B 1 67 ? 20.547 1.638 -8.789 1 96.44 67 TYR B C 1
ATOM 2861 O O . TYR B 1 67 ? 20.797 1.884 -7.605 1 96.44 67 TYR B O 1
ATOM 2869 N N . ASN B 1 68 ? 20.812 0.426 -9.344 1 95.19 68 ASN B N 1
ATOM 2870 C CA . ASN B 1 68 ? 21.531 -0.649 -8.664 1 95.19 68 ASN B CA 1
ATOM 2871 C C . ASN B 1 68 ? 20.859 -1.022 -7.344 1 95.19 68 ASN B C 1
ATOM 2873 O O . ASN B 1 68 ? 21.516 -1.108 -6.305 1 95.19 68 ASN B O 1
ATOM 2877 N N . LEU B 1 69 ? 19.578 -1.24 -7.426 1 96.81 69 LEU B N 1
ATOM 2878 C CA . LEU B 1 69 ? 18.797 -1.397 -6.203 1 96.81 69 LEU B CA 1
ATOM 2879 C C . LEU B 1 69 ? 18.844 -2.84 -5.711 1 96.81 69 LEU B C 1
ATOM 2881 O O . LEU B 1 69 ? 18.578 -3.107 -4.535 1 96.81 69 LEU B O 1
ATOM 2885 N N . LYS B 1 70 ? 19.125 -3.82 -6.566 1 95.31 70 LYS B N 1
ATOM 2886 C CA . LYS B 1 70 ? 19.203 -5.215 -6.145 1 95.31 70 LYS B CA 1
ATOM 2887 C C . LYS B 1 70 ? 20.359 -5.441 -5.176 1 95.31 70 LYS B C 1
ATOM 2889 O O . LYS B 1 70 ? 20.203 -6.137 -4.168 1 95.31 70 LYS B O 1
ATOM 2894 N N . SER B 1 71 ? 21.5 -4.832 -5.449 1 94.38 71 SER B N 1
ATOM 2895 C CA . SER B 1 71 ? 22.672 -4.953 -4.586 1 94.38 71 SER B CA 1
ATOM 2896 C C . SER B 1 71 ? 22.484 -4.141 -3.307 1 94.38 71 SER B C 1
ATOM 2898 O O . SER B 1 71 ? 22.969 -4.547 -2.24 1 94.38 71 SER B O 1
ATOM 2900 N N . GLY B 1 72 ? 21.766 -3.037 -3.455 1 95.5 72 GLY B N 1
ATOM 2901 C CA . GLY B 1 72 ? 21.453 -2.209 -2.301 1 95.5 72 GLY B CA 1
ATOM 2902 C C . GLY B 1 72 ? 22.516 -1.159 -2.018 1 95.5 72 GLY B C 1
ATOM 2903 O O . GLY B 1 72 ? 23.594 -1.185 -2.605 1 95.5 72 GLY B O 1
ATOM 2904 N N . TRP B 1 73 ? 22.219 -0.209 -1.149 1 93.88 73 TRP B N 1
ATOM 2905 C CA . TRP B 1 73 ? 23.094 0.948 -0.97 1 93.88 73 TRP B CA 1
ATOM 2906 C C . TRP B 1 73 ? 24.172 0.667 0.08 1 93.88 73 TRP B C 1
ATOM 2908 O O . TRP B 1 73 ? 25.094 1.464 0.262 1 93.88 73 TRP B O 1
ATOM 2918 N N . SER B 1 74 ? 24.125 -0.445 0.725 1 90.25 74 SER B N 1
ATOM 2919 C CA . SER B 1 74 ? 25.188 -0.784 1.667 1 90.25 74 SER B CA 1
ATOM 2920 C C . SER B 1 74 ? 26.422 -1.316 0.943 1 90.25 74 SER B C 1
ATOM 2922 O O . SER B 1 74 ? 27.516 -1.342 1.508 1 90.25 74 SER B O 1
ATOM 2924 N N . ALA B 1 75 ? 26.234 -1.869 -0.225 1 77.94 75 ALA B N 1
ATOM 2925 C CA . ALA B 1 75 ? 27.359 -2.361 -1.018 1 77.94 75 ALA B CA 1
ATOM 2926 C C . ALA B 1 75 ? 28.266 -1.213 -1.466 1 77.94 75 ALA B C 1
ATOM 2928 O O . ALA B 1 75 ? 29.469 -1.396 -1.655 1 77.94 75 ALA B O 1
ATOM 2929 N N . SER B 1 76 ? 27.766 -0.154 -1.78 1 64.88 76 SER B N 1
ATOM 2930 C CA . SER B 1 76 ? 28.5 1.018 -2.25 1 64.88 76 SER B CA 1
ATOM 2931 C C . SER B 1 76 ? 29.219 1.712 -1.104 1 64.88 76 SER B C 1
ATOM 2933 O O . SER B 1 76 ? 30.172 2.473 -1.331 1 64.88 76 SER B O 1
ATOM 2935 N N . ALA B 1 77 ? 28.734 1.671 0.083 1 57.81 77 ALA B N 1
ATOM 2936 C CA . ALA B 1 77 ? 29.344 2.342 1.227 1 57.81 77 ALA B CA 1
ATOM 2937 C C . ALA B 1 77 ? 30.734 1.791 1.502 1 57.81 77 ALA B C 1
ATOM 2939 O O . ALA B 1 77 ? 31.547 2.438 2.174 1 57.81 77 ALA B O 1
ATOM 2940 N N . SER B 1 78 ? 31.062 0.489 1.113 1 50.59 78 SER B N 1
ATOM 2941 C CA . SER B 1 78 ? 32.375 -0.067 1.407 1 50.59 78 SER B CA 1
ATOM 2942 C C . SER B 1 78 ? 33.5 0.751 0.749 1 50.59 78 SER B C 1
ATOM 2944 O O . SER B 1 78 ? 34.656 0.619 1.104 1 50.59 78 SER B O 1
ATOM 2946 N N . SER B 1 79 ? 33.312 1.321 -0.438 1 46.53 79 SER B N 1
ATOM 2947 C CA . SER B 1 79 ? 34.5 1.955 -1.02 1 46.53 79 SER B CA 1
ATOM 2948 C C . SER B 1 79 ? 34.844 3.26 -0.304 1 46.53 79 SER B C 1
ATOM 2950 O O . SER B 1 79 ? 35.969 3.736 -0.372 1 46.53 79 SER B O 1
ATOM 2952 N N . SER B 1 80 ? 33.938 4.223 -0.201 1 43.59 80 SER B N 1
ATOM 2953 C CA . SER B 1 80 ? 34.375 5.496 0.352 1 43.59 80 SER B CA 1
ATOM 2954 C C . SER B 1 80 ? 34.562 5.418 1.867 1 43.59 80 SER B C 1
ATOM 2956 O O . SER B 1 80 ? 33.969 4.543 2.512 1 43.59 80 SER B O 1
ATOM 2958 N N . THR B 1 81 ? 35.688 6.047 2.395 1 44.22 81 THR B N 1
ATOM 2959 C CA . THR B 1 81 ? 36.094 6.168 3.791 1 44.22 81 THR B CA 1
ATOM 2960 C C . THR B 1 81 ? 34.875 6.199 4.707 1 44.22 81 THR B C 1
ATOM 2962 O O . THR B 1 81 ? 35 6.047 5.926 1 44.22 81 THR B O 1
ATOM 2965 N N . ASP B 1 82 ? 33.812 6.805 4.289 1 38.19 82 ASP B N 1
ATOM 2966 C CA . ASP B 1 82 ? 32.688 6.918 5.238 1 38.19 82 ASP B CA 1
ATOM 2967 C C . ASP B 1 82 ? 31.875 5.633 5.277 1 38.19 82 ASP B C 1
ATOM 2969 O O . ASP B 1 82 ? 30.828 5.535 4.629 1 38.19 82 ASP B O 1
ATOM 2973 N N . ALA B 1 83 ? 32.469 4.391 5.078 1 41.94 83 ALA B N 1
ATOM 2974 C CA . ALA B 1 83 ? 32.094 2.979 5.172 1 41.94 83 ALA B CA 1
ATOM 2975 C C . ALA B 1 83 ? 30.891 2.785 6.082 1 41.94 83 ALA B C 1
ATOM 2977 O O . ALA B 1 83 ? 30.188 1.772 5.992 1 41.94 83 ALA B O 1
ATOM 2978 N N . LEU B 1 84 ? 30.844 3.357 7.156 1 45.94 84 LEU B N 1
ATOM 2979 C CA . LEU B 1 84 ? 29.984 3.049 8.297 1 45.94 84 LEU B CA 1
ATOM 2980 C C . LEU B 1 84 ? 28.531 3.459 8.016 1 45.94 84 LEU B C 1
ATOM 2982 O O . LEU B 1 84 ? 27.641 3.203 8.828 1 45.94 84 LEU B O 1
ATOM 2986 N N . SER B 1 85 ? 28.141 4.445 7.016 1 55.97 85 SER B N 1
ATOM 2987 C CA . SER B 1 85 ? 26.781 4.977 7.125 1 55.97 85 SER B CA 1
ATOM 2988 C C . SER B 1 85 ? 25.797 4.152 6.309 1 55.97 85 SER B C 1
ATOM 2990 O O . SER B 1 85 ? 25.969 3.992 5.098 1 55.97 85 SER B O 1
ATOM 2992 N N . ASN B 1 86 ? 25.266 3.004 6.703 1 77.81 86 ASN B N 1
ATOM 2993 C CA . ASN B 1 86 ? 24.125 2.221 6.234 1 77.81 86 ASN B CA 1
ATOM 2994 C C . ASN B 1 86 ? 22.953 3.117 5.816 1 77.81 86 ASN B C 1
ATOM 2996 O O . ASN B 1 86 ? 21.797 2.787 6.062 1 77.81 86 ASN B O 1
ATOM 3000 N N . MET B 1 87 ? 23.438 4.324 5.273 1 90.94 87 MET B N 1
ATOM 3001 C CA . MET B 1 87 ? 22.438 5.281 4.812 1 90.94 87 MET B CA 1
ATOM 3002 C C . MET B 1 87 ? 22.484 5.438 3.297 1 90.94 87 MET B C 1
ATOM 3004 O O . MET B 1 87 ? 23.562 5.449 2.705 1 90.94 87 MET B O 1
ATOM 3008 N N . PRO B 1 88 ? 21.344 5.539 2.658 1 95.88 88 PRO B N 1
ATOM 3009 C CA . PRO B 1 88 ? 21.328 5.781 1.214 1 95.88 88 PRO B CA 1
ATOM 3010 C C . PRO B 1 88 ? 21.75 7.199 0.848 1 95.88 88 PRO B C 1
ATOM 3012 O O . PRO B 1 88 ? 21.391 8.156 1.543 1 95.88 88 PRO B O 1
ATOM 3015 N N . ASN B 1 89 ? 22.594 7.285 -0.216 1 94.5 89 ASN B N 1
ATOM 3016 C CA . ASN B 1 89 ? 22.859 8.609 -0.757 1 94.5 89 ASN B CA 1
ATOM 3017 C C . ASN B 1 89 ? 21.688 9.133 -1.582 1 94.5 89 ASN B C 1
ATOM 3019 O O . ASN B 1 89 ? 20.656 8.469 -1.688 1 94.5 89 ASN B O 1
ATOM 3023 N N . GLN B 1 90 ? 21.828 10.25 -2.197 1 94.25 90 GLN B N 1
ATOM 3024 C CA . GLN B 1 90 ? 20.734 10.922 -2.893 1 94.25 90 GLN B CA 1
ATOM 3025 C C . GLN B 1 90 ? 20.266 10.102 -4.094 1 94.25 90 GLN B C 1
ATOM 3027 O O . GLN B 1 90 ? 19.062 10.078 -4.402 1 94.25 90 GLN B O 1
ATOM 3032 N N . ASN B 1 91 ? 21.203 9.492 -4.754 1 95.31 91 ASN B N 1
ATOM 3033 C CA . ASN B 1 91 ? 20.844 8.68 -5.914 1 95.31 91 ASN B CA 1
ATOM 3034 C C . ASN B 1 91 ? 19.969 7.488 -5.52 1 95.31 91 ASN B C 1
ATOM 3036 O O . ASN B 1 91 ? 19 7.172 -6.211 1 95.31 91 ASN B O 1
ATOM 3040 N N . TYR B 1 92 ? 20.281 6.836 -4.438 1 96.69 92 TYR B N 1
ATOM 3041 C CA . TYR B 1 92 ? 19.5 5.711 -3.947 1 96.69 92 TYR B CA 1
ATOM 3042 C C . TYR B 1 92 ? 18.125 6.176 -3.443 1 96.69 92 TYR B C 1
ATOM 3044 O O . TYR B 1 92 ? 17.125 5.492 -3.637 1 96.69 92 TYR B O 1
ATOM 3052 N N . LEU B 1 93 ? 18.094 7.387 -2.803 1 97.5 93 LEU B N 1
ATOM 3053 C CA . LEU B 1 93 ? 16.812 7.93 -2.367 1 97.5 93 LEU B CA 1
ATOM 3054 C C . LEU B 1 93 ? 15.883 8.156 -3.557 1 97.5 93 LEU B C 1
ATOM 3056 O O . LEU B 1 93 ? 14.719 7.762 -3.529 1 97.5 93 LEU B O 1
ATOM 3060 N N . LYS B 1 94 ? 16.453 8.711 -4.559 1 97.19 94 LYS B N 1
ATOM 3061 C CA . LYS B 1 94 ? 15.695 8.977 -5.777 1 97.19 94 LYS B CA 1
ATOM 3062 C C . LYS B 1 94 ? 15.266 7.684 -6.457 1 97.19 94 LYS B C 1
ATOM 3064 O O . LYS B 1 94 ? 14.094 7.527 -6.824 1 97.19 94 LYS B O 1
ATOM 3069 N N . GLY B 1 95 ? 16.219 6.781 -6.613 1 97.94 95 GLY B N 1
ATOM 3070 C CA . GLY B 1 95 ? 15.953 5.527 -7.309 1 97.94 95 GLY B CA 1
ATOM 3071 C C . GLY B 1 95 ? 14.945 4.652 -6.59 1 97.94 95 GLY B C 1
ATOM 3072 O O . GLY B 1 95 ? 14.062 4.062 -7.219 1 97.94 95 GLY B O 1
ATOM 3073 N N . TYR B 1 96 ? 15.078 4.609 -5.254 1 98.25 96 TYR B N 1
ATOM 3074 C CA . TYR B 1 96 ? 14.195 3.76 -4.469 1 98.25 96 TYR B CA 1
ATOM 3075 C C . TYR B 1 96 ? 12.766 4.305 -4.48 1 98.25 96 TYR B C 1
ATOM 3077 O O . TYR B 1 96 ? 11.812 3.549 -4.66 1 98.25 96 TYR B O 1
ATOM 3085 N N . SER B 1 97 ? 12.625 5.586 -4.273 1 98.12 97 SER B N 1
ATOM 3086 C CA . SER B 1 97 ? 11.305 6.199 -4.352 1 98.12 97 SER B CA 1
ATOM 3087 C C . SER B 1 97 ? 10.695 6.023 -5.738 1 98.12 97 SER B C 1
ATOM 3089 O O . SER B 1 97 ? 9.492 5.762 -5.863 1 98.12 97 SER B O 1
ATOM 3091 N N . HIS B 1 98 ? 11.492 6.117 -6.773 1 98.06 98 HIS B N 1
ATOM 3092 C CA . HIS B 1 98 ? 11.031 6.004 -8.148 1 98.06 98 HIS B CA 1
ATOM 3093 C C . HIS B 1 98 ? 10.508 4.602 -8.445 1 98.06 98 HIS B C 1
ATOM 3095 O O . HIS B 1 98 ? 9.406 4.445 -8.969 1 98.06 98 HIS B O 1
ATOM 3101 N N . ILE B 1 99 ? 11.289 3.607 -8.117 1 98.19 99 ILE B N 1
ATOM 3102 C CA . ILE B 1 99 ? 10.859 2.252 -8.438 1 98.19 99 ILE B CA 1
ATOM 3103 C C . ILE B 1 99 ? 9.586 1.915 -7.656 1 98.19 99 ILE B C 1
ATOM 3105 O O . ILE B 1 99 ? 8.695 1.24 -8.172 1 98.19 99 ILE B O 1
ATOM 3109 N N . ARG B 1 100 ? 9.5 2.371 -6.367 1 97.88 100 ARG B N 1
ATOM 3110 C CA . ARG B 1 100 ? 8.297 2.15 -5.57 1 97.88 100 ARG B CA 1
ATOM 3111 C C . ARG B 1 100 ? 7.07 2.756 -6.242 1 97.88 100 ARG B C 1
ATOM 3113 O O . ARG B 1 100 ? 6.012 2.129 -6.297 1 97.88 100 ARG B O 1
ATOM 3120 N N . ASN B 1 101 ? 7.234 3.92 -6.754 1 96.94 101 ASN B N 1
ATOM 3121 C CA . ASN B 1 101 ? 6.129 4.574 -7.449 1 96.94 101 ASN B CA 1
ATOM 3122 C C . ASN B 1 101 ? 5.719 3.799 -8.695 1 96.94 101 ASN B C 1
ATOM 3124 O O . ASN B 1 101 ? 4.527 3.646 -8.977 1 96.94 101 ASN B O 1
ATOM 3128 N N . CYS B 1 102 ? 6.68 3.299 -9.453 1 97.69 102 CYS B N 1
ATOM 3129 C CA . CYS B 1 102 ? 6.406 2.52 -10.656 1 97.69 102 CYS B CA 1
ATOM 3130 C C . CYS B 1 102 ? 5.676 1.228 -10.32 1 97.69 102 CYS B C 1
ATOM 3132 O O . CYS B 1 102 ? 4.684 0.882 -10.961 1 97.69 102 CYS B O 1
ATOM 3134 N N . LEU B 1 103 ? 6.148 0.595 -9.305 1 97.62 103 LEU B N 1
ATOM 3135 C CA . LEU B 1 103 ? 5.551 -0.672 -8.898 1 97.62 103 LEU B CA 1
ATOM 3136 C C . LEU B 1 103 ? 4.121 -0.467 -8.406 1 97.62 103 LEU B C 1
ATOM 3138 O O . LEU B 1 103 ? 3.242 -1.285 -8.68 1 97.62 103 LEU B O 1
ATOM 3142 N N . GLN B 1 104 ? 3.914 0.588 -7.672 1 96.06 104 GLN B N 1
ATOM 3143 C CA . GLN B 1 104 ? 2.574 0.886 -7.18 1 96.06 104 GLN B CA 1
ATOM 3144 C C . GLN B 1 104 ? 1.626 1.21 -8.328 1 96.06 104 GLN B C 1
ATOM 3146 O O . GLN B 1 104 ? 0.443 0.868 -8.281 1 96.06 104 GLN B O 1
ATOM 3151 N N . ALA B 1 105 ? 2.143 1.894 -9.328 1 96.56 105 ALA B N 1
ATOM 3152 C CA . ALA B 1 105 ? 1.329 2.172 -10.508 1 96.56 105 ALA B CA 1
ATOM 3153 C C . ALA B 1 105 ? 0.87 0.879 -11.18 1 96.56 105 ALA B C 1
ATOM 3155 O O . ALA B 1 105 ? -0.293 0.754 -11.57 1 96.56 105 ALA B O 1
ATOM 3156 N N . LEU B 1 106 ? 1.765 -0.032 -11.297 1 97.75 106 LEU B N 1
ATOM 3157 C CA . LEU B 1 106 ? 1.427 -1.32 -11.891 1 97.75 106 LEU B CA 1
ATOM 3158 C C . LEU B 1 106 ? 0.393 -2.055 -11.047 1 97.75 106 LEU B C 1
ATOM 3160 O O . LEU B 1 106 ? -0.585 -2.586 -11.578 1 97.75 106 LEU B O 1
ATOM 3164 N N . CYS B 1 107 ? 0.631 -2.098 -9.773 1 97.5 107 CYS B N 1
ATOM 3165 C CA . CYS B 1 107 ? -0.267 -2.787 -8.852 1 97.5 107 CYS B CA 1
ATOM 3166 C C . CYS B 1 107 ? -1.676 -2.209 -8.93 1 97.5 107 CYS B C 1
ATOM 3168 O O . CYS B 1 107 ? -2.656 -2.955 -8.961 1 97.5 107 CYS B O 1
ATOM 3170 N N . GLN B 1 108 ? -1.723 -0.904 -8.977 1 95.56 108 GLN B N 1
ATOM 3171 C CA . GLN B 1 108 ? -3.01 -0.226 -9.078 1 95.56 108 GLN B CA 1
ATOM 3172 C C . GLN B 1 108 ? -3.713 -0.579 -10.391 1 95.56 108 GLN B C 1
ATOM 3174 O O . GLN B 1 108 ? -4.926 -0.809 -10.406 1 95.56 108 GLN B O 1
ATOM 3179 N N . ALA B 1 109 ? -2.99 -0.619 -11.445 1 97.19 109 ALA B N 1
ATOM 3180 C CA . ALA B 1 109 ? -3.562 -0.945 -12.742 1 97.19 109 ALA B CA 1
ATOM 3181 C C . ALA B 1 109 ? -4.145 -2.355 -12.75 1 97.19 109 ALA B C 1
ATOM 3183 O O . ALA B 1 109 ? -5.266 -2.57 -13.219 1 97.19 109 ALA B O 1
ATOM 3184 N N . ILE B 1 110 ? -3.393 -3.303 -12.203 1 98.38 110 ILE B N 1
ATOM 3185 C CA . ILE B 1 110 ? -3.828 -4.695 -12.172 1 98.38 110 ILE B CA 1
ATOM 3186 C C . ILE B 1 110 ? -5.062 -4.828 -11.281 1 98.38 110 ILE B C 1
ATOM 3188 O O . ILE B 1 110 ? -6.043 -5.473 -11.664 1 98.38 110 ILE B O 1
ATOM 3192 N N . ALA B 1 111 ? -5.043 -4.195 -10.117 1 97.81 111 ALA B N 1
ATOM 3193 C CA . ALA B 1 111 ? -6.164 -4.262 -9.18 1 97.81 111 ALA B CA 1
ATOM 3194 C C . ALA B 1 111 ? -7.422 -3.654 -9.789 1 97.81 111 ALA B C 1
ATOM 3196 O O . ALA B 1 111 ? -8.516 -4.199 -9.641 1 97.81 111 ALA B O 1
ATOM 3197 N N . SER B 1 112 ? -7.27 -2.57 -10.461 1 96.94 112 SER B N 1
ATOM 3198 C CA . SER B 1 112 ? -8.406 -1.907 -11.094 1 96.94 112 SER B CA 1
ATOM 3199 C C . SER B 1 112 ? -9.039 -2.795 -12.156 1 96.94 112 SER B C 1
ATOM 3201 O O . SER B 1 112 ? -10.266 -2.881 -12.25 1 96.94 112 SER B O 1
ATOM 3203 N N . LYS B 1 113 ? -8.227 -3.424 -12.953 1 98.31 113 LYS B N 1
ATOM 3204 C CA . LYS B 1 113 ? -8.727 -4.289 -14.016 1 98.31 113 LYS B CA 1
ATOM 3205 C C . LYS B 1 113 ? -9.406 -5.527 -13.438 1 98.31 113 LYS B C 1
ATOM 3207 O O . LYS B 1 113 ? -10.391 -6.02 -13.992 1 98.31 113 LYS B O 1
ATOM 3212 N N . LEU B 1 114 ? -8.867 -6.039 -12.328 1 98.69 114 LEU B N 1
ATOM 3213 C CA . LEU B 1 114 ? -9.508 -7.16 -11.648 1 98.69 114 LEU B CA 1
ATOM 3214 C C . LEU B 1 114 ? -10.852 -6.754 -11.062 1 98.69 114 LEU B C 1
ATOM 3216 O O . LEU B 1 114 ? -11.828 -7.496 -11.172 1 98.69 114 LEU B O 1
ATOM 3220 N N . GLU B 1 115 ? -10.875 -5.551 -10.469 1 97.12 115 GLU B N 1
ATOM 3221 C CA . GLU B 1 115 ? -12.125 -5.027 -9.922 1 97.12 115 GLU B CA 1
ATOM 3222 C C . GLU B 1 115 ? -13.195 -4.914 -11 1 97.12 115 GLU B C 1
ATOM 3224 O O . GLU B 1 115 ? -14.352 -5.254 -10.766 1 97.12 115 GLU B O 1
ATOM 3229 N N . ALA B 1 116 ? -12.781 -4.453 -12.125 1 97.12 116 ALA B N 1
ATOM 3230 C CA . ALA B 1 116 ? -13.711 -4.312 -13.242 1 97.12 116 ALA B CA 1
ATOM 3231 C C . ALA B 1 116 ? -14.289 -5.664 -13.648 1 97.12 116 ALA B C 1
ATOM 3233 O O . ALA B 1 116 ? -15.336 -5.727 -14.297 1 97.12 116 ALA B O 1
ATOM 3234 N N . ARG B 1 117 ? -13.617 -6.727 -13.297 1 98.31 117 ARG B N 1
ATOM 3235 C CA . ARG B 1 117 ? -14.062 -8.086 -13.602 1 98.31 117 ARG B CA 1
ATOM 3236 C C . ARG B 1 117 ? -14.711 -8.727 -12.383 1 98.31 117 ARG B C 1
ATOM 3238 O O . ARG B 1 117 ? -14.852 -9.953 -12.32 1 98.31 117 ARG B O 1
ATOM 3245 N N . HIS B 1 118 ? -14.984 -7.895 -11.336 1 97.56 118 HIS B N 1
ATOM 3246 C CA . HIS B 1 118 ? -15.742 -8.266 -10.148 1 97.56 118 HIS B CA 1
ATOM 3247 C C . HIS B 1 118 ? -14.938 -9.195 -9.242 1 97.56 118 HIS B C 1
ATOM 3249 O O . HIS B 1 118 ? -15.5 -10.047 -8.555 1 97.56 118 HIS B O 1
ATOM 3255 N N . VAL B 1 119 ? -13.672 -9.156 -9.375 1 98.75 119 VAL B N 1
ATOM 3256 C CA . VAL B 1 119 ? -12.789 -9.797 -8.406 1 98.75 119 VAL B CA 1
ATOM 3257 C C . VAL B 1 119 ? -12.5 -8.844 -7.25 1 98.75 119 VAL B C 1
ATOM 3259 O O . VAL B 1 119 ? -12.023 -7.73 -7.461 1 98.75 119 VAL B O 1
ATOM 3262 N N . PRO B 1 120 ? -12.875 -9.133 -6.059 1 98.56 120 PRO B N 1
ATOM 3263 C CA . PRO B 1 120 ? -12.633 -8.234 -4.926 1 98.56 120 PRO B CA 1
ATOM 3264 C C . PRO B 1 120 ? -11.172 -8.242 -4.473 1 98.56 120 PRO B C 1
ATOM 3266 O O . PRO B 1 120 ? -10.867 -8.695 -3.367 1 98.56 120 PRO B O 1
ATOM 3269 N N . ALA B 1 121 ? -10.328 -7.641 -5.219 1 98.62 121 ALA B N 1
ATOM 3270 C CA . ALA B 1 121 ? -8.883 -7.648 -5.031 1 98.62 121 ALA B CA 1
ATOM 3271 C C . ALA B 1 121 ? -8.453 -6.586 -4.02 1 98.62 121 ALA B C 1
ATOM 3273 O O . ALA B 1 121 ? -8.922 -5.445 -4.074 1 98.62 121 ALA B O 1
ATOM 3274 N N . LEU B 1 122 ? -7.66 -6.938 -3.088 1 98.5 122 LEU B N 1
ATOM 3275 C CA . LEU B 1 122 ? -7 -6.016 -2.174 1 98.5 122 LEU B CA 1
ATOM 3276 C C . LEU B 1 122 ? -5.484 -6.105 -2.314 1 98.5 122 LEU B C 1
ATOM 3278 O O . LEU B 1 122 ? -4.902 -7.176 -2.129 1 98.5 122 LEU B O 1
ATOM 3282 N N . THR B 1 123 ? -4.906 -5.023 -2.604 1 98 123 THR B N 1
ATOM 3283 C CA . THR B 1 123 ? -3.463 -4.992 -2.812 1 98 123 THR B CA 1
ATOM 3284 C C . THR B 1 123 ? -2.723 -4.992 -1.477 1 98 123 THR B C 1
ATOM 3286 O O . THR B 1 123 ? -3.221 -4.457 -0.485 1 98 123 THR B O 1
ATOM 3289 N N . MET B 1 124 ? -1.586 -5.641 -1.493 1 96.94 124 MET B N 1
ATOM 3290 C CA . MET B 1 124 ? -0.659 -5.715 -0.367 1 96.94 124 MET B CA 1
ATOM 3291 C C . MET B 1 124 ? 0.782 -5.555 -0.838 1 96.94 124 MET B C 1
ATOM 3293 O O . MET B 1 124 ? 1.328 -6.441 -1.496 1 96.94 124 MET B O 1
ATOM 3297 N N . SER B 1 125 ? 1.325 -4.449 -0.456 1 97.5 125 SER B N 1
ATOM 3298 C CA . SER B 1 125 ? 2.729 -4.289 -0.82 1 97.5 125 SER B CA 1
ATOM 3299 C C . SER B 1 125 ? 3.645 -4.973 0.189 1 97.5 125 SER B C 1
ATOM 3301 O O . SER B 1 125 ? 3.604 -4.664 1.382 1 97.5 125 SER B O 1
ATOM 3303 N N . PRO B 1 126 ? 4.496 -5.84 -0.215 1 98.12 126 PRO B N 1
ATOM 3304 C CA . PRO B 1 126 ? 5.352 -6.598 0.702 1 98.12 126 PRO B CA 1
ATOM 3305 C C . PRO B 1 126 ? 6.246 -5.695 1.551 1 98.12 126 PRO B C 1
ATOM 3307 O O . PRO B 1 126 ? 6.555 -6.027 2.699 1 98.12 126 PRO B O 1
ATOM 3310 N N . ILE B 1 127 ? 6.645 -4.539 1.04 1 98.12 127 ILE B N 1
ATOM 3311 C CA . ILE B 1 127 ? 7.512 -3.633 1.784 1 98.12 127 ILE B CA 1
ATOM 3312 C C . ILE B 1 127 ? 6.859 -3.268 3.115 1 98.12 127 ILE B C 1
ATOM 3314 O O . ILE B 1 127 ? 7.551 -2.973 4.094 1 98.12 127 ILE B O 1
ATOM 3318 N N . ASP B 1 128 ? 5.535 -3.305 3.199 1 97.81 128 ASP B N 1
ATOM 3319 C CA . ASP B 1 128 ? 4.828 -2.869 4.398 1 97.81 128 ASP B CA 1
ATOM 3320 C C . ASP B 1 128 ? 4.832 -3.961 5.465 1 97.81 128 ASP B C 1
ATOM 3322 O O . ASP B 1 128 ? 4.523 -3.699 6.629 1 97.81 128 ASP B O 1
ATOM 3326 N N . TYR B 1 129 ? 5.273 -5.176 5.113 1 98 129 TYR B N 1
ATOM 3327 C CA . TYR B 1 129 ? 5.129 -6.305 6.027 1 98 129 TYR B CA 1
ATOM 3328 C C . TYR B 1 129 ? 6.477 -6.961 6.297 1 98 129 TYR B C 1
ATOM 3330 O O . TYR B 1 129 ? 6.641 -7.672 7.293 1 98 129 TYR B O 1
ATOM 3338 N N . VAL B 1 130 ? 7.445 -6.715 5.328 1 97.62 130 VAL B N 1
ATOM 3339 C CA . VAL B 1 130 ? 8.664 -7.516 5.398 1 97.62 130 VAL B CA 1
ATOM 3340 C C . VAL B 1 130 ? 9.883 -6.605 5.293 1 97.62 130 VAL B C 1
ATOM 3342 O O . VAL B 1 130 ? 9.93 -5.711 4.445 1 97.62 130 VAL B O 1
ATOM 3345 N N . GLU B 1 131 ? 10.781 -6.707 6.145 1 97.75 131 GLU B N 1
ATOM 3346 C CA . GLU B 1 131 ? 12.172 -6.289 5.969 1 97.75 131 GLU B CA 1
ATOM 3347 C C . GLU B 1 131 ? 13.102 -7.492 5.836 1 97.75 131 GLU B C 1
ATOM 3349 O O . GLU B 1 131 ? 13.195 -8.312 6.75 1 97.75 131 GLU B O 1
ATOM 3354 N N . THR B 1 132 ? 13.758 -7.605 4.699 1 98.25 132 THR B N 1
ATOM 3355 C CA . THR B 1 132 ? 14.516 -8.812 4.402 1 98.25 132 THR B CA 1
ATOM 3356 C C . THR B 1 132 ? 15.906 -8.758 5.043 1 98.25 132 THR B C 1
ATOM 3358 O O . THR B 1 132 ? 16.312 -7.707 5.535 1 98.25 132 THR B O 1
ATOM 3361 N N . ALA B 1 133 ? 16.516 -9.922 5.18 1 97.88 133 ALA B N 1
ATOM 3362 C CA . ALA B 1 133 ? 17.922 -10.094 5.547 1 97.88 133 ALA B CA 1
ATOM 3363 C C . ALA B 1 133 ? 18.703 -10.812 4.449 1 97.88 133 ALA B C 1
ATOM 3365 O O . ALA B 1 133 ? 18.656 -12.039 4.352 1 97.88 133 ALA B O 1
ATOM 3366 N N . ASN B 1 134 ? 19.328 -10.07 3.658 1 96.56 134 ASN B N 1
ATOM 3367 C CA . ASN B 1 134 ? 20.062 -10.57 2.498 1 96.56 134 ASN B CA 1
ATOM 3368 C C . ASN B 1 134 ? 19.125 -11.266 1.51 1 96.56 134 ASN B C 1
ATOM 3370 O O . ASN B 1 134 ? 19.406 -12.375 1.061 1 96.56 134 ASN B O 1
ATOM 3374 N N . CYS B 1 135 ? 18.016 -10.703 1.305 1 95.62 135 CYS B N 1
ATOM 3375 C CA . CYS B 1 135 ? 17 -11.031 0.312 1 95.62 135 CYS B CA 1
ATOM 3376 C C . CYS B 1 135 ? 16.594 -12.492 0.421 1 95.62 135 CYS B C 1
ATOM 3378 O O . CYS B 1 135 ? 15.805 -12.859 1.3 1 95.62 135 CYS B O 1
ATOM 3380 N N . GLU B 1 136 ? 17.156 -13.43 -0.422 1 93.5 136 GLU B N 1
ATOM 3381 C CA . GLU B 1 136 ? 16.719 -14.82 -0.521 1 93.5 136 GLU B CA 1
ATOM 3382 C C . GLU B 1 136 ? 17.016 -15.586 0.76 1 93.5 136 GLU B C 1
ATOM 3384 O O . GLU B 1 136 ? 16.422 -16.625 1.021 1 93.5 136 GLU B O 1
ATOM 3389 N N . ASP B 1 137 ? 17.938 -15.109 1.59 1 96.31 137 ASP B N 1
ATOM 3390 C CA . ASP B 1 137 ? 18.359 -15.781 2.811 1 96.31 137 ASP B CA 1
ATOM 3391 C C . ASP B 1 137 ? 17.438 -15.445 3.979 1 96.31 137 ASP B C 1
ATOM 3393 O O . ASP B 1 137 ? 17.609 -15.961 5.082 1 96.31 137 ASP B O 1
ATOM 3397 N N . THR B 1 138 ? 16.469 -14.633 3.697 1 98.12 138 THR B N 1
ATOM 3398 C CA . THR B 1 138 ? 15.578 -14.188 4.758 1 98.12 138 THR B CA 1
ATOM 3399 C C . THR B 1 138 ? 14.789 -15.359 5.332 1 98.12 138 THR B C 1
ATOM 3401 O O . THR B 1 138 ? 14.188 -16.125 4.586 1 98.12 138 THR B O 1
ATOM 3404 N N . PRO B 1 139 ? 14.797 -15.555 6.625 1 98.12 139 PRO B N 1
ATOM 3405 C CA . PRO B 1 139 ? 14.031 -16.656 7.215 1 98.12 139 PRO B CA 1
ATOM 3406 C C . PRO B 1 139 ? 12.523 -16.5 7.008 1 98.12 139 PRO B C 1
ATOM 3408 O O . PRO B 1 139 ? 12.016 -15.383 6.938 1 98.12 139 PRO B O 1
ATOM 3411 N N . THR B 1 140 ? 11.852 -17.609 6.98 1 98.12 140 THR B N 1
ATOM 3412 C CA . THR B 1 140 ? 10.406 -17.656 6.762 1 98.12 140 THR B CA 1
ATOM 3413 C C . THR B 1 140 ? 9.672 -16.844 7.82 1 98.12 140 THR B C 1
ATOM 3415 O O . THR B 1 140 ? 8.641 -16.219 7.535 1 98.12 140 THR B O 1
ATOM 3418 N N . SER B 1 141 ? 10.211 -16.797 9.023 1 98.38 141 SER B N 1
ATOM 3419 C CA . SER B 1 141 ? 9.57 -16.094 10.133 1 98.38 141 SER B CA 1
ATOM 3420 C C . SER B 1 141 ? 9.414 -14.609 9.828 1 98.38 141 SER B C 1
ATOM 3422 O O . SER B 1 141 ? 8.5 -13.953 10.344 1 98.38 141 SER B O 1
ATOM 3424 N N . ALA B 1 142 ? 10.234 -14.016 8.969 1 98.44 142 ALA B N 1
ATOM 3425 C CA . ALA B 1 142 ? 10.172 -12.602 8.609 1 98.44 142 ALA B CA 1
ATOM 3426 C C . ALA B 1 142 ? 8.93 -12.312 7.766 1 98.44 142 ALA B C 1
ATOM 3428 O O . ALA B 1 142 ? 8.555 -11.148 7.594 1 98.44 142 ALA B O 1
ATOM 3429 N N . PHE B 1 143 ? 8.273 -13.359 7.281 1 98.69 143 PHE B N 1
ATOM 3430 C CA . PHE B 1 143 ? 7.145 -13.188 6.375 1 98.69 143 PHE B CA 1
ATOM 3431 C C . PHE B 1 143 ? 5.828 -13.484 7.082 1 98.69 143 PHE B C 1
ATOM 3433 O O . PHE B 1 143 ? 4.77 -13.5 6.453 1 98.69 143 PHE B O 1
ATOM 3440 N N . GLU B 1 144 ? 5.852 -13.688 8.375 1 98.62 144 GLU B N 1
ATOM 3441 C CA . GLU B 1 144 ? 4.672 -14.125 9.125 1 98.62 144 GLU B CA 1
ATOM 3442 C C . GLU B 1 144 ? 3.588 -13.047 9.109 1 98.62 144 GLU B C 1
ATOM 3444 O O . GLU B 1 144 ? 2.406 -13.352 8.93 1 98.62 144 GLU B O 1
ATOM 3449 N N . ALA B 1 145 ? 3.99 -11.781 9.297 1 98.25 145 ALA B N 1
ATOM 3450 C CA . ALA B 1 145 ? 3.002 -10.703 9.297 1 98.25 145 ALA B CA 1
ATOM 3451 C C . ALA B 1 145 ? 2.299 -10.602 7.949 1 98.25 145 ALA B C 1
ATOM 3453 O O . ALA B 1 145 ? 1.093 -10.359 7.887 1 98.25 145 ALA B O 1
ATOM 3454 N N . MET B 1 146 ? 3.027 -10.758 6.898 1 98.44 146 MET B N 1
ATOM 3455 C CA . MET B 1 146 ? 2.465 -10.742 5.551 1 98.44 146 MET B CA 1
ATOM 3456 C C . MET B 1 146 ? 1.466 -11.883 5.367 1 98.44 146 MET B C 1
ATOM 3458 O O . MET B 1 146 ? 0.357 -11.664 4.875 1 98.44 146 MET B O 1
ATOM 3462 N N . ALA B 1 147 ? 1.854 -13.094 5.797 1 98.75 147 ALA B N 1
ATOM 3463 C CA . ALA B 1 147 ? 0.981 -14.258 5.68 1 98.75 147 ALA B CA 1
ATOM 3464 C C . ALA B 1 147 ? -0.284 -14.078 6.516 1 98.75 147 ALA B C 1
ATOM 3466 O O . ALA B 1 147 ? -1.375 -14.469 6.094 1 98.75 147 ALA B O 1
ATOM 3467 N N . ASP B 1 148 ? -0.111 -13.492 7.684 1 98.44 148 ASP B N 1
ATOM 3468 C CA . ASP B 1 148 ? -1.264 -13.25 8.547 1 98.44 148 ASP B CA 1
ATOM 3469 C C . ASP B 1 148 ? -2.271 -12.32 7.875 1 98.44 148 ASP B C 1
ATOM 3471 O O . ASP B 1 148 ? -3.48 -12.531 7.973 1 98.44 148 ASP B O 1
ATOM 3475 N N . ARG B 1 149 ? -1.771 -11.297 7.266 1 98.38 149 ARG B N 1
ATOM 3476 C CA . ARG B 1 149 ? -2.664 -10.375 6.566 1 98.38 149 ARG B CA 1
ATOM 3477 C C . ARG B 1 149 ? -3.342 -11.062 5.387 1 98.38 149 ARG B C 1
ATOM 3479 O O . ARG B 1 149 ? -4.527 -10.852 5.137 1 98.38 149 ARG B O 1
ATOM 3486 N N . VAL B 1 150 ? -2.639 -11.891 4.68 1 98.75 150 VAL B N 1
ATOM 3487 C CA . VAL B 1 150 ? -3.215 -12.664 3.586 1 98.75 150 VAL B CA 1
ATOM 3488 C C . VAL B 1 150 ? -4.367 -13.523 4.109 1 98.75 150 VAL B C 1
ATOM 3490 O O . VAL B 1 150 ? -5.457 -13.523 3.535 1 98.75 150 VAL B O 1
ATOM 3493 N N . LYS B 1 151 ? -4.105 -14.219 5.207 1 98.5 151 LYS B N 1
ATOM 3494 C CA . LYS B 1 151 ? -5.137 -15.055 5.82 1 98.5 151 LYS B CA 1
ATOM 3495 C C . LYS B 1 151 ? -6.371 -14.234 6.18 1 98.5 151 LYS B C 1
ATOM 3497 O O . LYS B 1 151 ? -7.5 -14.688 5.984 1 98.5 151 LYS B O 1
ATOM 3502 N N . ARG B 1 152 ? -6.094 -13.07 6.676 1 97.88 152 ARG B N 1
ATOM 3503 C CA . ARG B 1 152 ? -7.188 -12.195 7.078 1 97.88 152 ARG B CA 1
ATOM 3504 C C . ARG B 1 152 ? -8.039 -11.797 5.879 1 97.88 152 ARG B C 1
ATOM 3506 O O . ARG B 1 152 ? -9.273 -11.828 5.949 1 97.88 152 ARG B O 1
ATOM 3513 N N . TYR B 1 153 ? -7.391 -11.375 4.797 1 98.38 153 TYR B N 1
ATOM 3514 C CA . TYR B 1 153 ? -8.109 -11.008 3.58 1 98.38 153 TYR B CA 1
ATOM 3515 C C . TYR B 1 153 ? -8.906 -12.195 3.039 1 98.38 153 TYR B C 1
ATOM 3517 O O . TYR B 1 153 ? -10.078 -12.055 2.686 1 98.38 153 TYR B O 1
ATOM 3525 N N . LEU B 1 154 ? -8.273 -13.359 3.02 1 98.5 154 LEU B N 1
ATOM 3526 C CA . LEU B 1 154 ? -8.945 -14.562 2.529 1 98.5 154 LEU B CA 1
ATOM 3527 C C . LEU B 1 154 ? -10.164 -14.891 3.381 1 98.5 154 LEU B C 1
ATOM 3529 O O . LEU B 1 154 ? -11.219 -15.234 2.85 1 98.5 154 LEU B O 1
ATOM 3533 N N . ALA B 1 155 ? -10 -14.805 4.691 1 97.31 155 ALA B N 1
ATOM 3534 C CA . ALA B 1 155 ? -11.078 -15.141 5.617 1 97.31 155 ALA B CA 1
ATOM 3535 C C . ALA B 1 155 ? -12.297 -14.25 5.391 1 97.31 155 ALA B C 1
ATOM 3537 O O . ALA B 1 155 ? -13.43 -14.664 5.641 1 97.31 155 ALA B O 1
ATOM 3538 N N . LEU B 1 156 ? -12.062 -13.086 4.898 1 97.25 156 LEU B N 1
ATOM 3539 C CA . LEU B 1 156 ? -13.141 -12.133 4.695 1 97.25 156 LEU B CA 1
ATOM 3540 C C . LEU B 1 156 ? -13.727 -12.258 3.295 1 97.25 156 LEU B C 1
ATOM 3542 O O . LEU B 1 156 ? -14.719 -11.602 2.969 1 97.25 156 LEU B O 1
ATOM 3546 N N . GLY B 1 157 ? -13.055 -13.016 2.443 1 97.44 157 GLY B N 1
ATOM 3547 C CA . GLY B 1 157 ? -13.609 -13.273 1.121 1 97.44 157 GLY B CA 1
ATOM 3548 C C . GLY B 1 157 ? -12.922 -12.477 0.027 1 97.44 157 GLY B C 1
ATOM 3549 O O . GLY B 1 157 ? -13.336 -12.516 -1.132 1 97.44 157 GLY B O 1
ATOM 3550 N N . PHE B 1 158 ? -11.883 -11.742 0.386 1 98.62 158 PHE B N 1
ATOM 3551 C CA . PHE B 1 158 ? -11.148 -10.953 -0.593 1 98.62 158 PHE B CA 1
ATOM 3552 C C . PHE B 1 158 ? -10.094 -11.797 -1.298 1 98.62 158 PHE B C 1
ATOM 3554 O O . PHE B 1 158 ? -9.805 -12.922 -0.871 1 98.62 158 PHE B O 1
ATOM 3561 N N . VAL B 1 159 ? -9.594 -11.305 -2.41 1 98.88 159 VAL B N 1
ATOM 3562 C CA . VAL B 1 159 ? -8.438 -11.859 -3.107 1 98.88 159 VAL B CA 1
ATOM 3563 C C . VAL B 1 159 ? -7.215 -10.977 -2.863 1 98.88 159 VAL B C 1
ATOM 3565 O O . VAL B 1 159 ? -7.109 -9.883 -3.418 1 98.88 159 VAL B O 1
ATOM 3568 N N . PRO B 1 160 ? -6.305 -11.438 -2.043 1 98.81 160 PRO B N 1
ATOM 3569 C CA . PRO B 1 160 ? -5.078 -10.656 -1.866 1 98.81 160 PRO B CA 1
ATOM 3570 C C . PRO B 1 160 ? -4.23 -10.594 -3.135 1 98.81 160 PRO B C 1
ATOM 3572 O O . PRO B 1 160 ? -4.078 -11.602 -3.826 1 98.81 160 PRO B O 1
ATOM 3575 N N . VAL B 1 161 ? -3.725 -9.422 -3.439 1 98.88 161 VAL B N 1
ATOM 3576 C CA . VAL B 1 161 ? -2.848 -9.211 -4.586 1 98.88 161 VAL B CA 1
ATOM 3577 C C . VAL B 1 161 ? -1.502 -8.664 -4.109 1 98.88 161 VAL B C 1
ATOM 3579 O O . VAL B 1 161 ? -1.399 -7.504 -3.713 1 98.88 161 VAL B O 1
ATOM 3582 N N . LEU B 1 162 ? -0.517 -9.508 -4.141 1 98.75 162 LEU B N 1
ATOM 3583 C CA . LEU B 1 162 ? 0.849 -9.133 -3.801 1 98.75 162 LEU B CA 1
ATOM 3584 C C . LEU B 1 162 ? 1.681 -8.906 -5.062 1 98.75 162 LEU B C 1
ATOM 3586 O O . LEU B 1 162 ? 1.174 -9.055 -6.176 1 98.75 162 LEU B O 1
ATOM 3590 N N . HIS B 1 163 ? 2.924 -8.461 -4.895 1 98.38 163 HIS B N 1
ATOM 3591 C CA . HIS B 1 163 ? 3.758 -8.203 -6.062 1 98.38 163 HIS B CA 1
ATOM 3592 C C . HIS B 1 163 ? 5.238 -8.211 -5.691 1 98.38 163 HIS B C 1
ATOM 3594 O O . HIS B 1 163 ? 5.59 -8.023 -4.523 1 98.38 163 HIS B O 1
ATOM 3600 N N . GLY B 1 164 ? 6.074 -8.516 -6.703 1 97.44 164 GLY B N 1
ATOM 3601 C CA . GLY B 1 164 ? 7.469 -8.164 -6.492 1 97.44 164 GLY B CA 1
ATOM 3602 C C . GLY B 1 164 ? 7.672 -6.715 -6.102 1 97.44 164 GLY B C 1
ATOM 3603 O O . GLY B 1 164 ? 7.008 -5.824 -6.637 1 97.44 164 GLY B O 1
ATOM 3604 N N . ASP B 1 165 ? 8.625 -6.539 -5.211 1 97.62 165 ASP B N 1
ATOM 3605 C CA . ASP B 1 165 ? 8.695 -5.211 -4.617 1 97.62 165 ASP B CA 1
ATOM 3606 C C . ASP B 1 165 ? 10.133 -4.832 -4.281 1 97.62 165 ASP B C 1
ATOM 3608 O O . ASP B 1 165 ? 11 -5.703 -4.172 1 97.62 165 ASP B O 1
ATOM 3612 N N . ALA B 1 166 ? 10.383 -3.545 -4.305 1 98.44 166 ALA B N 1
ATOM 3613 C CA . ALA B 1 166 ? 11.57 -3.035 -3.633 1 98.44 166 ALA B CA 1
ATOM 3614 C C . ALA B 1 166 ? 11.359 -2.947 -2.125 1 98.44 166 ALA B C 1
ATOM 3616 O O . ALA B 1 166 ? 10.406 -2.311 -1.664 1 98.44 166 ALA B O 1
ATOM 3617 N N . VAL B 1 167 ? 12.188 -3.619 -1.363 1 98.5 167 VAL B N 1
ATOM 3618 C CA . VAL B 1 167 ? 12.008 -3.666 0.085 1 98.5 167 VAL B CA 1
ATOM 3619 C C . VAL B 1 167 ? 13.289 -3.199 0.774 1 98.5 167 VAL B C 1
ATOM 3621 O O . VAL B 1 167 ? 14.352 -3.141 0.151 1 98.5 167 VAL B O 1
ATOM 3624 N N . LEU B 1 168 ? 13.18 -2.789 1.981 1 97.75 168 LEU B N 1
ATOM 3625 C CA . LEU B 1 168 ? 14.359 -2.545 2.803 1 97.75 168 LEU B CA 1
ATOM 3626 C C . LEU B 1 168 ? 15.016 -3.857 3.211 1 97.75 168 LEU B C 1
ATOM 3628 O O . LEU B 1 168 ? 14.352 -4.887 3.32 1 97.75 168 LEU B O 1
ATOM 3632 N N . ASP B 1 169 ? 16.266 -3.852 3.381 1 97.81 169 ASP B N 1
ATOM 3633 C CA . ASP B 1 169 ? 17.047 -5.039 3.721 1 97.81 169 ASP B CA 1
ATOM 3634 C C . ASP B 1 169 ? 18.047 -4.738 4.832 1 97.81 169 ASP B C 1
ATOM 3636 O O . ASP B 1 169 ? 18.781 -3.748 4.766 1 97.81 169 ASP B O 1
ATOM 3640 N N . GLN B 1 170 ? 18.109 -5.582 5.789 1 96.38 170 GLN B N 1
ATOM 3641 C CA . GLN B 1 170 ? 18.938 -5.359 6.977 1 96.38 170 GLN B CA 1
ATOM 3642 C C . GLN B 1 170 ? 20.422 -5.402 6.633 1 96.38 170 GLN B C 1
ATOM 3644 O O . GLN B 1 170 ? 21.234 -4.789 7.32 1 96.38 170 GLN B O 1
ATOM 3649 N N . ILE B 1 171 ? 20.781 -6.098 5.594 1 95.75 171 ILE B N 1
ATOM 3650 C CA . ILE B 1 171 ? 22.188 -6.289 5.242 1 95.75 171 ILE B CA 1
ATOM 3651 C C . ILE B 1 171 ? 22.547 -5.395 4.062 1 95.75 171 ILE B C 1
ATOM 3653 O O . ILE B 1 171 ? 23.547 -4.668 4.109 1 95.75 171 ILE B O 1
ATOM 3657 N N . ARG B 1 172 ? 21.688 -5.309 3.088 1 96.12 172 ARG B N 1
ATOM 3658 C CA . ARG B 1 172 ? 21.984 -4.637 1.828 1 96.12 172 ARG B CA 1
ATOM 3659 C C . ARG B 1 172 ? 21.484 -3.197 1.838 1 96.12 172 ARG B C 1
ATOM 3661 O O . ARG B 1 172 ? 21.797 -2.412 0.946 1 96.12 172 ARG B O 1
ATOM 3668 N N . GLY B 1 173 ? 20.719 -2.797 2.869 1 97 173 GLY B N 1
ATOM 3669 C CA . GLY B 1 173 ? 20 -1.534 2.861 1 97 173 GLY B CA 1
ATOM 3670 C C . GLY B 1 173 ? 18.672 -1.608 2.139 1 97 173 GLY B C 1
ATOM 3671 O O . GLY B 1 173 ? 17.625 -1.251 2.699 1 97 173 GLY B O 1
ATOM 3672 N N . CYS B 1 174 ? 18.719 -2.037 0.954 1 97.75 174 CYS B N 1
ATOM 3673 C CA . CYS B 1 174 ? 17.516 -2.332 0.175 1 97.75 174 CYS B CA 1
ATOM 3674 C C . CYS B 1 174 ? 17.781 -3.459 -0.818 1 97.75 174 CYS B C 1
ATOM 3676 O O . CYS B 1 174 ? 18.938 -3.854 -1.031 1 97.75 174 CYS B O 1
ATOM 3678 N N . THR B 1 175 ? 16.766 -3.973 -1.392 1 97.94 175 THR B N 1
ATOM 3679 C CA . THR B 1 175 ? 16.875 -4.984 -2.438 1 97.94 175 THR B CA 1
ATOM 3680 C C . THR B 1 175 ? 15.555 -5.16 -3.172 1 97.94 175 THR B C 1
ATOM 3682 O O . THR B 1 175 ? 14.602 -4.422 -2.93 1 97.94 175 THR B O 1
ATOM 3685 N N . ILE B 1 176 ? 15.531 -6.035 -4.098 1 98 176 ILE B N 1
ATOM 3686 C CA . ILE B 1 176 ? 14.336 -6.395 -4.848 1 98 176 ILE B CA 1
ATOM 3687 C C . ILE B 1 176 ? 13.836 -7.766 -4.402 1 98 176 ILE B C 1
ATOM 3689 O O . ILE B 1 176 ? 14.539 -8.773 -4.559 1 98 176 ILE B O 1
ATOM 3693 N N . LEU B 1 177 ? 12.75 -7.801 -3.773 1 97.88 177 LEU B N 1
ATOM 3694 C CA . LEU B 1 177 ? 12.102 -9.047 -3.381 1 97.88 177 LEU B CA 1
ATOM 3695 C C . LEU B 1 177 ? 11.172 -9.547 -4.484 1 97.88 177 LEU B C 1
ATOM 3697 O O . LEU B 1 177 ? 10.125 -8.945 -4.746 1 97.88 177 LEU B O 1
ATOM 3701 N N . SER B 1 178 ? 11.492 -10.641 -5.133 1 96.69 178 SER B N 1
ATOM 3702 C CA . SER B 1 178 ? 10.734 -11.133 -6.281 1 96.69 178 SER B CA 1
ATOM 3703 C C . SER B 1 178 ? 9.414 -11.75 -5.844 1 96.69 178 SER B C 1
ATOM 3705 O O . SER B 1 178 ? 9.297 -12.25 -4.727 1 96.69 178 SER B O 1
ATOM 3707 N N . GLY B 1 179 ? 8.477 -11.688 -6.719 1 97.25 179 GLY B N 1
ATOM 3708 C CA . GLY B 1 179 ? 7.215 -12.375 -6.488 1 97.25 179 GLY B CA 1
ATOM 3709 C C . GLY B 1 179 ? 7.379 -13.867 -6.293 1 97.25 179 GLY B C 1
ATOM 3710 O O . GLY B 1 179 ? 6.574 -14.508 -5.605 1 97.25 179 GLY B O 1
ATOM 3711 N N . ASP B 1 180 ? 8.453 -14.477 -6.859 1 97.38 180 ASP B N 1
ATOM 3712 C CA . ASP B 1 180 ? 8.719 -15.906 -6.715 1 97.38 180 ASP B CA 1
ATOM 3713 C C . ASP B 1 180 ? 9.023 -16.266 -5.262 1 97.38 180 ASP B C 1
ATOM 3715 O O . ASP B 1 180 ? 8.523 -17.266 -4.75 1 97.38 180 ASP B O 1
ATOM 3719 N N . ILE B 1 181 ? 9.797 -15.43 -4.66 1 97.69 181 ILE B N 1
ATOM 3720 C CA . ILE B 1 181 ? 10.148 -15.656 -3.262 1 97.69 181 ILE B CA 1
ATOM 3721 C C . ILE B 1 181 ? 8.906 -15.492 -2.383 1 97.69 181 ILE B C 1
ATOM 3723 O O . ILE B 1 181 ? 8.695 -16.266 -1.449 1 97.69 181 ILE B O 1
ATOM 3727 N N . ILE B 1 182 ? 8.109 -14.469 -2.682 1 98.38 182 ILE B N 1
ATOM 3728 C CA . ILE B 1 182 ? 6.883 -14.227 -1.936 1 98.38 182 ILE B CA 1
ATOM 3729 C C . ILE B 1 182 ? 5.977 -15.453 -2.016 1 98.38 182 ILE B C 1
ATOM 3731 O O . ILE B 1 182 ? 5.449 -15.914 -0.998 1 98.38 182 ILE B O 1
ATOM 3735 N N . MET B 1 183 ? 5.828 -15.992 -3.213 1 98.19 183 MET B N 1
ATOM 3736 C CA . MET B 1 183 ? 5.02 -17.188 -3.418 1 98.19 183 MET B CA 1
ATOM 3737 C C . MET B 1 183 ? 5.566 -18.359 -2.615 1 98.19 183 MET B C 1
ATOM 3739 O O . MET B 1 183 ? 4.816 -19.062 -1.932 1 98.19 183 MET B O 1
ATOM 3743 N N . TYR B 1 184 ? 6.852 -18.547 -2.639 1 98.19 184 TYR B N 1
ATOM 3744 C CA . TYR B 1 184 ? 7.508 -19.609 -1.883 1 98.19 184 TYR B CA 1
ATOM 3745 C C . TYR B 1 184 ? 7.223 -19.469 -0.392 1 98.19 184 TYR B C 1
ATOM 3747 O O . TYR B 1 184 ? 6.812 -20.438 0.258 1 98.19 184 TYR B O 1
ATOM 3755 N N . GLN B 1 185 ? 7.418 -18.266 0.102 1 98.44 185 GLN B N 1
ATOM 3756 C CA . GLN B 1 185 ? 7.242 -18.047 1.534 1 98.44 185 GLN B CA 1
ATOM 3757 C C . GLN B 1 185 ? 5.789 -18.281 1.951 1 98.44 185 GLN B C 1
ATOM 3759 O O . GLN B 1 185 ? 5.527 -18.781 3.043 1 98.44 185 GLN B O 1
ATOM 3764 N N . LEU B 1 186 ? 4.852 -17.906 1.118 1 98.56 186 LEU B N 1
ATOM 3765 C CA . LEU B 1 186 ? 3.443 -18.141 1.423 1 98.56 186 LEU B CA 1
ATOM 3766 C C . LEU B 1 186 ? 3.148 -19.641 1.495 1 98.56 186 LEU B C 1
ATOM 3768 O O . LEU B 1 186 ? 2.361 -20.078 2.334 1 98.56 186 LEU B O 1
ATOM 3772 N N . THR B 1 187 ? 3.781 -20.484 0.605 1 98.19 187 THR B N 1
ATOM 3773 C CA . THR B 1 187 ? 3.555 -21.922 0.651 1 98.19 187 THR B CA 1
ATOM 3774 C C . THR B 1 187 ? 4.066 -22.516 1.963 1 98.19 187 THR B C 1
ATOM 3776 O O . THR B 1 187 ? 3.535 -23.516 2.451 1 98.19 187 THR B O 1
ATOM 3779 N N . ARG B 1 188 ? 5.109 -21.859 2.533 1 97.81 188 ARG B N 1
ATOM 3780 C CA . ARG B 1 188 ? 5.676 -22.328 3.797 1 97.81 188 ARG B CA 1
ATOM 3781 C C . ARG B 1 188 ? 4.75 -22 4.965 1 97.81 188 ARG B C 1
ATOM 3783 O O . ARG B 1 188 ? 4.711 -22.719 5.957 1 97.81 188 ARG B O 1
ATOM 3790 N N . LEU B 1 189 ? 3.984 -20.953 4.836 1 98.19 189 LEU B N 1
ATOM 3791 C CA . LEU B 1 189 ? 3.287 -20.391 5.988 1 98.19 189 LEU B CA 1
ATOM 3792 C C . LEU B 1 189 ? 1.792 -20.688 5.918 1 98.19 189 LEU B C 1
ATOM 3794 O O . LEU B 1 189 ? 1.078 -20.562 6.914 1 98.19 189 LEU B O 1
ATOM 3798 N N . LEU B 1 190 ? 1.298 -21.094 4.723 1 98 190 LEU B N 1
ATOM 3799 C CA . LEU B 1 190 ? -0.112 -21.406 4.516 1 98 190 LEU B CA 1
ATOM 3800 C C . LEU B 1 190 ? -0.292 -22.859 4.117 1 98 190 LEU B C 1
ATOM 3802 O O . LEU B 1 190 ? -0.214 -23.203 2.934 1 98 190 LEU B O 1
ATOM 3806 N N . PRO B 1 191 ? -0.646 -23.656 5.004 1 95.56 191 PRO B N 1
ATOM 3807 C CA . PRO B 1 191 ? -0.721 -25.094 4.73 1 95.56 191 PRO B CA 1
ATOM 3808 C C . PRO B 1 191 ? -1.841 -25.453 3.756 1 95.56 191 PRO B C 1
ATOM 3810 O O . PRO B 1 191 ? -1.845 -26.547 3.189 1 95.56 191 PRO B O 1
ATOM 3813 N N . GLN B 1 192 ? -2.758 -24.562 3.543 1 97.12 192 GLN B N 1
ATOM 3814 C CA . GLN B 1 192 ? -3.898 -24.828 2.676 1 97.12 192 GLN B CA 1
ATOM 3815 C C . GLN B 1 192 ? -3.521 -24.688 1.205 1 97.12 192 GLN B C 1
ATOM 3817 O O . GLN B 1 192 ? -4.293 -25.062 0.32 1 97.12 192 GLN B O 1
ATOM 3822 N N . VAL B 1 193 ? -2.361 -24.141 0.922 1 98.12 193 VAL B N 1
ATOM 3823 C CA . VAL B 1 193 ? -1.951 -23.984 -0.469 1 98.12 193 VAL B CA 1
ATOM 3824 C C . VAL B 1 193 ? -1.729 -25.344 -1.104 1 98.12 193 VAL B C 1
ATOM 3826 O O . VAL B 1 193 ? -0.973 -26.172 -0.579 1 98.12 193 VAL B O 1
ATOM 3829 N N . ARG B 1 194 ? -2.354 -25.562 -2.295 1 96.56 194 ARG B N 1
ATOM 3830 C CA . ARG B 1 194 ? -2.271 -26.875 -2.939 1 96.56 194 ARG B CA 1
ATOM 3831 C C . ARG B 1 194 ? -1.672 -26.75 -4.336 1 96.56 194 ARG B C 1
ATOM 3833 O O . ARG B 1 194 ? -1.19 -27.75 -4.895 1 96.56 194 ARG B O 1
ATOM 3840 N N . ARG B 1 195 ? -1.693 -25.594 -4.887 1 97.44 195 ARG B N 1
ATOM 3841 C CA . ARG B 1 195 ? -1.159 -25.391 -6.23 1 97.44 195 ARG B CA 1
ATOM 3842 C C . ARG B 1 195 ? -0.623 -23.969 -6.395 1 97.44 195 ARG B C 1
ATOM 3844 O O . ARG B 1 195 ? -1.242 -23 -5.934 1 97.44 195 ARG B O 1
ATOM 3851 N N . CYS B 1 196 ? 0.497 -23.875 -6.961 1 98.12 196 CYS B N 1
ATOM 3852 C CA . CYS B 1 196 ? 1.078 -22.609 -7.398 1 98.12 196 CYS B CA 1
ATOM 3853 C C . CYS B 1 196 ? 1.213 -22.562 -8.914 1 98.12 196 CYS B C 1
ATOM 3855 O O . CYS B 1 196 ? 1.687 -23.531 -9.531 1 98.12 196 CYS B O 1
ATOM 3857 N N . VAL B 1 197 ? 0.803 -21.516 -9.516 1 98.06 197 VAL B N 1
ATOM 3858 C CA . VAL B 1 197 ? 0.826 -21.391 -10.969 1 98.06 197 VAL B CA 1
ATOM 3859 C C . VAL B 1 197 ? 1.642 -20.156 -11.375 1 98.06 197 VAL B C 1
ATOM 3861 O O . VAL B 1 197 ? 1.349 -19.047 -10.938 1 98.06 197 VAL B O 1
ATOM 3864 N N . PHE B 1 198 ? 2.648 -20.375 -12.148 1 97.75 198 PHE B N 1
ATOM 3865 C CA . PHE B 1 198 ? 3.377 -19.297 -12.805 1 97.75 198 PHE B CA 1
ATOM 3866 C C . PHE B 1 198 ? 2.824 -19.031 -14.203 1 97.75 198 PHE B C 1
ATOM 3868 O O . PHE B 1 198 ? 3.006 -19.859 -15.109 1 97.75 198 PHE B O 1
ATOM 3875 N N . ILE B 1 199 ? 2.213 -17.906 -14.344 1 97.38 199 ILE B N 1
ATOM 3876 C CA . ILE B 1 199 ? 1.757 -17.5 -15.672 1 97.38 199 ILE B CA 1
ATOM 3877 C C . ILE B 1 199 ? 2.826 -16.656 -16.344 1 97.38 199 ILE B C 1
ATOM 3879 O O . ILE B 1 199 ? 3.254 -15.633 -15.805 1 97.38 199 ILE B O 1
ATOM 3883 N N . THR B 1 200 ? 3.24 -17.016 -17.5 1 93.62 200 THR B N 1
ATOM 3884 C CA . THR B 1 200 ? 4.277 -16.312 -18.25 1 93.62 200 THR B CA 1
ATOM 3885 C C . THR B 1 200 ? 3.924 -16.25 -19.734 1 93.62 200 THR B C 1
ATOM 3887 O O . THR B 1 200 ? 2.766 -16.438 -20.109 1 93.62 200 THR B O 1
ATOM 3890 N N . ASP B 1 201 ? 4.879 -15.797 -20.578 1 89.69 201 ASP B N 1
ATOM 3891 C CA . ASP B 1 201 ? 4.617 -15.625 -22.016 1 89.69 201 ASP B CA 1
ATOM 3892 C C . ASP B 1 201 ? 5.094 -16.844 -22.797 1 89.69 201 ASP B C 1
ATOM 3894 O O . ASP B 1 201 ? 5.133 -16.812 -24.031 1 89.69 201 ASP B O 1
ATOM 3898 N N . VAL B 1 202 ? 5.449 -17.969 -22.141 1 87.75 202 VAL B N 1
ATOM 3899 C CA . VAL B 1 202 ? 5.844 -19.203 -22.781 1 87.75 202 VAL B CA 1
ATOM 3900 C C . VAL B 1 202 ? 5.055 -20.375 -22.203 1 87.75 202 VAL B C 1
ATOM 3902 O O . VAL B 1 202 ? 4.539 -20.281 -21.078 1 87.75 202 VAL B O 1
ATOM 3905 N N . CYS B 1 203 ? 4.988 -21.453 -22.859 1 89.69 203 CYS B N 1
ATOM 3906 C CA . CYS B 1 203 ? 4.141 -22.578 -22.453 1 89.69 203 CYS B CA 1
ATOM 3907 C C . CYS B 1 203 ? 4.742 -23.312 -21.25 1 89.69 203 CYS B C 1
ATOM 3909 O O . CYS B 1 203 ? 4.023 -23.953 -20.484 1 89.69 203 CYS B O 1
ATOM 3911 N N . GLY B 1 204 ? 6.02 -23.234 -21.109 1 90.81 204 GLY B N 1
ATOM 3912 C CA . GLY B 1 204 ? 6.723 -23.938 -20.047 1 90.81 204 GLY B CA 1
ATOM 3913 C C . GLY B 1 204 ? 8.227 -23.922 -20.219 1 90.81 204 GLY B C 1
ATOM 3914 O O . GLY B 1 204 ? 8.789 -22.953 -20.719 1 90.81 204 GLY B O 1
ATOM 3915 N N . ILE B 1 205 ? 8.82 -24.906 -19.672 1 87.56 205 ILE B N 1
ATOM 3916 C CA . ILE B 1 205 ? 10.266 -25.016 -19.75 1 87.56 205 ILE B CA 1
ATOM 3917 C C . ILE B 1 205 ? 10.664 -25.859 -20.969 1 87.56 205 ILE B C 1
ATOM 3919 O O . ILE B 1 205 ? 10.125 -26.938 -21.172 1 87.56 205 ILE B O 1
ATOM 3923 N N . TYR B 1 206 ? 11.531 -25.281 -21.672 1 84.69 206 TYR B N 1
ATOM 3924 C CA . TYR B 1 206 ? 12.047 -25.969 -22.844 1 84.69 206 TYR B CA 1
ATOM 3925 C C . TYR B 1 206 ? 13.508 -26.359 -22.656 1 84.69 206 TYR B C 1
ATOM 3927 O O . TYR B 1 206 ? 14.219 -25.766 -21.844 1 84.69 206 TYR B O 1
ATOM 3935 N N . LYS B 1 207 ? 13.883 -27.297 -23.375 1 77 207 LYS B N 1
ATOM 3936 C CA . LYS B 1 207 ? 15.266 -27.75 -23.281 1 77 207 LYS B CA 1
ATOM 3937 C C . LYS B 1 207 ? 16.234 -26.641 -23.688 1 77 207 LYS B C 1
ATOM 3939 O O . LYS B 1 207 ? 17.281 -26.453 -23.062 1 77 207 LYS B O 1
ATOM 3944 N N . LEU B 1 208 ? 15.773 -25.938 -24.75 1 71.5 208 LEU B N 1
ATOM 3945 C CA . LEU B 1 208 ? 16.516 -24.781 -25.234 1 71.5 208 LEU B CA 1
ATOM 3946 C C . LEU B 1 208 ? 15.656 -23.516 -25.141 1 71.5 208 LEU B C 1
ATOM 3948 O O . LEU B 1 208 ? 14.422 -23.594 -25.172 1 71.5 208 LEU B O 1
ATOM 3952 N N . ASP B 1 209 ? 16.375 -22.438 -24.875 1 65.62 209 ASP B N 1
ATOM 3953 C CA . ASP B 1 209 ? 15.609 -21.188 -24.844 1 65.62 209 ASP B CA 1
ATOM 3954 C C . ASP B 1 209 ? 14.82 -21 -26.141 1 65.62 209 ASP B C 1
ATOM 3956 O O . ASP B 1 209 ? 15.406 -20.844 -27.203 1 65.62 209 ASP B O 1
ATOM 3960 N N . PRO B 1 210 ? 13.625 -21.062 -26.062 1 64.06 210 PRO B N 1
ATOM 3961 C CA . PRO B 1 210 ? 12.797 -21.031 -27.281 1 64.06 210 PRO B CA 1
ATOM 3962 C C . PRO B 1 210 ? 12.875 -19.688 -28 1 64.06 210 PRO B C 1
ATOM 3964 O O . PRO B 1 210 ? 12.586 -19.609 -29.203 1 64.06 210 PRO B O 1
ATOM 3967 N N . LYS B 1 211 ? 13.234 -18.641 -27.297 1 65.06 211 LYS B N 1
ATOM 3968 C CA . LYS B 1 211 ? 13.359 -17.328 -27.938 1 65.06 211 LYS B CA 1
ATOM 3969 C C . LYS B 1 211 ? 14.625 -17.266 -28.797 1 65.06 211 LYS B C 1
ATOM 3971 O O . LYS B 1 211 ? 14.656 -16.578 -29.812 1 65.06 211 LYS B O 1
ATOM 3976 N N . LEU B 1 212 ? 15.648 -18.062 -28.344 1 65.56 212 LEU B N 1
ATOM 3977 C CA . LEU B 1 212 ? 16.938 -18.062 -29.031 1 65.56 212 LEU B CA 1
ATOM 3978 C C . LEU B 1 212 ? 16.969 -19.156 -30.109 1 65.56 212 LEU B C 1
ATOM 3980 O O . LEU B 1 212 ? 17.672 -19.016 -31.109 1 65.56 212 LEU B O 1
ATOM 3984 N N . HIS B 1 213 ? 16.219 -20.234 -29.875 1 68.06 213 HIS B N 1
ATOM 3985 C CA . HIS B 1 213 ? 16.25 -21.344 -30.828 1 68.06 213 HIS B CA 1
ATOM 3986 C C . HIS B 1 213 ? 14.844 -21.656 -31.344 1 68.06 213 HIS B C 1
ATOM 3988 O O . HIS B 1 213 ? 14.359 -22.781 -31.156 1 68.06 213 HIS B O 1
ATOM 3994 N N . PRO B 1 214 ? 14.266 -20.75 -32 1 61.91 214 PRO B N 1
ATOM 3995 C CA . PRO B 1 214 ? 12.891 -20.969 -32.438 1 61.91 214 PRO B CA 1
ATOM 3996 C C . PRO B 1 214 ? 12.766 -22.094 -33.469 1 61.91 214 PRO B C 1
ATOM 3998 O O . PRO B 1 214 ? 11.695 -22.688 -33.625 1 61.91 214 PRO B O 1
ATOM 4001 N N . GLU B 1 215 ? 13.836 -22.281 -34.094 1 60.06 215 GLU B N 1
ATOM 4002 C CA . GLU B 1 215 ? 13.805 -23.188 -35.25 1 60.06 215 GLU B CA 1
ATOM 4003 C C . GLU B 1 215 ? 14.062 -24.625 -34.844 1 60.06 215 GLU B C 1
ATOM 4005 O O . GLU B 1 215 ? 13.797 -25.562 -35.625 1 60.06 215 GLU B O 1
ATOM 4010 N N . GLU B 1 216 ? 14.672 -24.688 -33.719 1 58.28 216 GLU B N 1
ATOM 4011 C CA . GLU B 1 216 ? 15.07 -26.047 -33.375 1 58.28 216 GLU B CA 1
ATOM 4012 C C . GLU B 1 216 ? 13.93 -26.781 -32.688 1 58.28 216 GLU B C 1
ATOM 4014 O O . GLU B 1 216 ? 13.039 -26.172 -32.094 1 58.28 216 GLU B O 1
ATOM 4019 N N . GLU B 1 217 ? 13.812 -28 -33 1 65.19 217 GLU B N 1
ATOM 4020 C CA . GLU B 1 217 ? 12.883 -28.859 -32.281 1 65.19 217 GLU B CA 1
ATOM 4021 C C . GLU B 1 217 ? 13.062 -28.703 -30.766 1 65.19 217 GLU B C 1
ATOM 4023 O O . GLU B 1 217 ? 14.062 -29.156 -30.203 1 65.19 217 GLU B O 1
ATOM 4028 N N . ASN B 1 218 ? 12.648 -27.609 -30.188 1 76.88 218 ASN B N 1
ATOM 4029 C CA . ASN B 1 218 ? 12.703 -27.359 -28.75 1 76.88 218 ASN B CA 1
ATOM 4030 C C . ASN B 1 218 ? 11.57 -28.078 -28.016 1 76.88 218 ASN B C 1
ATOM 4032 O O . ASN B 1 218 ? 10.391 -27.812 -28.266 1 76.88 218 ASN B O 1
ATOM 4036 N N . GLU B 1 219 ? 11.969 -29.141 -27.328 1 82.56 219 GLU B N 1
ATOM 4037 C CA . GLU B 1 219 ? 10.977 -29.969 -26.656 1 82.56 219 GLU B CA 1
ATOM 4038 C C . GLU B 1 219 ? 10.57 -29.359 -25.312 1 82.56 219 GLU B C 1
ATOM 4040 O O . GLU B 1 219 ? 11.43 -28.938 -24.531 1 82.56 219 GLU B O 1
ATOM 4045 N N . LEU B 1 220 ? 9.281 -29.312 -25.172 1 88.19 220 LEU B N 1
ATOM 4046 C CA . LEU B 1 220 ? 8.703 -28.875 -23.906 1 88.19 220 LEU B CA 1
ATOM 4047 C C . LEU B 1 220 ? 8.844 -29.938 -22.828 1 88.19 220 LEU B C 1
ATOM 4049 O O . LEU B 1 220 ? 8.547 -31.109 -23.078 1 88.19 220 LEU B O 1
ATOM 4053 N N . ILE B 1 221 ? 9.414 -29.594 -21.703 1 88.44 221 ILE B N 1
ATOM 4054 C CA . ILE B 1 221 ? 9.453 -30.484 -20.562 1 88.44 221 ILE B CA 1
ATOM 4055 C C . ILE B 1 221 ? 8.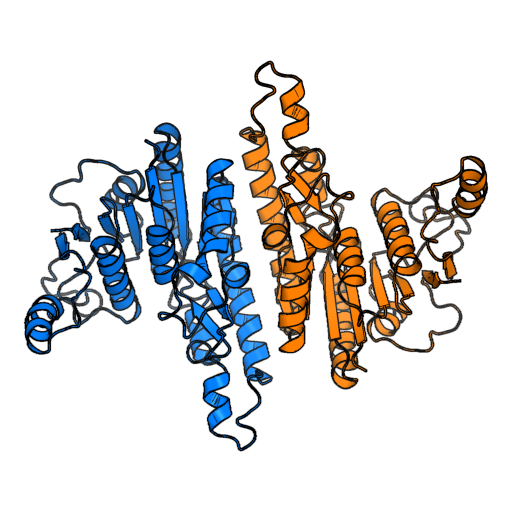117 -30.438 -19.812 1 88.44 221 ILE B C 1
ATOM 4057 O O . ILE B 1 221 ? 7.809 -29.453 -19.141 1 88.44 221 ILE B O 1
ATOM 4061 N N . ARG B 1 222 ? 7.379 -31.516 -19.891 1 90.38 222 ARG B N 1
ATOM 4062 C CA . ARG B 1 222 ? 6.004 -31.484 -19.406 1 90.38 222 ARG B CA 1
ATOM 4063 C C . ARG B 1 222 ? 5.938 -31.75 -17.906 1 90.38 222 ARG B C 1
ATOM 4065 O O . ARG B 1 222 ? 5.008 -31.297 -17.234 1 90.38 222 ARG B O 1
ATOM 4072 N N . HIS B 1 223 ? 6.891 -32.562 -17.422 1 92 223 HIS B N 1
ATOM 4073 C CA . HIS B 1 223 ? 6.828 -32.938 -16.016 1 92 223 HIS B CA 1
ATOM 4074 C C . HIS B 1 223 ? 8.227 -33 -15.391 1 92 223 HIS B C 1
ATOM 4076 O O . HIS B 1 223 ? 9.133 -33.625 -15.961 1 92 223 HIS B O 1
ATOM 4082 N N . ILE B 1 224 ? 8.391 -32.312 -14.336 1 90.25 224 ILE B N 1
ATOM 4083 C CA . ILE B 1 224 ? 9.617 -32.344 -13.547 1 90.25 224 ILE B CA 1
ATOM 4084 C C . ILE B 1 224 ? 9.32 -32.938 -12.164 1 90.25 224 ILE B C 1
ATOM 4086 O O . ILE B 1 224 ? 8.539 -32.344 -11.398 1 90.25 224 ILE B O 1
ATOM 4090 N N . LYS B 1 225 ? 9.922 -34.031 -11.781 1 92.38 225 LYS B N 1
ATOM 4091 C CA . LYS B 1 225 ? 9.812 -34.625 -10.453 1 92.38 225 LYS B CA 1
ATOM 4092 C C . LYS B 1 225 ? 10.945 -34.156 -9.539 1 92.38 225 LYS B C 1
ATOM 4094 O O . LYS B 1 225 ? 12.117 -34.188 -9.93 1 92.38 225 LYS B O 1
ATOM 4099 N N . VAL B 1 226 ? 10.523 -33.688 -8.383 1 91.56 226 VAL B N 1
ATOM 4100 C CA . VAL B 1 226 ? 11.5 -33.125 -7.449 1 91.56 226 VAL B CA 1
ATOM 4101 C C . VAL B 1 226 ? 11.578 -34 -6.203 1 91.56 226 VAL B C 1
ATOM 4103 O O . VAL B 1 226 ? 10.555 -34.438 -5.672 1 91.56 226 VAL B O 1
ATOM 4106 N N . ASN B 1 227 ? 12.766 -34.375 -5.723 1 84.94 227 ASN B N 1
ATOM 4107 C CA . ASN B 1 227 ? 12.938 -35.188 -4.504 1 84.94 227 ASN B CA 1
ATOM 4108 C C . ASN B 1 227 ? 12.656 -34.344 -3.256 1 84.94 227 ASN B C 1
ATOM 4110 O O . ASN B 1 227 ? 12.906 -33.125 -3.232 1 84.94 227 ASN B O 1
ATOM 4114 N N . ALA B 1 228 ? 12.078 -35.031 -2.211 1 72.69 228 ALA B N 1
ATOM 4115 C CA . ALA B 1 228 ? 11.789 -34.344 -0.95 1 72.69 228 ALA B CA 1
ATOM 4116 C C . ALA B 1 228 ? 13.07 -33.844 -0.288 1 72.69 228 ALA B C 1
ATOM 4118 O O . ALA B 1 228 ? 14.102 -34.531 -0.329 1 72.69 228 ALA B O 1
ATOM 4119 N N . ALA B 1 229 ? 13.148 -32.562 0.149 1 61.03 229 ALA B N 1
ATOM 4120 C CA . ALA B 1 229 ? 14.312 -32.031 0.857 1 61.03 229 ALA B CA 1
ATOM 4121 C C . ALA B 1 229 ? 14.555 -32.781 2.162 1 61.03 229 ALA B C 1
ATOM 4123 O O . ALA B 1 229 ? 13.633 -32.969 2.961 1 61.03 229 ALA B O 1
ATOM 4124 N N . THR B 1 230 ? 15.281 -33.875 2.369 1 47.34 230 THR B N 1
ATOM 4125 C CA . THR B 1 230 ? 15.625 -34.5 3.643 1 47.34 230 THR B CA 1
ATOM 4126 C C . THR B 1 230 ? 16.406 -33.531 4.531 1 47.34 230 THR B C 1
ATOM 4128 O O . THR B 1 230 ? 17.094 -32.656 4.031 1 47.34 230 THR B O 1
ATOM 4131 N N . GLU B 1 231 ? 15.938 -33.406 5.879 1 43.5 231 GLU B N 1
ATOM 4132 C CA . GLU B 1 231 ? 16.578 -32.562 6.895 1 43.5 231 GLU B CA 1
ATOM 4133 C C . GLU B 1 231 ? 18.078 -32.438 6.641 1 43.5 231 GLU B C 1
ATOM 4135 O O . GLU B 1 231 ? 18.672 -31.406 6.926 1 43.5 231 GLU B O 1
ATOM 4140 N N . ASP B 1 232 ? 18.906 -33.656 6.742 1 35.97 232 ASP B N 1
ATOM 4141 C CA . ASP B 1 232 ? 20.359 -33.812 6.863 1 35.97 232 ASP B CA 1
ATOM 4142 C C . ASP B 1 232 ? 21.062 -33.375 5.582 1 35.97 232 ASP B C 1
ATOM 4144 O O . ASP B 1 232 ? 22.219 -33.781 5.34 1 35.97 232 ASP B O 1
ATOM 4148 N N . ASP B 1 233 ? 20.391 -33.094 4.621 1 38 233 ASP B N 1
ATOM 4149 C CA . ASP B 1 233 ? 21.156 -33 3.385 1 38 233 ASP B CA 1
ATOM 4150 C C . ASP B 1 233 ? 22.094 -31.797 3.408 1 38 233 ASP B C 1
ATOM 4152 O O . ASP B 1 233 ? 21.703 -30.703 2.998 1 38 233 ASP B O 1
ATOM 4156 N N . HIS B 1 234 ? 22.922 -31.641 4.387 1 35.5 234 HIS B N 1
ATOM 4157 C CA . HIS B 1 234 ? 24.188 -31.016 4.062 1 35.5 234 HIS B CA 1
ATOM 4158 C C . HIS B 1 234 ? 24.719 -31.484 2.709 1 35.5 234 HIS B C 1
ATOM 4160 O O . HIS B 1 234 ? 24.828 -32.688 2.465 1 35.5 234 HIS B O 1
ATOM 4166 N N . PRO B 1 235 ? 24.609 -30.734 1.687 1 35.44 235 PRO B N 1
ATOM 4167 C CA . PRO B 1 235 ? 25.172 -31.25 0.434 1 35.44 235 PRO B CA 1
ATOM 4168 C C . PRO B 1 235 ? 26.469 -32.031 0.638 1 35.44 235 PRO B C 1
ATOM 4170 O O . PRO B 1 235 ? 27.406 -31.5 1.259 1 35.44 235 PRO B O 1
ATOM 4173 N N . GLN B 1 236 ? 26.453 -33.281 1.009 1 33.69 236 GLN B N 1
ATOM 4174 C CA . GLN B 1 236 ? 27.719 -33.969 0.758 1 33.69 236 GLN B CA 1
ATOM 4175 C C . GLN B 1 236 ? 28.219 -33.688 -0.653 1 33.69 236 GLN B C 1
ATOM 4177 O O . GLN B 1 236 ? 27.438 -33.469 -1.572 1 33.69 236 GLN B O 1
ATOM 4182 N N . PRO B 1 237 ? 29.641 -33.5 -0.793 1 35.38 237 PRO B N 1
ATOM 4183 C CA . PRO B 1 237 ? 30.328 -33.125 -2.043 1 35.38 237 PRO B CA 1
ATOM 4184 C C . PRO B 1 237 ? 29.797 -33.906 -3.242 1 35.38 237 PRO B C 1
ATOM 4186 O O . PRO B 1 237 ? 29.703 -33.375 -4.344 1 35.38 237 PRO B O 1
ATOM 4189 N N . ASP B 1 238 ? 29.578 -35.25 -3.002 1 34.12 238 ASP B N 1
ATOM 4190 C CA . ASP B 1 238 ? 29.406 -36.125 -4.156 1 34.12 238 ASP B CA 1
ATOM 4191 C C . ASP B 1 238 ? 28.016 -36 -4.742 1 34.12 238 ASP B C 1
ATOM 4193 O O . ASP B 1 238 ? 27.797 -36.312 -5.918 1 34.12 238 ASP B O 1
ATOM 4197 N N . GLN B 1 239 ? 26.969 -35.938 -3.936 1 34.72 239 GLN B N 1
ATOM 4198 C CA . GLN B 1 239 ? 25.625 -35.906 -4.48 1 34.72 239 GLN B CA 1
ATOM 4199 C C . GLN B 1 239 ? 25.312 -34.562 -5.109 1 34.72 239 GLN B C 1
ATOM 4201 O O . GLN B 1 239 ? 24.219 -34.375 -5.645 1 34.72 239 GLN B O 1
ATOM 4206 N N . LEU B 1 240 ? 26.078 -33.531 -5.016 1 34.56 240 LEU B N 1
ATOM 4207 C CA . LEU B 1 240 ? 26.062 -32.344 -5.844 1 34.56 240 LEU B CA 1
ATOM 4208 C C . LEU B 1 240 ? 26.141 -32.719 -7.324 1 34.56 240 LEU B C 1
ATOM 4210 O O . LEU B 1 240 ? 25.875 -31.859 -8.188 1 34.56 240 LEU B O 1
ATOM 4214 N N . GLN B 1 241 ? 26.75 -33.844 -7.629 1 32.53 241 GLN B N 1
ATOM 4215 C CA . GLN B 1 241 ? 26.922 -34.25 -9.023 1 32.53 241 GLN B CA 1
ATOM 4216 C C . GLN B 1 241 ? 25.578 -34.656 -9.625 1 32.53 241 GLN B C 1
ATOM 4218 O O . GLN B 1 241 ? 25.297 -34.375 -10.789 1 32.53 241 GLN B O 1
ATOM 4223 N N . GLN B 1 242 ? 24.812 -35.656 -8.969 1 32.62 242 GLN B N 1
ATOM 4224 C CA . GLN B 1 242 ? 23.562 -36.125 -9.578 1 32.62 242 GLN B CA 1
ATOM 4225 C C . GLN B 1 242 ? 22.516 -35 -9.539 1 32.62 242 GLN B C 1
ATOM 4227 O O . GLN B 1 242 ? 21.562 -35.031 -10.328 1 32.62 242 GLN B O 1
ATOM 4232 N N . GLN B 1 243 ? 22.422 -34.188 -8.539 1 34.69 243 GLN B N 1
ATOM 4233 C CA . GLN B 1 243 ? 21.594 -32.969 -8.609 1 34.69 243 GLN B CA 1
ATOM 4234 C C . GLN B 1 243 ? 22.062 -32.062 -9.742 1 34.69 243 GLN B C 1
ATOM 4236 O O . GLN B 1 243 ? 21.328 -31.156 -10.156 1 34.69 243 GLN B O 1
ATOM 4241 N N . GLN B 1 244 ? 23.266 -32.094 -10.125 1 35.06 244 GLN B N 1
ATOM 4242 C CA . GLN B 1 244 ? 23.812 -31.5 -11.336 1 35.06 244 GLN B CA 1
ATOM 4243 C C . GLN B 1 244 ? 23.234 -32.156 -12.586 1 35.06 244 GLN B C 1
ATOM 4245 O O . GLN B 1 244 ? 23.109 -31.516 -13.633 1 35.06 244 GLN B O 1
ATOM 4250 N N . GLN B 1 245 ? 23.172 -33.5 -12.641 1 33.38 245 GLN B N 1
ATOM 4251 C CA . GLN B 1 245 ? 22.641 -34.125 -13.844 1 33.38 245 GLN B CA 1
ATOM 4252 C C . GLN B 1 245 ? 21.188 -33.719 -14.086 1 33.38 245 GLN B C 1
ATOM 4254 O O . GLN B 1 245 ? 20.766 -33.625 -15.242 1 33.38 245 GLN B O 1
ATOM 4259 N N . ASN B 1 246 ? 20.328 -33.875 -13.031 1 35.41 246 ASN B N 1
ATOM 4260 C CA . ASN B 1 246 ? 19 -33.281 -13.242 1 35.41 246 ASN B CA 1
ATOM 4261 C C . ASN B 1 246 ? 19.047 -31.766 -13.258 1 35.41 246 ASN B C 1
ATOM 4263 O O . ASN B 1 246 ? 18 -31.109 -13.242 1 35.41 246 ASN B O 1
ATOM 4267 N N . ARG B 1 247 ? 20.062 -31.078 -12.945 1 38.53 247 ARG B N 1
ATOM 4268 C CA . ARG B 1 247 ? 20.641 -29.781 -13.266 1 38.53 247 ARG B CA 1
ATOM 4269 C C . ARG B 1 247 ? 20.734 -29.578 -14.773 1 38.53 247 ARG B C 1
ATOM 4271 O O . ARG B 1 247 ? 21.391 -28.656 -15.242 1 38.53 247 ARG B O 1
ATOM 4278 N N . MET B 1 248 ? 20.828 -30.609 -15.516 1 34.97 248 MET B N 1
ATOM 4279 C CA . MET B 1 248 ? 21.094 -30.516 -16.938 1 34.97 248 MET B CA 1
ATOM 4280 C C . MET B 1 248 ? 20.453 -29.25 -17.531 1 34.97 248 MET B C 1
ATOM 4282 O O . MET B 1 248 ? 21.125 -28.453 -18.172 1 34.97 248 MET B O 1
ATOM 4286 N N . ALA B 1 249 ? 19.406 -29.641 -18.641 1 36.22 249 ALA B N 1
ATOM 4287 C CA . ALA B 1 249 ? 19.062 -29.016 -19.922 1 36.22 249 ALA B CA 1
ATOM 4288 C C . ALA B 1 249 ? 18.344 -27.688 -19.703 1 36.22 249 ALA B C 1
ATOM 4290 O O . ALA B 1 249 ? 17.906 -27.047 -20.656 1 36.22 249 ALA B O 1
ATOM 4291 N N . VAL B 1 250 ? 17.859 -27.469 -18.5 1 39.75 250 VAL B N 1
ATOM 4292 C CA . VAL B 1 250 ? 17.156 -26.188 -18.484 1 39.75 250 VAL B CA 1
ATOM 4293 C C . VAL B 1 250 ? 18.172 -25.047 -18.375 1 39.75 250 VAL B C 1
ATOM 4295 O O . VAL B 1 250 ? 17.859 -23.984 -17.812 1 39.75 250 VAL B O 1
ATOM 4298 N N . ALA B 1 251 ? 19.391 -25.234 -18.641 1 37.97 251 ALA B N 1
ATOM 4299 C CA . ALA B 1 251 ? 20.578 -24.391 -18.531 1 37.97 251 ALA B CA 1
ATOM 4300 C C . ALA B 1 251 ? 20.312 -23 -19.078 1 37.97 251 ALA B C 1
ATOM 4302 O O . ALA B 1 251 ? 20.891 -22.016 -18.609 1 37.97 251 ALA B O 1
ATOM 4303 N N . ASP B 1 252 ? 19.594 -22.969 -20.188 1 37.41 252 ASP B N 1
ATOM 4304 C CA . ASP B 1 252 ? 19.625 -21.672 -20.875 1 37.41 252 ASP B CA 1
ATOM 4305 C C . ASP B 1 252 ? 18.391 -20.828 -20.547 1 37.41 252 ASP B C 1
ATOM 4307 O O . ASP B 1 252 ? 17.797 -20.234 -21.438 1 37.41 252 ASP B O 1
ATOM 4311 N N . VAL B 1 253 ? 17.922 -21.016 -19.344 1 44.47 253 VAL B N 1
ATOM 4312 C CA . VAL B 1 253 ? 16.766 -20.172 -19.031 1 44.47 253 VAL B CA 1
ATOM 4313 C C . VAL B 1 253 ? 17.25 -18.766 -18.656 1 44.47 253 VAL B C 1
ATOM 4315 O O . VAL B 1 253 ? 18.359 -18.594 -18.172 1 44.47 253 VAL B O 1
ATOM 4318 N N . THR B 1 254 ? 16.672 -17.75 -19.203 1 45.78 254 THR B N 1
ATOM 4319 C CA . THR B 1 254 ? 16.922 -16.359 -18.859 1 45.78 254 THR B CA 1
ATOM 4320 C C . THR B 1 254 ? 16.859 -16.156 -17.359 1 45.78 254 THR B C 1
ATOM 4322 O O . THR B 1 254 ? 16.344 -17 -16.625 1 45.78 254 THR B O 1
ATOM 4325 N N . GLY B 1 255 ? 17.641 -15.227 -16.797 1 55.88 255 GLY B N 1
ATOM 4326 C CA . GLY B 1 255 ? 17.656 -14.875 -15.383 1 55.88 255 GLY B CA 1
ATOM 4327 C C . GLY B 1 255 ? 16.281 -14.945 -14.727 1 55.88 255 GLY B C 1
ATOM 4328 O O . GLY B 1 255 ? 16.141 -15.516 -13.648 1 55.88 255 GLY B O 1
ATOM 4329 N N . GLY B 1 256 ? 15.281 -14.609 -15.5 1 71.06 256 GLY B N 1
ATOM 4330 C CA . GLY B 1 256 ? 13.93 -14.648 -14.953 1 71.06 256 GLY B CA 1
ATOM 4331 C C . GLY B 1 256 ? 13.383 -16.062 -14.828 1 71.06 256 GLY B C 1
ATOM 4332 O O . GLY B 1 256 ? 12.82 -16.422 -13.789 1 71.06 256 GLY B O 1
ATOM 4333 N N . MET B 1 257 ? 13.656 -16.953 -15.789 1 80.06 257 MET B N 1
ATOM 4334 C CA . MET B 1 257 ? 13.141 -18.312 -15.797 1 80.06 257 MET B CA 1
ATOM 4335 C C . MET B 1 257 ? 13.898 -19.188 -14.797 1 80.06 257 MET B C 1
ATOM 4337 O O . MET B 1 257 ? 13.305 -20.031 -14.125 1 80.06 257 MET B O 1
ATOM 4341 N N . GLN B 1 258 ? 15.172 -18.938 -14.703 1 80.75 258 GLN B N 1
ATOM 4342 C CA . GLN B 1 258 ? 15.961 -19.688 -13.727 1 80.75 258 GLN B CA 1
ATOM 4343 C C . GLN B 1 258 ? 15.43 -19.484 -12.312 1 80.75 258 GLN B C 1
ATOM 4345 O O . GLN B 1 258 ? 15.367 -20.438 -11.531 1 80.75 258 GLN B O 1
ATOM 4350 N N . GLY B 1 259 ? 15.078 -18.297 -12.039 1 87.38 259 GLY B N 1
ATOM 4351 C CA . GLY B 1 259 ? 14.492 -18.016 -10.734 1 87.38 259 GLY B CA 1
ATOM 4352 C C . GLY B 1 259 ? 13.195 -18.766 -10.492 1 87.38 259 GLY B C 1
ATOM 4353 O O . GLY B 1 259 ? 13 -19.359 -9.43 1 87.38 259 GLY B O 1
ATOM 4354 N N . LYS B 1 260 ? 12.344 -18.781 -11.523 1 91.12 260 LYS B N 1
ATOM 4355 C CA . LYS B 1 260 ? 11.062 -19.469 -11.406 1 91.12 260 LYS B CA 1
ATOM 4356 C C . LYS B 1 260 ? 11.266 -20.953 -11.133 1 91.12 260 LYS B C 1
ATOM 4358 O O . LYS B 1 260 ? 10.609 -21.516 -10.258 1 91.12 260 LYS B O 1
ATOM 4363 N N . VAL B 1 261 ? 12.148 -21.516 -11.883 1 92.12 261 VAL B N 1
ATOM 4364 C CA . VAL B 1 261 ? 12.398 -22.953 -11.758 1 92.12 261 VAL B CA 1
ATOM 4365 C C . VAL B 1 261 ? 12.938 -23.266 -10.367 1 92.12 261 VAL B C 1
ATOM 4367 O O . VAL B 1 261 ? 12.477 -24.203 -9.711 1 92.12 261 VAL B O 1
ATOM 4370 N N . LYS B 1 262 ? 13.859 -22.453 -9.938 1 93.5 262 LYS B N 1
ATOM 4371 C CA . LYS B 1 262 ? 14.453 -22.641 -8.609 1 93.5 262 LYS B CA 1
ATOM 4372 C C . LYS B 1 262 ? 13.383 -22.625 -7.527 1 93.5 262 LYS B C 1
ATOM 4374 O O . LYS B 1 262 ? 13.312 -23.531 -6.703 1 93.5 262 LYS B O 1
ATOM 4379 N N . TRP B 1 263 ? 12.562 -21.688 -7.547 1 96.31 263 TRP B N 1
ATOM 4380 C CA . TRP B 1 263 ? 11.57 -21.516 -6.484 1 96.31 263 TRP B CA 1
ATOM 4381 C C . TRP B 1 263 ? 10.445 -22.531 -6.625 1 96.31 263 TRP B C 1
ATOM 4383 O O . TRP B 1 263 ? 9.891 -22.984 -5.625 1 96.31 263 TRP B O 1
ATOM 4393 N N . ALA B 1 264 ? 10.102 -22.875 -7.867 1 96.25 264 ALA B N 1
ATOM 4394 C CA . ALA B 1 264 ? 9.117 -23.922 -8.078 1 96.25 264 ALA B CA 1
ATOM 4395 C C . ALA B 1 264 ? 9.57 -25.234 -7.449 1 96.25 264 ALA B C 1
ATOM 4397 O O . ALA B 1 264 ? 8.797 -25.906 -6.758 1 96.25 264 ALA B O 1
ATOM 4398 N N . LYS B 1 265 ? 10.812 -25.562 -7.672 1 95.31 265 LYS B N 1
ATOM 4399 C CA . LYS B 1 265 ? 11.367 -26.797 -7.102 1 95.31 265 LYS B CA 1
ATOM 4400 C C . LYS B 1 265 ? 11.344 -26.75 -5.578 1 95.31 265 LYS B C 1
ATOM 4402 O O . LYS B 1 265 ? 10.977 -27.719 -4.926 1 95.31 265 LYS B O 1
ATOM 4407 N N . ARG B 1 266 ? 11.688 -25.641 -5.062 1 96.12 266 ARG B N 1
ATOM 4408 C CA . ARG B 1 266 ? 11.727 -25.5 -3.611 1 96.12 266 ARG B CA 1
ATOM 4409 C C . ARG B 1 266 ? 10.328 -25.578 -3.01 1 96.12 266 ARG B C 1
ATOM 4411 O O . ARG B 1 266 ? 10.141 -26.188 -1.956 1 96.12 266 ARG B O 1
ATOM 4418 N N . MET B 1 267 ? 9.359 -24.969 -3.658 1 97.19 267 MET B N 1
ATOM 4419 C CA . MET B 1 267 ? 7.984 -25 -3.172 1 97.19 267 MET B CA 1
ATOM 4420 C C . MET B 1 267 ? 7.484 -26.438 -3.051 1 97.19 267 MET B C 1
ATOM 4422 O O . MET B 1 267 ? 6.91 -26.812 -2.029 1 97.19 267 MET B O 1
ATOM 4426 N N . VAL B 1 268 ? 7.789 -27.203 -4.059 1 96 268 VAL B N 1
ATOM 4427 C CA . VAL B 1 268 ? 7.301 -28.578 -4.102 1 96 268 VAL B CA 1
ATOM 4428 C C . VAL B 1 268 ? 8.086 -29.453 -3.117 1 96 268 VAL B C 1
ATOM 4430 O O . VAL B 1 268 ? 7.5 -30.219 -2.355 1 96 268 VAL B O 1
ATOM 4433 N N . SER B 1 269 ? 9.383 -29.281 -3.033 1 95 269 SER B N 1
ATOM 4434 C CA . SER B 1 269 ? 10.242 -30.156 -2.234 1 95 269 SER B CA 1
ATOM 4435 C C . SER B 1 269 ? 10.109 -29.844 -0.746 1 95 269 SER B C 1
ATOM 4437 O O . SER B 1 269 ? 10.242 -30.734 0.091 1 95 269 SER B O 1
ATOM 4439 N N . GLU B 1 270 ? 9.812 -28.609 -0.446 1 94 270 GLU B N 1
ATOM 4440 C CA . GLU B 1 270 ? 9.859 -28.203 0.954 1 94 270 GLU B CA 1
ATOM 4441 C C . GLU B 1 270 ? 8.461 -28.062 1.541 1 94 270 GLU B C 1
ATOM 4443 O O . GLU B 1 270 ? 8.305 -27.75 2.725 1 94 270 GLU B O 1
ATOM 4448 N N . SER B 1 271 ? 7.48 -28.281 0.716 1 91 271 SER B N 1
ATOM 4449 C CA . SER B 1 271 ? 6.117 -28.234 1.228 1 91 271 SER B CA 1
ATOM 4450 C C . SER B 1 271 ? 5.809 -29.438 2.109 1 91 271 SER B C 1
ATOM 4452 O O . SER B 1 271 ? 6.266 -30.547 1.835 1 91 271 SER B O 1
ATOM 4454 N N . GLN B 1 272 ? 5.035 -29.172 3.156 1 86.12 272 GLN B N 1
ATOM 4455 C CA . GLN B 1 272 ? 4.605 -30.25 4.027 1 86.12 272 GLN B CA 1
ATOM 4456 C C . GLN B 1 272 ? 3.35 -30.938 3.488 1 86.12 272 GLN B C 1
ATOM 4458 O O . GLN B 1 272 ? 2.959 -32 3.965 1 86.12 272 GLN B O 1
ATOM 4463 N N . GLN B 1 273 ? 2.729 -30.328 2.537 1 88.12 273 GLN B N 1
ATOM 4464 C CA . GLN B 1 273 ? 1.505 -30.844 1.92 1 88.12 273 GLN B CA 1
ATOM 4465 C C . GLN B 1 273 ? 1.74 -31.219 0.461 1 88.12 273 GLN B C 1
ATOM 4467 O O . GLN B 1 273 ? 2.814 -30.953 -0.087 1 88.12 273 GLN B O 1
ATOM 4472 N N . ASP B 1 274 ? 0.729 -31.906 -0.073 1 91.06 274 ASP B N 1
ATOM 4473 C CA . ASP B 1 274 ? 0.763 -32.156 -1.511 1 91.06 274 ASP B CA 1
ATOM 4474 C C . ASP B 1 274 ? 0.577 -30.859 -2.297 1 91.06 274 ASP B C 1
ATOM 4476 O O . ASP B 1 274 ? -0.5 -30.266 -2.268 1 91.06 274 ASP B O 1
ATOM 4480 N N . LEU B 1 275 ? 1.652 -30.406 -2.816 1 95.69 275 LEU B N 1
ATOM 4481 C CA . LEU B 1 275 ? 1.678 -29.156 -3.568 1 95.69 275 LEU B CA 1
ATOM 4482 C C . LEU B 1 275 ? 2.301 -29.359 -4.945 1 95.69 275 LEU B C 1
ATOM 4484 O O . LEU B 1 275 ? 3.35 -30 -5.066 1 95.69 275 LEU B O 1
ATOM 4488 N N . ASP B 1 276 ? 1.615 -28.969 -5.93 1 95.19 276 ASP B N 1
ATOM 4489 C CA . ASP B 1 276 ? 2.24 -28.938 -7.25 1 95.19 276 ASP B CA 1
ATOM 4490 C C . ASP B 1 276 ? 2.426 -27.5 -7.727 1 95.19 276 ASP B C 1
ATOM 4492 O O . ASP B 1 276 ? 1.777 -26.578 -7.215 1 95.19 276 ASP B O 1
ATOM 4496 N N . THR B 1 277 ? 3.385 -27.297 -8.539 1 96.88 277 THR B N 1
ATOM 4497 C CA . THR B 1 277 ? 3.664 -26.016 -9.156 1 96.88 277 THR B CA 1
ATOM 4498 C C . THR B 1 277 ? 3.67 -26.125 -10.68 1 96.88 277 THR B C 1
ATOM 4500 O O . THR B 1 277 ? 4.207 -27.094 -11.227 1 96.88 277 THR B O 1
ATOM 4503 N N . VAL B 1 278 ? 3.064 -25.188 -11.352 1 96.44 278 VAL B N 1
ATOM 4504 C CA . VAL B 1 278 ? 2.914 -25.281 -12.797 1 96.44 278 VAL B CA 1
ATOM 4505 C C . VAL B 1 278 ? 3.404 -23.984 -13.445 1 96.44 278 VAL B C 1
ATOM 4507 O O . VAL B 1 278 ? 3.166 -22.891 -12.93 1 96.44 278 VAL B O 1
ATOM 4510 N N . ILE B 1 279 ? 4.109 -24.094 -14.508 1 95.69 279 ILE B N 1
ATOM 4511 C CA . ILE B 1 279 ? 4.457 -22.984 -15.383 1 95.69 279 ILE B CA 1
ATOM 4512 C C . ILE B 1 279 ? 3.695 -23.094 -16.703 1 95.69 279 ILE B C 1
ATOM 4514 O O . ILE B 1 279 ? 3.76 -24.141 -17.375 1 95.69 279 ILE B O 1
ATOM 4518 N N . CYS B 1 280 ? 2.977 -22.125 -17.078 1 94.62 280 CYS B N 1
ATOM 4519 C CA . CYS B 1 280 ? 2.246 -22.172 -18.344 1 94.62 280 CYS B CA 1
ATOM 4520 C C . CYS B 1 280 ? 2.049 -20.781 -18.922 1 94.62 280 CYS B C 1
ATOM 4522 O O . CYS B 1 280 ? 2.396 -19.781 -18.281 1 94.62 280 CYS B O 1
ATOM 4524 N N . ARG B 1 281 ? 1.514 -20.703 -20.094 1 94.81 281 ARG B N 1
ATOM 4525 C CA . ARG B 1 281 ? 1.375 -19.469 -20.844 1 94.81 281 ARG B CA 1
ATOM 4526 C C . ARG B 1 281 ? -0 -18.844 -20.625 1 94.81 281 ARG B C 1
ATOM 4528 O O . ARG B 1 281 ? -1.008 -19.547 -20.578 1 94.81 281 ARG B O 1
ATOM 4535 N N . TRP B 1 282 ? 0.006 -17.547 -20.531 1 94.25 282 TRP B N 1
ATOM 4536 C CA . TRP B 1 282 ? -1.271 -16.859 -20.406 1 94.25 282 TRP B CA 1
ATOM 4537 C C . TRP B 1 282 ? -2.156 -17.125 -21.625 1 94.25 282 TRP B C 1
ATOM 4539 O O . TRP B 1 282 ? -1.655 -17.422 -22.703 1 94.25 282 TRP B O 1
ATOM 4549 N N . GLY B 1 283 ? -3.428 -17.109 -21.422 1 94.44 283 GLY B N 1
ATOM 4550 C CA . GLY B 1 283 ? -4.375 -17.125 -22.531 1 94.44 283 GLY B CA 1
ATOM 4551 C C . GLY B 1 283 ? -4.652 -18.516 -23.047 1 94.44 283 GLY B C 1
ATOM 4552 O O . GLY B 1 283 ? -5.453 -18.703 -23.969 1 94.44 283 GLY B O 1
ATOM 4553 N N . THR B 1 284 ? -4.027 -19.5 -22.531 1 93.25 284 THR B N 1
ATOM 4554 C CA . THR B 1 284 ? -4.258 -20.859 -22.984 1 93.25 284 THR B CA 1
ATOM 4555 C C . THR B 1 284 ? -5.359 -21.531 -22.156 1 93.25 284 THR B C 1
ATOM 4557 O O . THR B 1 284 ? -5.648 -21.094 -21.047 1 93.25 284 THR B O 1
ATOM 4560 N N . ASP B 1 285 ? -5.898 -22.547 -22.688 1 91.94 285 ASP B N 1
ATOM 4561 C CA . ASP B 1 285 ? -6.887 -23.328 -21.938 1 91.94 285 ASP B CA 1
ATOM 4562 C C . ASP B 1 285 ? -6.262 -23.969 -20.703 1 91.94 285 ASP B C 1
ATOM 4564 O O . ASP B 1 285 ? -6.91 -24.062 -19.656 1 91.94 285 ASP B O 1
ATOM 4568 N N . GLU B 1 286 ? -5.047 -24.359 -20.859 1 91.25 286 GLU B N 1
ATOM 4569 C CA . GLU B 1 286 ? -4.32 -24.953 -19.734 1 91.25 286 GLU B CA 1
ATOM 4570 C C . GLU B 1 286 ? -4.203 -23.984 -18.562 1 91.25 286 GLU B C 1
ATOM 4572 O O . GLU B 1 286 ? -4.336 -24.391 -17.406 1 91.25 286 GLU B O 1
ATOM 4577 N N . ALA B 1 287 ? -3.943 -22.766 -18.906 1 94.62 287 ALA B N 1
ATOM 4578 C CA . ALA B 1 287 ? -3.783 -21.75 -17.859 1 94.62 287 ALA B CA 1
ATOM 4579 C C . ALA B 1 287 ? -5.047 -21.641 -17.016 1 94.62 287 ALA B C 1
ATOM 4581 O O . ALA B 1 287 ? -4.977 -21.656 -15.781 1 94.62 287 ALA B O 1
ATOM 4582 N N . LEU B 1 288 ? -6.195 -21.578 -17.688 1 96.31 288 LEU B N 1
ATOM 4583 C CA . LEU B 1 288 ? -7.453 -21.484 -16.953 1 96.31 288 LEU B CA 1
ATOM 4584 C C . LEU B 1 288 ? -7.691 -22.75 -16.125 1 96.31 288 LEU B C 1
ATOM 4586 O O . LEU B 1 288 ? -8.047 -22.672 -14.953 1 96.31 288 LEU B O 1
ATOM 4590 N N . ASP B 1 289 ? -7.488 -23.875 -16.734 1 95.5 289 ASP B N 1
ATOM 4591 C CA . ASP B 1 289 ? -7.742 -25.156 -16.094 1 95.5 289 ASP B CA 1
ATOM 4592 C C . ASP B 1 289 ? -6.902 -25.297 -14.82 1 95.5 289 ASP B C 1
ATOM 4594 O O . ASP B 1 289 ? -7.414 -25.703 -13.773 1 95.5 289 ASP B O 1
ATOM 4598 N N . ILE B 1 290 ? -5.664 -24.938 -14.945 1 95.62 290 ILE B N 1
ATOM 4599 C CA . ILE B 1 290 ? -4.746 -25.125 -13.828 1 95.62 290 ILE B CA 1
ATOM 4600 C C . ILE B 1 290 ? -5.062 -24.125 -12.727 1 95.62 290 ILE B C 1
ATOM 4602 O O . ILE B 1 290 ? -5.008 -24.453 -11.539 1 95.62 290 ILE B O 1
ATOM 4606 N N . MET B 1 291 ? -5.367 -22.875 -13.047 1 97.5 291 MET B N 1
ATOM 4607 C CA . MET B 1 291 ? -5.711 -21.859 -12.039 1 97.5 291 MET B CA 1
ATOM 4608 C C . MET B 1 291 ? -6.984 -22.25 -11.297 1 97.5 291 MET B C 1
ATOM 4610 O O . MET B 1 291 ? -7.148 -21.922 -10.125 1 97.5 291 MET B O 1
ATOM 4614 N N . ALA B 1 292 ? -7.859 -23.016 -11.984 1 97.06 292 ALA B N 1
ATOM 4615 C CA . ALA B 1 292 ? -9.172 -23.344 -11.438 1 97.06 292 ALA B CA 1
ATOM 4616 C C . ALA B 1 292 ? -9.133 -24.688 -10.719 1 97.06 292 ALA B C 1
ATOM 4618 O O . ALA B 1 292 ? -10.18 -25.203 -10.305 1 97.06 292 ALA B O 1
ATOM 4619 N N . LEU B 1 293 ? -7.949 -25.297 -10.578 1 94.75 293 LEU B N 1
ATOM 4620 C CA . LEU B 1 293 ? -7.742 -26.547 -9.867 1 94.75 293 LEU B CA 1
ATOM 4621 C C . LEU B 1 293 ? -8.453 -27.703 -10.578 1 94.75 293 LEU B C 1
ATOM 4623 O O . LEU B 1 293 ? -8.992 -28.594 -9.93 1 94.75 293 LEU B O 1
ATOM 4627 N N . LYS B 1 294 ? -8.461 -27.531 -11.844 1 88.12 294 LYS B N 1
ATOM 4628 C CA . LYS B 1 294 ? -8.977 -28.688 -12.578 1 88.12 294 LYS B CA 1
ATOM 4629 C C . LYS B 1 294 ? -8.133 -29.922 -12.305 1 88.12 294 LYS B C 1
ATOM 4631 O O . LYS B 1 294 ? -6.902 -29.859 -12.344 1 88.12 294 LYS B O 1
ATOM 4636 N N . VAL B 1 295 ? -8.688 -31.047 -12.07 1 71.62 295 VAL B N 1
ATOM 4637 C CA . VAL B 1 295 ? -8.047 -32.281 -11.602 1 71.62 295 VAL B CA 1
ATOM 4638 C C . VAL B 1 295 ? -7.344 -32.969 -12.766 1 71.62 295 VAL B C 1
ATOM 4640 O O . VAL B 1 295 ? -6.195 -33.406 -12.633 1 71.62 295 VAL B O 1
ATOM 4643 N N . GLU B 1 296 ? -7.984 -33.062 -13.828 1 74.44 296 GLU B N 1
ATOM 4644 C CA . GLU B 1 296 ? -7.406 -33.781 -14.969 1 74.44 296 GLU B CA 1
ATOM 4645 C C . GLU B 1 296 ? -7.129 -32.812 -16.125 1 74.44 296 GLU B C 1
ATOM 4647 O O . GLU B 1 296 ? -8.031 -32.125 -16.594 1 74.44 296 GLU B O 1
ATOM 4652 N N . LEU B 1 297 ? -5.852 -32.781 -16.406 1 74.25 297 LEU B N 1
ATOM 4653 C CA . LEU B 1 297 ? -5.473 -31.969 -17.547 1 74.25 297 LEU B CA 1
ATOM 4654 C C . LEU B 1 297 ? -5.434 -32.812 -18.828 1 74.25 297 LEU B C 1
ATOM 4656 O O . LEU B 1 297 ? -5.246 -34.031 -18.781 1 74.25 297 LEU B O 1
ATOM 4660 N N . THR B 1 298 ? -5.809 -32.156 -19.922 1 72.69 298 THR B N 1
ATOM 4661 C CA . THR B 1 298 ? -5.742 -32.844 -21.203 1 72.69 298 THR B CA 1
ATOM 4662 C C . THR B 1 298 ? -4.367 -33.469 -21.422 1 72.69 298 THR B C 1
ATOM 4664 O O . THR B 1 298 ? -3.352 -32.875 -21.016 1 72.69 298 THR B O 1
ATOM 4667 N N . PRO B 1 299 ? -4.516 -34.594 -22.156 1 70.81 299 PRO B N 1
ATOM 4668 C CA . PRO B 1 299 ? -3.242 -35.188 -22.547 1 70.81 299 PRO B CA 1
ATOM 4669 C C . PRO B 1 299 ? -2.4 -34.281 -23.438 1 70.81 299 PRO B C 1
ATOM 4671 O O . PRO B 1 299 ?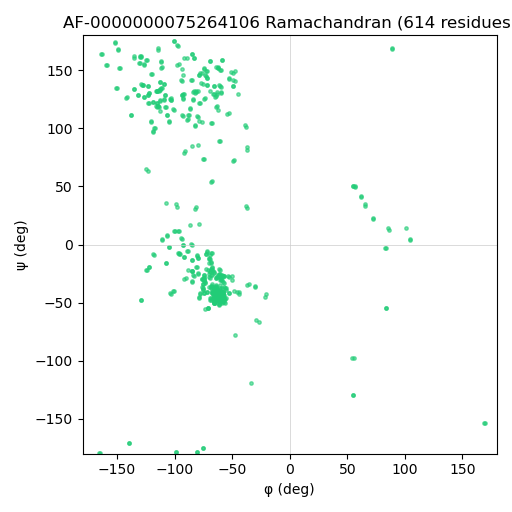 -2.949 -33.5 -24.203 1 70.81 299 PRO B O 1
ATOM 4674 N N . ASN B 1 300 ? -1.289 -33.781 -23.156 1 77.69 300 ASN B N 1
ATOM 4675 C CA . ASN B 1 300 ? -0.356 -32.969 -23.922 1 77.69 300 ASN B CA 1
ATOM 4676 C C . ASN B 1 300 ? -0.464 -31.484 -23.562 1 77.69 300 ASN B C 1
ATOM 4678 O O . ASN B 1 300 ? -0.131 -30.625 -24.375 1 77.69 300 ASN B O 1
ATOM 4682 N N . ALA B 1 301 ? -1.109 -31.375 -22.516 1 85.94 301 ALA B N 1
ATOM 4683 C CA . ALA B 1 301 ? -1.194 -29.984 -22.062 1 85.94 301 ALA B CA 1
ATOM 4684 C C . ALA B 1 301 ? 0.161 -29.297 -22.156 1 85.94 301 ALA B C 1
ATOM 4686 O O . ALA B 1 301 ? 1.191 -29.875 -21.812 1 85.94 301 ALA B O 1
ATOM 4687 N N . LEU B 1 302 ? 0.124 -28.141 -22.781 1 89 302 LEU B N 1
ATOM 4688 C CA . LEU B 1 302 ? 1.342 -27.359 -22.953 1 89 302 LEU B CA 1
ATOM 4689 C C . LEU B 1 302 ? 1.688 -26.594 -21.688 1 89 302 LEU B C 1
ATOM 4691 O O . LEU B 1 302 ? 1.36 -25.406 -21.562 1 89 302 LEU B O 1
ATOM 4695 N N . MET B 1 303 ? 2.355 -27.234 -20.844 1 93.12 303 MET B N 1
ATOM 4696 C CA . MET B 1 303 ? 2.779 -26.688 -19.562 1 93.12 303 MET B CA 1
ATOM 4697 C C . MET B 1 303 ? 3.893 -27.531 -18.938 1 93.12 303 MET B C 1
ATOM 4699 O O . MET B 1 303 ? 4.199 -28.609 -19.438 1 93.12 303 MET B O 1
ATOM 4703 N N . THR B 1 304 ? 4.539 -27.031 -18.031 1 93.62 304 THR B N 1
ATOM 4704 C CA . THR B 1 304 ? 5.465 -27.797 -17.219 1 93.62 304 THR B CA 1
ATOM 4705 C C . THR B 1 304 ? 4.957 -27.906 -15.781 1 93.62 304 THR B C 1
ATOM 4707 O O . THR B 1 304 ? 4.664 -26.891 -15.141 1 93.62 304 THR B O 1
ATOM 4710 N N . ILE B 1 305 ? 4.801 -29.109 -15.281 1 94.19 305 ILE B N 1
ATOM 4711 C CA . ILE B 1 305 ? 4.32 -29.312 -13.922 1 94.19 305 ILE B CA 1
ATOM 4712 C C . ILE B 1 305 ? 5.445 -29.875 -13.055 1 94.19 305 ILE B C 1
ATOM 4714 O O . ILE B 1 305 ? 6.223 -30.719 -13.5 1 94.19 305 ILE B O 1
ATOM 4718 N N . PHE B 1 306 ? 5.609 -29.328 -11.867 1 94.5 306 PHE B N 1
ATOM 4719 C CA . PHE B 1 306 ? 6.531 -29.812 -10.852 1 94.5 306 PHE B CA 1
ATOM 4720 C C . PHE B 1 306 ? 5.777 -30.562 -9.758 1 94.5 306 PHE B C 1
ATOM 4722 O O . PHE B 1 306 ? 4.816 -30.047 -9.188 1 94.5 306 PHE B O 1
ATOM 4729 N N . THR B 1 307 ? 6.113 -31.766 -9.445 1 94.06 307 THR B N 1
ATOM 4730 C CA . THR B 1 307 ? 5.555 -32.531 -8.344 1 94.06 307 THR B CA 1
ATOM 4731 C C . THR B 1 307 ? 6.66 -33.25 -7.555 1 94.06 307 THR B C 1
ATOM 4733 O O . THR B 1 307 ? 7.797 -33.344 -8.023 1 94.06 307 THR B O 1
ATOM 4736 N N . ARG B 1 308 ? 6.238 -33.625 -6.371 1 90.81 308 ARG B N 1
ATOM 4737 C CA . ARG B 1 308 ? 7.172 -34.406 -5.574 1 90.81 308 ARG B CA 1
ATOM 4738 C C . ARG B 1 308 ? 7.211 -35.875 -6.055 1 90.81 308 ARG B C 1
ATOM 4740 O O . ARG B 1 308 ? 6.207 -36.375 -6.543 1 90.81 308 ARG B O 1
ATOM 4747 N N . ASP B 1 309 ? 8.367 -36.469 -5.93 1 81.62 309 ASP B N 1
ATOM 4748 C CA . ASP B 1 309 ? 8.531 -37.875 -6.305 1 81.62 309 ASP B CA 1
ATOM 4749 C C . ASP B 1 309 ? 7.785 -38.812 -5.34 1 81.62 309 ASP B C 1
ATOM 4751 O O . ASP B 1 309 ? 7.699 -38.5 -4.145 1 81.62 309 ASP B O 1
#

Sequence (618 aa):
MSKIVIVKLGGAAITNKKGICELAPENNLSVLLDQVATAYEILKGAGHQLILVHGAGSFGHPQAVKYNLKSGWSASASSSTDALSNMPNQNYLKGYSHIRNCLQALCQAIASKLEARHVPALTMSPIDYVETANCEDTPTSAFEAMADRVKRYLALGFVPVLHGDAVLDQIRGCTILSGDIIMYQLTRLLPQVRRCVFITDVCGIYKLDPKLHPEEENELIRHIKVNAATEDDHPQPDQLQQQQQNRMAVADVTGGMQGKVKWAKRMVSESQQDLDTVICRWGTDEALDIMALKVELTPNALMTIFTRDMSKIVIVKLGGAAITNKKGICELAPENNLSVLLDQVATAYEILKGAGHQLILVHGAGSFGHPQAVKYNLKSGWSASASSSTDALSNMPNQNYLKGYSHIRNCLQALCQAIASKLEARHVPALTMSPIDYVETANCEDTPTSAFEAMADRVKRYLALGFVPVLHGDAVLDQIRGCTILSGDIIMYQLTRLLPQVRRCVFITDVCGIYKLDPKLHPEEENELIRHIKVNAATEDDHPQPDQLQQQQQNRMAVADVTGGMQGKVKWAKRMVSESQQDLDTVICRWGTDEALDIMALKVELTPNALMTIFTRD